Protein AF-A0A914FVW0-F1 (afdb_monomer)

pLDDT: mean 70.42, std 17.41, range [28.97, 94.25]

Radius of gyration: 38.55 Å; Cα contacts (8 Å, |Δi|>4): 185; chains: 1; bounding box: 84×73×120 Å

Foldseek 3Di:
DDDDDDPDDDPPPPPDDCPPPLVCVLVVLVVVLVVVVVVVVVVVVCLVVPPDDLPPVLLVVLLVLLVVQLVLLVLVVVLVLVLCCQVPVVCNVVDDPVVVVVSSVCSRPVSSVVSVVVQVPDALRPNDPDGQRCDDPVHGDSCVCLQDLVSLCVSLVVVVVSLVVSVVSLVVSVVVLVVVVPDVVQVPDPVVVVVNVLSVVVSVLSVQLSVLCCQLPVLQSCLSNADHPPHPDDDDVVVSVVSNVVSVVSNSVSSVSNSVSVQCNDPSSVVVVVVVVVVVLVPDPPPPPPPPPPDPVSVVVVVVVVVVVVVVVVVVVVVVVVVVVVVVVVVVVVVVVVVVVVVVVLVVVLVVVVVVVVPDPDDDPVVSVVVCVVPPDPDPDPDDDDDDDDDDDDDDDDDDDDDDD

Sequence (405 aa):
MKPSAVVKFNITEATAMPYFPIFEASMIMTIIAFIALVVNLYILNCSRYLRRPIGVNLQLCVLKIGTFFASVFNLLALALNHYIGIVYPLHRTIITTNIVKIAIALAYIVPITAFLTLFTVVPGGFRADKAFGFFSNNGCEGGRIFQVLGVRVVIVTPFILFVFIISFLYLHIFIHMKRVSNNPILTSSTSSKTKKTSSRRLLVTIMLLAGSAVIGWLPTLMQYVLFCNECLIHLKPINAFYVGVISQLVNVLKLVVDGFIYASRLVEIRYAMWVFHQQLLSLIPGHKINQYDEIPNEFTRYLSETVENRASRKKDSQRARLAILGKATSQNMLRASQNQTTARSCSIIVNNACEKLAHKPLISTNSCAAIVREHSCGQLSPQNRHKSSDTSATTSCLTVPISDD

Nearest PDB structures (foldseek):
  8h0q-assembly1_R  TM=6.322E-01  e=8.691E-03  Homo sapiens
  8yn6-assembly1_R  TM=6.846E-01  e=5.892E-02  Homo sapiens

Solvent-accessible surface area (backbone atoms only — not comparable to full-atom values): 23846 Å² total; per-residue (Å²): 136,83,84,79,83,81,81,79,78,82,90,78,74,88,70,81,75,83,64,57,69,62,54,47,52,54,50,49,52,52,47,49,50,47,48,50,48,48,48,53,51,41,52,61,53,42,57,71,70,61,78,79,57,63,65,58,60,53,50,53,48,38,50,53,54,13,53,53,48,19,51,52,43,51,53,42,51,53,51,49,53,51,43,41,51,69,77,37,59,84,61,46,81,73,70,44,73,64,59,52,52,50,50,54,51,47,30,44,51,52,40,35,53,52,44,50,52,49,33,59,71,40,80,33,42,81,66,36,96,46,57,61,31,87,77,42,99,89,37,55,43,42,44,61,40,75,68,40,63,70,54,43,46,65,64,46,49,62,52,54,51,49,53,50,51,46,52,50,53,51,51,50,50,50,53,51,51,52,56,63,69,66,43,69,88,71,63,75,44,81,75,45,57,66,56,51,53,55,52,52,51,55,49,50,56,49,52,49,56,51,52,43,46,54,65,19,44,46,52,42,51,49,46,64,60,39,57,40,99,90,33,94,43,81,65,60,68,70,58,52,47,52,57,47,54,52,25,50,51,40,39,54,51,33,56,55,52,48,54,50,54,60,45,58,68,39,69,68,50,42,50,51,49,50,54,50,49,53,54,56,50,65,70,42,90,87,57,78,74,67,95,69,73,70,72,56,68,69,56,54,51,51,50,49,54,53,51,50,54,50,52,50,52,51,53,50,53,50,50,52,51,50,52,52,51,51,52,54,51,52,52,50,50,51,51,53,53,51,53,54,52,50,55,50,51,52,55,52,53,54,52,54,52,54,61,68,56,70,79,57,94,88,70,68,80,79,55,58,70,55,56,56,65,68,73,71,73,79,72,96,68,91,78,87,79,92,76,87,83,89,82,89,84,88,85,89,88,86,83,87,89,83,88,90,134

Structure (mmCIF, N/CA/C/O backbone):
data_AF-A0A914FVW0-F1
#
_entry.id   AF-A0A914FVW0-F1
#
loop_
_atom_site.group_PDB
_atom_site.id
_atom_site.type_symbol
_atom_site.label_atom_id
_atom_site.label_alt_id
_atom_site.label_comp_id
_atom_site.label_asym_id
_atom_site.label_entity_id
_atom_site.label_seq_id
_atom_site.pdbx_PDB_ins_code
_atom_site.Cartn_x
_atom_site.Cartn_y
_atom_site.Cartn_z
_atom_site.occupancy
_atom_site.B_iso_or_equiv
_atom_site.auth_seq_id
_atom_site.auth_comp_id
_atom_site.auth_asym_id
_atom_site.auth_atom_id
_atom_site.pdbx_PDB_model_num
ATOM 1 N N . MET A 1 1 ? -36.694 19.847 52.755 1.00 41.06 1 MET A N 1
ATOM 2 C CA . MET A 1 1 ? -35.919 19.797 51.494 1.00 41.06 1 MET A CA 1
ATOM 3 C C . MET A 1 1 ? -34.437 19.799 51.842 1.00 41.06 1 MET A C 1
ATOM 5 O O . MET A 1 1 ? -33.986 20.736 52.482 1.00 41.06 1 MET A O 1
ATOM 9 N N . LYS A 1 2 ? -33.713 18.715 51.530 1.00 37.12 2 LYS A N 1
ATOM 10 C CA . LYS A 1 2 ? -32.262 18.599 51.765 1.00 37.12 2 LYS A CA 1
ATOM 11 C C . LYS A 1 2 ? -31.507 19.351 50.659 1.00 37.12 2 LYS A C 1
ATOM 13 O O . LYS A 1 2 ? -31.840 19.131 49.496 1.00 37.12 2 LYS A O 1
ATOM 18 N N . PRO A 1 3 ? -30.501 20.181 50.972 1.00 47.94 3 PRO A N 1
ATOM 19 C CA . PRO A 1 3 ? -29.639 20.749 49.947 1.00 47.94 3 PRO A CA 1
ATOM 20 C C . PRO A 1 3 ? -28.666 19.678 49.435 1.00 47.94 3 PRO A C 1
ATOM 22 O O . PRO A 1 3 ? -27.965 19.027 50.211 1.00 47.94 3 PRO A O 1
ATOM 25 N N . SER A 1 4 ? -28.653 19.484 48.116 1.00 40.34 4 SER A N 1
ATOM 26 C CA . SER A 1 4 ? -27.691 18.634 47.415 1.00 40.34 4 SER A CA 1
ATOM 27 C C . SER A 1 4 ? -26.294 19.243 47.499 1.00 40.34 4 SER A C 1
ATOM 29 O O . SER A 1 4 ? -26.083 20.403 47.145 1.00 40.34 4 SER A O 1
ATOM 31 N N . ALA A 1 5 ? -25.340 18.444 47.969 1.00 42.78 5 ALA A N 1
ATOM 32 C CA . ALA A 1 5 ? -23.936 18.808 48.061 1.00 42.78 5 ALA A CA 1
ATOM 33 C C . ALA A 1 5 ? -23.336 19.017 46.662 1.00 42.78 5 ALA A C 1
ATOM 35 O O . ALA A 1 5 ? -23.262 18.094 45.851 1.00 42.78 5 ALA A O 1
ATOM 36 N N . VAL A 1 6 ? -22.883 20.242 46.395 1.00 39.38 6 VAL A N 1
ATOM 37 C CA . VAL A 1 6 ? -22.061 20.583 45.232 1.00 39.38 6 VAL A CA 1
ATOM 38 C C . VAL A 1 6 ? -20.639 20.106 45.516 1.00 39.38 6 VAL A C 1
ATOM 40 O O . VAL A 1 6 ? -19.909 20.712 46.301 1.00 39.38 6 VAL A O 1
ATOM 43 N N . VAL A 1 7 ? -20.251 18.998 44.888 1.00 41.06 7 VAL A N 1
ATOM 44 C CA . VAL A 1 7 ? -18.874 18.496 44.913 1.00 41.06 7 VAL A CA 1
ATOM 45 C C . VAL A 1 7 ? -18.020 19.415 44.038 1.00 41.06 7 VAL A C 1
ATOM 47 O O . VAL A 1 7 ? -18.017 19.309 42.813 1.00 41.06 7 VAL A O 1
ATOM 50 N N . LYS A 1 8 ? -17.306 20.351 44.670 1.00 34.84 8 LYS A N 1
ATOM 51 C CA . LYS A 1 8 ? -16.261 21.151 44.021 1.00 34.84 8 LYS A CA 1
ATOM 52 C C . LYS A 1 8 ? -15.034 20.265 43.795 1.00 34.84 8 LYS A C 1
ATOM 54 O O . LYS A 1 8 ? -14.290 19.985 44.730 1.00 34.84 8 LYS A O 1
ATOM 59 N N . PHE A 1 9 ? -14.825 19.823 42.558 1.00 35.84 9 PHE A N 1
ATOM 60 C CA . PHE A 1 9 ? -13.556 19.230 42.142 1.00 35.84 9 PHE A CA 1
ATOM 61 C C . PHE A 1 9 ? -12.529 20.350 41.938 1.00 35.84 9 PHE A C 1
ATOM 63 O O . PHE A 1 9 ? -12.643 21.139 41.002 1.00 35.84 9 PHE A O 1
ATOM 70 N N . ASN A 1 10 ? -11.536 20.429 42.827 1.00 34.50 10 ASN A N 1
ATOM 71 C CA . ASN A 1 10 ? -10.375 21.299 42.653 1.00 34.50 10 ASN A CA 1
ATOM 72 C C . ASN A 1 10 ? -9.516 20.774 41.495 1.00 34.50 10 ASN A C 1
ATOM 74 O O . ASN A 1 10 ? -8.882 19.725 41.594 1.00 34.50 10 ASN A O 1
ATOM 78 N N . ILE A 1 11 ? -9.506 21.524 40.393 1.00 40.91 11 ILE A N 1
ATOM 79 C CA . ILE A 1 11 ? -8.651 21.319 39.220 1.00 40.91 11 ILE A CA 1
ATOM 80 C C . ILE A 1 11 ? -7.330 22.060 39.468 1.00 40.91 11 ILE A C 1
ATOM 82 O O . ILE A 1 11 ? -7.032 23.064 38.835 1.00 40.91 11 ILE A O 1
ATOM 86 N N . THR A 1 12 ? -6.543 21.611 40.440 1.00 39.19 12 THR A N 1
ATOM 87 C CA . THR A 1 12 ? -5.207 22.171 40.710 1.00 39.19 12 THR A CA 1
ATOM 88 C C . THR A 1 12 ? -4.224 21.062 41.052 1.00 39.19 12 THR A C 1
ATOM 90 O O . THR A 1 12 ? -3.497 21.124 42.031 1.00 39.19 12 THR A O 1
ATOM 93 N N . GLU A 1 13 ? -4.195 20.022 40.221 1.00 41.03 13 GLU A N 1
ATOM 94 C CA . GLU A 1 13 ? -3.084 19.067 40.200 1.00 41.03 13 GLU A CA 1
ATOM 95 C C . GLU A 1 13 ? -2.988 18.388 38.824 1.00 41.03 13 GLU A C 1
ATOM 97 O O . GLU A 1 13 ? -2.996 17.170 38.672 1.00 41.03 13 GLU A O 1
ATOM 102 N N . ALA A 1 14 ? -2.914 19.202 37.766 1.00 38.78 14 ALA A N 1
ATOM 103 C CA . ALA A 1 14 ? -2.510 18.753 36.436 1.00 38.78 14 ALA A CA 1
ATOM 104 C C . ALA A 1 14 ? -0.977 18.613 36.386 1.00 38.78 14 ALA A C 1
ATOM 106 O O . ALA A 1 14 ? -0.287 19.306 35.643 1.00 38.78 14 ALA A O 1
ATOM 107 N N . THR A 1 15 ? -0.424 17.732 37.219 1.00 38.88 15 THR A N 1
ATOM 108 C CA . THR A 1 15 ? 0.975 17.323 37.108 1.00 38.88 15 THR A CA 1
ATOM 109 C C . THR A 1 15 ? 1.123 16.440 35.868 1.00 38.88 15 THR A C 1
ATOM 111 O O . THR A 1 15 ? 0.615 15.323 35.806 1.00 38.88 15 THR A O 1
ATOM 114 N N . ALA A 1 16 ? 1.763 17.011 34.843 1.00 39.38 16 ALA A N 1
ATOM 115 C CA . ALA A 1 16 ? 2.473 16.351 33.746 1.00 39.38 16 ALA A CA 1
ATOM 116 C C . ALA A 1 16 ? 2.014 14.912 33.423 1.00 39.38 16 ALA A C 1
ATOM 118 O O . ALA A 1 16 ? 2.668 13.927 33.769 1.00 39.38 16 ALA A O 1
ATOM 119 N N . MET A 1 17 ? 0.884 14.774 32.722 1.00 37.44 17 MET A N 1
ATOM 120 C CA . MET A 1 17 ? 0.542 13.498 32.093 1.00 37.44 17 MET A CA 1
ATOM 121 C C . MET A 1 17 ? 1.532 13.194 30.955 1.00 37.44 17 MET A C 1
ATOM 123 O O . MET A 1 17 ? 1.849 14.092 30.173 1.00 37.44 17 MET A O 1
ATOM 127 N N . PRO A 1 18 ? 1.988 11.938 30.796 1.00 41.03 18 PRO A N 1
ATOM 128 C CA . PRO A 1 18 ? 2.909 11.568 29.736 1.00 41.03 18 PRO A CA 1
ATOM 129 C C . PRO A 1 18 ? 2.129 11.508 28.418 1.00 41.03 18 PRO A C 1
ATOM 131 O O . PRO A 1 18 ? 1.571 10.476 28.054 1.00 41.03 18 PRO A O 1
ATOM 134 N N . TYR A 1 19 ? 2.073 12.633 27.706 1.00 42.19 19 TYR A N 1
ATOM 135 C CA . TYR A 1 19 ? 1.680 12.707 26.291 1.00 42.19 19 TYR A CA 1
ATOM 136 C C . TYR A 1 19 ? 2.769 12.144 25.354 1.00 42.19 19 TYR A C 1
ATOM 138 O O . TYR A 1 19 ? 2.553 11.990 24.155 1.00 42.19 19 TYR A O 1
ATOM 146 N N . PHE A 1 20 ? 3.924 11.785 25.921 1.00 40.03 20 PHE A N 1
ATOM 147 C CA . PHE A 1 20 ? 5.122 11.340 25.219 1.00 40.03 20 PHE A CA 1
ATOM 148 C C . PHE A 1 20 ? 4.955 10.069 24.352 1.00 40.03 20 PHE A C 1
ATOM 150 O O . PHE A 1 20 ? 5.363 10.111 23.199 1.00 40.03 20 PHE A O 1
ATOM 157 N N . PRO A 1 21 ? 4.304 8.963 24.781 1.00 43.81 21 PRO A N 1
ATOM 158 C CA . PRO A 1 21 ? 4.391 7.702 24.030 1.00 43.81 21 PRO A CA 1
ATOM 159 C C . PRO A 1 21 ? 3.574 7.676 22.724 1.00 43.81 21 PRO A C 1
ATOM 161 O O . PRO A 1 21 ? 3.897 6.924 21.811 1.00 43.81 21 PRO A O 1
ATOM 164 N N . ILE A 1 22 ? 2.527 8.499 22.608 1.00 38.69 22 ILE A N 1
ATOM 165 C CA . ILE A 1 22 ? 1.654 8.545 21.418 1.00 38.69 22 ILE A CA 1
ATOM 166 C C . ILE A 1 22 ? 2.240 9.487 20.363 1.00 38.69 22 ILE A C 1
ATOM 168 O O . ILE A 1 22 ? 2.241 9.173 19.171 1.00 38.69 22 ILE A O 1
ATOM 172 N N . PHE A 1 23 ? 2.778 10.627 20.810 1.00 41.34 23 PHE A N 1
ATOM 173 C CA . PHE A 1 23 ? 3.528 11.535 19.950 1.00 41.34 23 PHE A CA 1
ATOM 174 C C . PHE A 1 23 ? 4.783 10.844 19.414 1.00 41.34 23 PHE A C 1
ATOM 176 O O . PHE A 1 23 ? 5.041 10.917 18.217 1.00 41.34 23 PHE A O 1
ATOM 183 N N . GLU A 1 24 ? 5.483 10.074 20.254 1.00 48.69 24 GLU A N 1
ATOM 184 C CA . GLU A 1 24 ? 6.588 9.236 19.798 1.00 48.69 24 GLU A CA 1
ATOM 185 C C . GLU A 1 24 ? 6.139 8.177 18.797 1.00 48.69 24 GLU A C 1
ATOM 187 O O . GLU A 1 24 ? 6.773 8.065 17.763 1.00 48.69 24 GLU A O 1
ATOM 192 N N . ALA A 1 25 ? 5.028 7.463 18.993 1.00 42.50 25 ALA A N 1
ATOM 193 C CA . ALA A 1 25 ? 4.573 6.478 18.006 1.00 42.50 25 ALA A CA 1
ATOM 194 C C . ALA A 1 25 ? 4.223 7.107 16.640 1.00 42.50 25 ALA A C 1
ATOM 196 O O . ALA A 1 25 ? 4.583 6.559 15.598 1.00 42.50 25 ALA A O 1
ATOM 197 N N . SER A 1 26 ? 3.559 8.270 16.624 1.00 44.19 26 SER A N 1
ATOM 198 C CA . SER A 1 26 ? 3.240 8.983 15.379 1.00 44.19 26 SER A CA 1
ATOM 199 C C . SER A 1 26 ? 4.492 9.544 14.708 1.00 44.19 26 SER A C 1
ATOM 201 O O . SER A 1 26 ? 4.623 9.408 13.496 1.00 44.19 26 SER A O 1
ATOM 203 N N . MET A 1 27 ? 5.406 10.135 15.485 1.00 54.41 27 MET A N 1
ATOM 204 C CA . MET A 1 27 ? 6.699 10.628 15.007 1.00 54.41 27 MET A CA 1
ATOM 205 C C . MET A 1 27 ? 7.575 9.485 14.511 1.00 54.41 27 MET A C 1
ATOM 207 O O . MET A 1 27 ? 8.192 9.610 13.468 1.00 54.41 27 MET A O 1
ATOM 211 N N . ILE A 1 28 ? 7.589 8.342 15.193 1.00 57.72 28 ILE A N 1
ATOM 212 C CA . ILE A 1 28 ? 8.297 7.132 14.776 1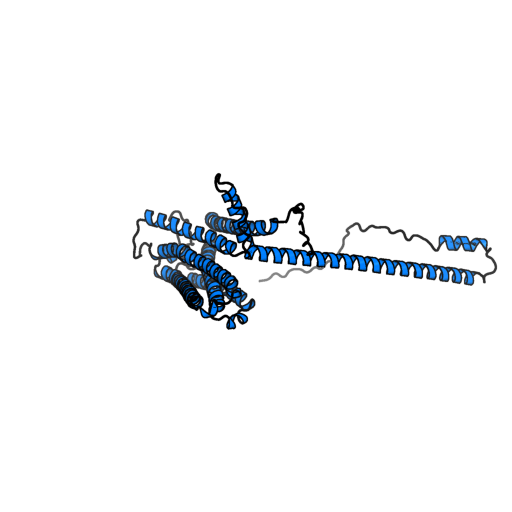.00 57.72 28 ILE A CA 1
ATOM 213 C C . ILE A 1 28 ? 7.702 6.612 13.470 1.00 57.72 28 ILE A C 1
ATOM 215 O O . ILE A 1 28 ? 8.460 6.267 12.579 1.00 57.72 28 ILE A O 1
ATOM 219 N N . MET A 1 29 ? 6.379 6.609 13.284 1.00 49.62 29 MET A N 1
ATOM 220 C CA . MET A 1 29 ? 5.769 6.176 12.020 1.00 49.62 29 MET A CA 1
ATOM 221 C C . MET A 1 29 ? 6.040 7.145 10.861 1.00 49.62 29 MET A C 1
ATOM 223 O O . MET A 1 29 ? 6.316 6.686 9.755 1.00 49.62 29 MET A O 1
ATOM 227 N N . THR A 1 30 ? 6.017 8.465 11.079 1.00 52.94 30 THR A N 1
ATOM 228 C CA . THR A 1 30 ? 6.408 9.444 10.047 1.00 52.94 30 THR A CA 1
ATOM 229 C C . THR A 1 30 ? 7.906 9.451 9.794 1.00 52.94 30 THR A C 1
ATOM 231 O O . THR A 1 30 ? 8.301 9.582 8.643 1.00 52.94 30 THR A O 1
ATOM 234 N N . ILE A 1 31 ? 8.742 9.250 10.812 1.00 61.62 31 ILE A N 1
ATOM 235 C CA . ILE A 1 31 ? 10.191 9.077 10.676 1.00 61.62 31 ILE A CA 1
ATOM 236 C C . ILE A 1 31 ? 10.486 7.767 9.957 1.00 61.62 31 ILE A C 1
ATOM 238 O O . ILE A 1 31 ? 11.309 7.776 9.065 1.00 61.62 31 ILE A O 1
ATOM 242 N N . ILE A 1 32 ? 9.798 6.662 10.243 1.00 60.75 32 ILE A N 1
ATOM 243 C CA . ILE A 1 32 ? 9.940 5.398 9.508 1.00 60.75 32 ILE A CA 1
ATOM 244 C C . ILE A 1 32 ? 9.455 5.566 8.071 1.00 60.75 32 ILE A C 1
ATOM 246 O O . ILE A 1 32 ? 10.107 5.062 7.169 1.00 60.75 32 ILE A O 1
ATOM 250 N N . ALA A 1 33 ? 8.359 6.285 7.821 1.00 52.69 33 ALA A N 1
ATOM 251 C CA . ALA A 1 33 ? 7.885 6.564 6.466 1.00 52.69 33 ALA A CA 1
ATOM 252 C C . ALA A 1 33 ? 8.837 7.503 5.708 1.00 52.69 33 ALA A C 1
ATOM 254 O O . ALA A 1 33 ? 9.092 7.291 4.527 1.00 52.69 33 ALA A O 1
ATOM 255 N N . PHE A 1 34 ? 9.406 8.501 6.384 1.00 64.06 34 PHE A N 1
ATOM 256 C CA . PHE A 1 34 ? 10.411 9.410 5.845 1.00 64.06 34 PHE A CA 1
ATOM 257 C C . PHE A 1 34 ? 11.743 8.699 5.632 1.00 64.06 34 PHE A C 1
ATOM 259 O O . PHE A 1 34 ? 12.342 8.879 4.589 1.00 64.06 34 PHE A O 1
ATOM 266 N N . ILE A 1 35 ? 12.177 7.833 6.546 1.00 64.62 35 ILE A N 1
ATOM 267 C CA . ILE A 1 35 ? 13.336 6.951 6.396 1.00 64.62 35 ILE A CA 1
ATOM 268 C C . ILE A 1 35 ? 13.062 5.963 5.279 1.00 64.62 35 ILE A C 1
ATOM 270 O O . ILE A 1 35 ? 13.941 5.756 4.476 1.00 64.62 35 ILE A O 1
ATOM 274 N N . ALA A 1 36 ? 11.870 5.389 5.145 1.00 60.38 36 ALA A N 1
ATOM 275 C CA . ALA A 1 36 ? 11.528 4.519 4.026 1.00 60.38 36 ALA A CA 1
ATOM 276 C C . ALA A 1 36 ? 11.522 5.299 2.709 1.00 60.38 36 ALA A C 1
ATOM 278 O O . ALA A 1 36 ? 11.956 4.774 1.692 1.00 60.38 36 ALA A O 1
ATOM 279 N N . LEU A 1 37 ? 11.089 6.560 2.712 1.00 60.00 37 LEU A N 1
ATOM 280 C CA . LEU A 1 37 ? 11.156 7.457 1.562 1.00 60.00 37 LEU A CA 1
ATOM 281 C C . LEU A 1 37 ? 12.605 7.812 1.236 1.00 60.00 37 LEU A C 1
ATOM 283 O O . LEU A 1 37 ? 12.993 7.691 0.084 1.00 60.00 37 LEU A O 1
ATOM 287 N N . VAL A 1 38 ? 13.416 8.164 2.231 1.00 59.09 38 VAL A N 1
ATOM 288 C CA . VAL A 1 38 ? 14.844 8.472 2.117 1.00 59.09 38 VAL A CA 1
ATOM 289 C C . VAL A 1 38 ? 15.627 7.231 1.745 1.00 59.09 38 VAL A C 1
ATOM 291 O O . VAL A 1 38 ? 16.515 7.357 0.936 1.00 59.09 38 VAL A O 1
ATOM 294 N N . VAL A 1 39 ? 15.290 6.043 2.237 1.00 60.69 39 VAL A N 1
ATOM 295 C CA . VAL A 1 39 ? 15.890 4.751 1.887 1.00 60.69 39 VAL A CA 1
ATOM 296 C C . VAL A 1 39 ? 15.452 4.349 0.493 1.00 60.69 39 VAL A C 1
ATOM 298 O O . VAL A 1 39 ? 16.287 3.909 -0.272 1.00 60.69 39 VAL A O 1
ATOM 301 N N . ASN A 1 40 ? 14.201 4.563 0.089 1.00 56.69 40 ASN A N 1
ATOM 302 C CA . ASN A 1 40 ? 13.783 4.350 -1.296 1.00 56.69 40 ASN A CA 1
ATOM 303 C C . ASN A 1 40 ? 14.491 5.334 -2.240 1.00 56.69 40 ASN A C 1
ATOM 305 O O . ASN A 1 40 ? 14.970 4.928 -3.295 1.00 56.69 40 ASN A O 1
ATOM 309 N N . LEU A 1 41 ? 14.622 6.602 -1.839 1.00 51.59 41 LEU A N 1
ATOM 310 C CA . LEU A 1 41 ? 15.343 7.658 -2.553 1.00 51.59 41 LEU A CA 1
ATOM 311 C C . LEU A 1 41 ? 16.864 7.420 -2.545 1.00 51.59 41 LEU A C 1
ATOM 313 O O . LEU A 1 41 ? 17.540 7.715 -3.523 1.00 51.59 41 LEU A O 1
ATOM 317 N N . TYR A 1 42 ? 17.399 6.847 -1.469 1.00 54.94 42 TYR A N 1
ATOM 318 C CA . TYR A 1 42 ? 18.801 6.496 -1.252 1.00 54.94 42 TYR A CA 1
ATOM 319 C C . TYR A 1 42 ? 19.139 5.197 -1.954 1.00 54.94 42 TYR A C 1
ATOM 321 O O . TYR A 1 42 ? 20.207 5.124 -2.505 1.00 54.94 42 TYR A O 1
ATOM 329 N N . ILE A 1 43 ? 18.250 4.213 -2.054 1.00 53.81 43 ILE A N 1
ATOM 330 C CA . ILE A 1 43 ? 18.397 3.039 -2.925 1.00 53.81 43 ILE A CA 1
ATOM 331 C C . ILE A 1 43 ? 18.353 3.500 -4.385 1.00 53.81 43 ILE A C 1
ATOM 333 O O . ILE A 1 43 ? 19.181 3.074 -5.186 1.00 53.81 43 ILE A O 1
ATOM 337 N N . LEU A 1 44 ? 17.460 4.439 -4.725 1.00 50.91 44 LEU A N 1
ATOM 338 C CA . LEU A 1 44 ? 17.458 5.120 -6.024 1.00 50.91 44 LEU A CA 1
ATOM 339 C C . LEU A 1 44 ? 18.788 5.856 -6.285 1.00 50.91 44 LEU A C 1
ATOM 341 O O . LEU A 1 44 ? 19.328 5.733 -7.380 1.00 50.91 44 LEU A O 1
ATOM 345 N N . ASN A 1 45 ? 19.370 6.541 -5.295 1.00 49.12 45 ASN A N 1
ATOM 346 C CA . ASN A 1 45 ? 20.658 7.242 -5.422 1.00 49.12 45 ASN A CA 1
ATOM 347 C C . ASN A 1 45 ? 21.885 6.310 -5.360 1.00 49.12 45 ASN A C 1
ATOM 349 O O . ASN A 1 45 ? 22.828 6.493 -6.120 1.00 49.12 45 ASN A O 1
ATOM 353 N N . CYS A 1 46 ? 21.886 5.288 -4.510 1.00 41.44 46 CYS A N 1
ATOM 354 C CA . CYS A 1 46 ? 22.929 4.274 -4.335 1.00 41.44 46 CYS A CA 1
ATOM 355 C C . CYS A 1 46 ? 22.943 3.266 -5.466 1.00 41.44 46 CYS A C 1
ATOM 357 O O . CYS A 1 46 ? 23.988 2.667 -5.703 1.00 41.44 46 CYS A O 1
ATOM 359 N N . SER A 1 47 ? 21.860 3.146 -6.237 1.00 45.41 47 SER A N 1
ATOM 360 C CA . SER A 1 47 ? 21.924 2.505 -7.550 1.00 45.41 47 SER A CA 1
ATOM 361 C C . SER A 1 47 ? 22.996 3.145 -8.455 1.00 45.41 47 SER A C 1
ATOM 363 O O . SER A 1 47 ? 23.531 2.456 -9.320 1.00 45.41 47 SER A O 1
ATOM 365 N N . ARG A 1 48 ? 23.410 4.410 -8.214 1.00 44.41 48 ARG A N 1
ATOM 366 C CA . ARG A 1 48 ? 24.591 5.020 -8.867 1.00 44.41 48 ARG A CA 1
ATOM 367 C C . ARG A 1 48 ? 25.931 4.451 -8.390 1.00 44.41 48 ARG A C 1
ATOM 369 O O . ARG A 1 48 ? 26.886 4.464 -9.160 1.00 44.41 48 ARG A O 1
ATOM 376 N N . TYR A 1 49 ? 26.020 3.980 -7.146 1.00 45.53 49 TYR A N 1
ATOM 377 C CA . TYR A 1 49 ? 27.262 3.499 -6.521 1.00 45.53 49 TYR A CA 1
ATOM 378 C C . TYR A 1 49 ? 27.409 1.966 -6.553 1.00 45.53 49 TYR A C 1
ATOM 380 O O . TYR A 1 49 ? 28.530 1.463 -6.581 1.00 45.53 49 TYR A O 1
ATOM 388 N N . LEU A 1 50 ? 26.309 1.210 -6.644 1.00 46.41 50 LEU A N 1
ATOM 389 C CA . LEU A 1 50 ? 26.276 -0.252 -6.825 1.00 46.41 50 LEU A CA 1
ATOM 390 C C . LEU A 1 50 ? 26.562 -0.650 -8.285 1.00 46.41 50 LEU A C 1
ATOM 392 O O . LEU A 1 50 ? 25.768 -1.299 -8.965 1.00 46.41 50 LEU A O 1
ATOM 396 N N . ARG A 1 51 ? 27.722 -0.232 -8.798 1.00 49.25 51 ARG A N 1
ATOM 397 C CA . ARG A 1 51 ? 28.094 -0.388 -10.212 1.00 49.25 51 ARG A CA 1
ATOM 398 C C . ARG A 1 51 ? 28.484 -1.819 -10.611 1.00 49.25 51 ARG A C 1
ATOM 400 O O . ARG A 1 51 ? 28.695 -2.058 -11.795 1.00 49.25 51 ARG A O 1
ATOM 407 N N . ARG A 1 52 ? 28.618 -2.771 -9.681 1.00 54.56 52 ARG A N 1
ATOM 408 C CA . ARG A 1 52 ? 29.075 -4.150 -9.962 1.00 54.56 52 ARG A CA 1
ATOM 409 C C . ARG A 1 52 ? 28.584 -5.083 -8.843 1.00 54.56 52 ARG A C 1
ATOM 411 O O . ARG A 1 52 ? 29.265 -5.142 -7.826 1.00 54.56 52 ARG A O 1
ATOM 418 N N . PRO A 1 53 ? 27.391 -5.712 -8.927 1.00 53.28 53 PRO A N 1
ATOM 419 C CA . PRO A 1 53 ? 27.126 -6.824 -9.850 1.00 53.28 53 PRO A CA 1
ATOM 420 C C . PRO A 1 53 ? 25.730 -6.805 -10.518 1.00 53.28 53 PRO A C 1
ATOM 422 O O . PRO A 1 53 ? 24.744 -6.290 -9.996 1.00 53.28 53 PRO A O 1
ATOM 425 N N . ILE A 1 54 ? 25.650 -7.464 -11.673 1.00 56.41 54 ILE A N 1
ATOM 426 C CA . ILE A 1 54 ? 24.522 -7.507 -12.622 1.00 56.41 54 ILE A CA 1
ATOM 427 C C . ILE A 1 54 ? 23.190 -7.973 -11.988 1.00 56.41 54 ILE A C 1
ATOM 429 O O . ILE A 1 54 ? 22.121 -7.520 -12.394 1.00 56.41 54 ILE A O 1
ATOM 433 N N . GLY A 1 55 ? 23.238 -8.832 -10.961 1.00 61.84 55 GLY A N 1
ATOM 434 C CA . GLY A 1 55 ? 22.046 -9.394 -10.313 1.00 61.84 55 GLY A CA 1
ATOM 435 C C . GLY A 1 55 ? 21.324 -8.458 -9.335 1.00 61.84 55 GLY A C 1
ATOM 436 O O . GLY A 1 55 ? 20.105 -8.545 -9.200 1.00 61.84 55 GLY A O 1
ATOM 437 N N . VAL A 1 56 ? 22.035 -7.536 -8.678 1.00 68.06 56 VAL A N 1
ATOM 438 C CA . VAL A 1 56 ? 21.477 -6.790 -7.531 1.00 68.06 56 VAL A CA 1
ATOM 439 C C . VAL A 1 56 ? 20.439 -5.760 -7.979 1.00 68.06 56 VAL A C 1
ATOM 441 O O . VAL A 1 56 ? 19.373 -5.648 -7.380 1.00 68.06 56 VAL A O 1
ATOM 444 N N . ASN A 1 57 ? 20.690 -5.055 -9.085 1.00 70.12 57 ASN A N 1
ATOM 445 C CA . ASN A 1 57 ? 19.769 -4.030 -9.590 1.00 70.12 57 ASN A CA 1
ATOM 446 C C . ASN A 1 57 ? 18.445 -4.626 -10.093 1.00 70.12 57 ASN A C 1
ATOM 448 O O . ASN A 1 57 ? 17.378 -4.051 -9.865 1.00 70.12 57 ASN A O 1
ATOM 452 N N . LEU A 1 58 ? 18.499 -5.794 -10.740 1.00 72.75 58 LEU A N 1
ATOM 453 C CA . LEU A 1 58 ? 17.299 -6.480 -11.216 1.00 72.75 58 LEU A CA 1
ATOM 454 C C . LEU A 1 58 ? 16.518 -7.100 -10.050 1.00 72.75 58 LEU A C 1
ATOM 456 O O . LEU A 1 58 ? 15.300 -6.962 -10.005 1.00 72.75 58 LEU A O 1
ATOM 460 N N . GLN A 1 59 ? 17.196 -7.690 -9.060 1.00 77.62 59 GLN A N 1
ATOM 461 C CA . GLN A 1 59 ? 16.554 -8.177 -7.832 1.00 77.62 59 GLN A CA 1
ATOM 462 C C . GLN A 1 59 ? 15.854 -7.052 -7.062 1.00 77.62 59 GLN A C 1
ATOM 464 O O . GLN A 1 59 ? 14.714 -7.222 -6.640 1.00 77.62 59 GLN A O 1
ATOM 469 N N . LEU A 1 60 ? 16.478 -5.876 -6.942 1.00 75.81 60 LEU A N 1
ATOM 470 C CA . LEU A 1 60 ? 15.839 -4.697 -6.350 1.00 75.81 60 LEU A CA 1
ATOM 471 C C . LEU A 1 60 ? 14.607 -4.250 -7.148 1.00 75.81 60 LEU A C 1
ATOM 473 O O . LEU A 1 60 ? 13.612 -3.833 -6.558 1.00 75.81 60 LEU A O 1
ATOM 477 N N . CYS A 1 61 ? 14.634 -4.374 -8.477 1.00 76.69 61 CYS A N 1
ATOM 478 C CA . CYS A 1 61 ? 13.473 -4.096 -9.319 1.00 76.69 61 CYS A CA 1
ATOM 479 C C . CYS A 1 61 ? 12.336 -5.104 -9.077 1.00 76.69 61 CYS A C 1
ATOM 481 O O . CYS A 1 61 ? 11.194 -4.694 -8.864 1.00 76.69 61 CYS A O 1
ATOM 483 N N . VAL A 1 62 ? 12.652 -6.403 -9.021 1.00 84.62 62 VAL A N 1
ATOM 484 C CA . VAL A 1 62 ? 11.697 -7.476 -8.692 1.00 84.62 62 VAL A CA 1
ATOM 485 C C . VAL A 1 62 ? 11.088 -7.257 -7.312 1.00 84.62 62 VAL A C 1
ATOM 487 O O . VAL A 1 62 ? 9.872 -7.323 -7.165 1.00 84.62 62 VAL A O 1
ATOM 490 N N . LEU A 1 63 ? 11.906 -6.932 -6.310 1.00 79.81 63 LEU A N 1
ATOM 491 C CA . LEU A 1 63 ? 11.436 -6.630 -4.960 1.00 79.81 63 LEU A CA 1
ATOM 492 C C . LEU A 1 63 ? 10.566 -5.373 -4.935 1.00 79.81 63 LEU A C 1
ATOM 494 O O . LEU A 1 63 ? 9.523 -5.373 -4.288 1.00 79.81 63 LEU A O 1
ATOM 498 N N . LYS A 1 64 ? 10.930 -4.317 -5.668 1.00 82.50 64 LYS A N 1
ATOM 499 C CA . LYS A 1 64 ? 10.126 -3.091 -5.762 1.00 82.50 64 LYS A CA 1
ATOM 500 C C . LYS A 1 64 ? 8.748 -3.364 -6.373 1.00 82.50 64 LYS A C 1
ATOM 502 O O . LYS A 1 64 ? 7.739 -2.938 -5.820 1.00 82.50 64 LYS A O 1
ATOM 507 N N . ILE A 1 65 ? 8.687 -4.079 -7.495 1.00 84.62 65 ILE A N 1
ATOM 508 C CA . ILE A 1 65 ? 7.413 -4.410 -8.153 1.00 84.62 65 ILE A CA 1
ATOM 509 C C . ILE A 1 65 ? 6.621 -5.411 -7.295 1.00 84.62 65 ILE A C 1
ATOM 511 O O . ILE A 1 65 ? 5.427 -5.229 -7.074 1.00 84.62 65 ILE A O 1
ATOM 515 N N . GLY A 1 66 ? 7.282 -6.419 -6.727 1.00 87.62 66 GLY A N 1
ATOM 516 C CA . GLY A 1 66 ? 6.655 -7.412 -5.857 1.00 87.62 66 GLY A CA 1
ATOM 517 C C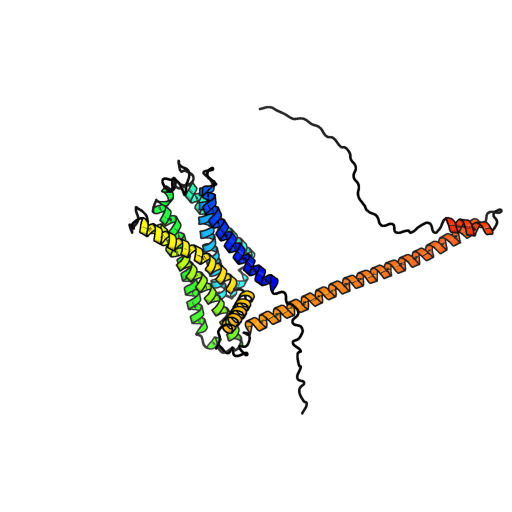 . GLY A 1 66 ? 6.053 -6.801 -4.589 1.00 87.62 66 GLY A C 1
ATOM 518 O O . GLY A 1 66 ? 4.911 -7.096 -4.250 1.00 87.62 66 GLY A O 1
ATOM 519 N N . THR A 1 67 ? 6.767 -5.891 -3.923 1.00 84.19 67 THR A N 1
ATOM 520 C CA . THR A 1 67 ? 6.254 -5.170 -2.741 1.00 84.19 67 THR A CA 1
ATOM 521 C C . THR A 1 67 ? 5.113 -4.217 -3.090 1.00 84.19 67 THR A C 1
ATOM 523 O O . THR A 1 67 ? 4.180 -4.063 -2.299 1.00 84.19 67 THR A O 1
ATOM 526 N N . PHE A 1 68 ? 5.128 -3.633 -4.290 1.00 85.25 68 PHE A N 1
ATOM 527 C CA . PHE A 1 68 ? 4.007 -2.847 -4.798 1.00 85.25 68 PHE A CA 1
ATOM 528 C C . PHE A 1 68 ? 2.741 -3.706 -4.950 1.00 85.25 68 PHE A C 1
ATOM 530 O O . PHE A 1 68 ? 1.684 -3.328 -4.449 1.00 85.25 68 PHE A O 1
ATOM 537 N N . PHE A 1 69 ? 2.851 -4.906 -5.528 1.00 89.44 69 PHE A N 1
ATOM 538 C CA . PHE A 1 69 ? 1.737 -5.862 -5.591 1.00 89.44 69 PHE A CA 1
ATOM 539 C C . PHE A 1 69 ? 1.306 -6.367 -4.212 1.00 89.44 69 PHE A C 1
ATOM 541 O O . PHE A 1 69 ? 0.109 -6.468 -3.946 1.00 89.44 69 PHE A O 1
ATOM 548 N N . ALA A 1 70 ? 2.252 -6.626 -3.309 1.00 88.31 70 ALA A N 1
ATOM 549 C CA . ALA A 1 70 ? 1.940 -7.023 -1.940 1.00 88.31 70 ALA A CA 1
ATOM 550 C C . ALA A 1 70 ? 1.088 -5.965 -1.220 1.00 88.31 70 ALA A C 1
ATOM 552 O O . ALA A 1 70 ? 0.147 -6.305 -0.505 1.00 88.31 70 ALA A O 1
ATOM 553 N N . SER A 1 71 ? 1.356 -4.674 -1.452 1.00 87.06 71 SER A N 1
ATOM 554 C CA . SER A 1 71 ? 0.523 -3.579 -0.940 1.00 87.06 71 SER A CA 1
ATOM 555 C C . SER A 1 71 ? -0.927 -3.677 -1.435 1.00 87.06 71 SER A C 1
ATOM 557 O O . SER A 1 71 ? -1.861 -3.596 -0.636 1.00 87.06 71 SER A O 1
ATOM 559 N N . VAL A 1 72 ? -1.134 -3.948 -2.727 1.00 89.31 72 VAL A N 1
ATOM 560 C CA . VAL A 1 72 ? -2.474 -4.141 -3.316 1.00 89.31 72 VAL A CA 1
ATOM 561 C C . VAL A 1 72 ? -3.185 -5.338 -2.695 1.00 89.31 72 VAL A C 1
ATOM 563 O O . VAL A 1 72 ? -4.345 -5.224 -2.303 1.00 89.31 72 VAL A O 1
ATOM 566 N N . PHE A 1 73 ? -2.495 -6.473 -2.561 1.00 90.38 73 PHE A N 1
ATOM 567 C CA . PHE A 1 73 ? -3.053 -7.668 -1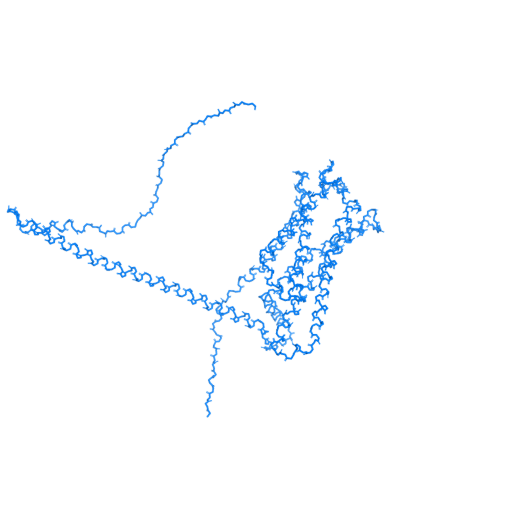.930 1.00 90.38 73 PHE A CA 1
ATOM 568 C C . PHE A 1 73 ? -3.443 -7.415 -0.472 1.00 90.38 73 PHE A C 1
ATOM 570 O O . PHE A 1 73 ? -4.511 -7.849 -0.046 1.00 90.38 73 PHE A O 1
ATOM 577 N N . ASN A 1 74 ? -2.640 -6.658 0.280 1.00 88.19 74 ASN A N 1
ATOM 578 C CA . ASN A 1 74 ? -2.983 -6.257 1.644 1.00 88.19 74 ASN A CA 1
ATOM 579 C C . ASN A 1 74 ? -4.216 -5.341 1.684 1.00 88.19 74 ASN A C 1
ATOM 581 O O . ASN A 1 74 ? -5.085 -5.524 2.540 1.00 88.19 74 ASN A O 1
ATOM 585 N N . LEU A 1 75 ? -4.344 -4.394 0.747 1.00 86.81 75 LEU A N 1
ATOM 586 C CA . LEU A 1 75 ? -5.549 -3.564 0.628 1.00 86.81 75 LEU A CA 1
ATOM 587 C C . LEU A 1 75 ? -6.784 -4.392 0.256 1.00 86.81 75 LEU A C 1
ATOM 589 O O . LEU A 1 75 ? -7.858 -4.147 0.805 1.00 86.81 75 LEU A O 1
ATOM 593 N N . LEU A 1 76 ? -6.641 -5.388 -0.622 1.00 89.56 76 LEU A N 1
ATOM 594 C CA . LEU A 1 76 ? -7.714 -6.320 -0.965 1.00 89.56 76 LEU A CA 1
ATOM 595 C C . LEU A 1 76 ? -8.108 -7.187 0.236 1.00 89.56 76 LEU A C 1
ATOM 597 O O . LEU A 1 76 ? -9.292 -7.323 0.525 1.00 89.56 76 LEU A O 1
ATOM 601 N N . ALA A 1 77 ? -7.141 -7.735 0.973 1.00 88.81 77 ALA A N 1
ATOM 602 C CA . ALA A 1 77 ? -7.402 -8.521 2.176 1.00 88.81 77 ALA A CA 1
ATOM 603 C C . ALA A 1 77 ? -8.121 -7.684 3.245 1.00 88.81 77 ALA A C 1
ATOM 605 O O . ALA A 1 77 ? -9.083 -8.145 3.862 1.00 88.81 77 ALA A O 1
ATOM 606 N N . LEU A 1 78 ? -7.712 -6.424 3.420 1.00 85.81 78 LEU A N 1
ATOM 607 C CA . LEU A 1 78 ? -8.398 -5.471 4.287 1.00 85.81 78 LEU A CA 1
ATOM 608 C C . LEU A 1 78 ? -9.830 -5.195 3.797 1.00 85.81 78 LEU A C 1
ATOM 610 O O . LEU A 1 78 ? -10.757 -5.177 4.610 1.00 85.81 78 LEU A O 1
ATOM 614 N N . ALA A 1 79 ? -10.021 -5.023 2.485 1.00 87.44 79 ALA A N 1
ATOM 615 C CA . ALA A 1 79 ? -11.332 -4.823 1.871 1.00 87.44 79 ALA A CA 1
ATOM 616 C C . ALA A 1 79 ? -12.257 -6.018 2.111 1.00 87.44 79 ALA A C 1
ATOM 618 O O . ALA A 1 79 ? -13.391 -5.832 2.543 1.00 87.44 79 ALA A O 1
ATOM 619 N N . LEU A 1 80 ? -11.759 -7.238 1.902 1.00 88.94 80 LEU A N 1
ATOM 620 C CA . LEU A 1 80 ? -12.489 -8.484 2.128 1.00 88.94 80 LEU A CA 1
ATOM 621 C C . LEU A 1 80 ? -12.824 -8.689 3.606 1.00 88.94 80 LEU A C 1
ATOM 623 O O . LEU A 1 80 ? -13.950 -9.053 3.934 1.00 88.94 80 LEU A O 1
ATOM 627 N N . ASN A 1 81 ? -11.893 -8.395 4.514 1.00 86.69 81 ASN A N 1
ATOM 628 C CA . ASN A 1 81 ? -12.150 -8.468 5.951 1.00 86.69 81 ASN A CA 1
ATOM 629 C C . ASN A 1 81 ? -13.294 -7.525 6.362 1.00 86.69 81 ASN A C 1
ATOM 631 O O . ASN A 1 81 ? -14.211 -7.910 7.090 1.00 86.69 81 ASN A O 1
ATOM 635 N N . HIS A 1 82 ? -13.290 -6.293 5.848 1.00 84.12 82 HIS A N 1
ATOM 636 C CA . HIS A 1 82 ? -14.387 -5.355 6.075 1.00 84.12 82 HIS A CA 1
ATOM 637 C C . HIS A 1 82 ? -15.682 -5.787 5.373 1.00 84.12 82 HIS A C 1
ATOM 639 O O . HIS A 1 82 ? -16.754 -5.655 5.960 1.00 84.12 82 HIS A O 1
ATOM 645 N N . TYR A 1 83 ? -15.593 -6.334 4.158 1.00 87.56 83 TYR A N 1
ATOM 646 C CA . TYR A 1 83 ? -16.729 -6.869 3.410 1.00 87.56 83 TYR A CA 1
ATOM 647 C C . TYR A 1 83 ? -17.447 -7.954 4.212 1.00 87.56 83 TYR A C 1
ATOM 649 O O . TYR A 1 83 ? -18.635 -7.824 4.491 1.00 87.56 83 TYR A O 1
ATOM 657 N N . ILE A 1 84 ? -16.715 -8.980 4.655 1.00 86.88 84 ILE A N 1
ATOM 658 C CA . ILE A 1 84 ? -17.259 -10.090 5.443 1.00 86.88 84 ILE A CA 1
ATOM 659 C C . ILE A 1 84 ? -17.828 -9.561 6.761 1.00 86.88 84 ILE A C 1
ATOM 661 O O . ILE A 1 84 ? -18.943 -9.915 7.130 1.00 86.88 84 ILE A O 1
ATOM 665 N N . GLY A 1 85 ? -17.117 -8.656 7.440 1.00 82.75 85 GLY A N 1
ATOM 666 C CA . GLY A 1 85 ? -17.582 -8.076 8.700 1.00 82.75 85 GLY A CA 1
ATOM 667 C C . GLY A 1 85 ? -18.884 -7.271 8.593 1.00 82.75 85 GLY A C 1
ATOM 668 O O . GLY A 1 85 ? -19.639 -7.228 9.563 1.00 82.75 85 GLY A O 1
ATOM 669 N N . ILE A 1 86 ? -19.151 -6.636 7.446 1.00 81.50 86 ILE A N 1
ATOM 670 C CA . ILE A 1 86 ? -20.345 -5.802 7.226 1.00 81.50 86 ILE A CA 1
ATOM 671 C C . ILE A 1 86 ? -21.495 -6.608 6.611 1.00 81.50 86 ILE A C 1
ATOM 673 O O . ILE A 1 86 ? -22.640 -6.438 7.025 1.00 81.50 86 ILE A O 1
ATOM 677 N N . VAL A 1 87 ? -21.209 -7.448 5.615 1.00 84.12 87 VAL A N 1
ATOM 678 C CA . VAL A 1 87 ? -22.227 -8.193 4.857 1.00 84.12 87 VAL A CA 1
ATOM 679 C C . VAL A 1 87 ? -22.618 -9.486 5.576 1.00 84.12 87 VAL A C 1
ATOM 681 O O . VAL A 1 87 ? -23.799 -9.814 5.633 1.00 84.12 87 VAL A O 1
ATOM 684 N N . TYR A 1 88 ? -21.658 -10.188 6.187 1.00 83.50 88 TYR A N 1
ATOM 685 C CA . TYR A 1 88 ? -21.864 -11.493 6.826 1.00 83.50 88 TYR A CA 1
ATOM 686 C C . TYR A 1 88 ? -21.350 -11.507 8.276 1.00 83.50 88 TYR A C 1
ATOM 688 O O . TYR A 1 88 ? -20.388 -12.213 8.598 1.00 83.50 88 TYR A O 1
ATOM 696 N N . PRO A 1 89 ? -21.997 -10.768 9.196 1.00 77.06 89 PRO A N 1
ATOM 697 C CA . PRO A 1 89 ? -21.518 -10.624 10.571 1.00 77.06 89 PRO A CA 1
ATOM 698 C C . PRO A 1 89 ? -21.412 -11.959 11.328 1.00 77.06 89 PRO A C 1
ATOM 700 O O . PRO A 1 89 ? -20.551 -12.091 12.197 1.00 77.06 89 PRO A O 1
ATOM 703 N N . LEU A 1 90 ? -22.234 -12.959 10.979 1.00 77.62 90 LEU A N 1
ATOM 704 C CA . LEU A 1 90 ? -22.225 -14.286 11.607 1.00 77.62 90 LEU A CA 1
ATOM 705 C C . LEU A 1 90 ? -20.951 -15.089 11.283 1.00 77.62 90 LEU A C 1
ATOM 707 O O . LEU A 1 90 ? -20.477 -15.854 12.112 1.00 77.62 90 LEU A O 1
ATOM 711 N N . HIS A 1 91 ? -20.351 -14.864 10.112 1.00 75.25 91 HIS A N 1
ATOM 712 C CA . HIS A 1 91 ? -19.144 -15.567 9.667 1.00 75.25 91 HIS A CA 1
ATOM 713 C C . HIS A 1 91 ? -17.851 -14.918 10.218 1.00 75.25 91 HIS A C 1
ATOM 715 O O . HIS A 1 91 ? -16.738 -15.397 9.989 1.00 75.25 91 HIS A O 1
ATOM 721 N N . ARG A 1 92 ? -17.955 -13.824 10.984 1.00 72.19 92 ARG A N 1
ATOM 722 C CA . ARG A 1 92 ? -16.787 -13.106 11.522 1.00 72.19 92 ARG A CA 1
ATOM 723 C C . ARG A 1 92 ? -15.934 -13.963 12.465 1.00 72.19 92 ARG A C 1
ATOM 725 O O . ARG A 1 92 ? -14.731 -13.743 12.549 1.00 72.19 92 ARG A O 1
ATOM 732 N N . THR A 1 93 ? -16.531 -14.943 13.139 1.00 74.19 93 THR A N 1
ATOM 733 C CA . THR A 1 93 ? -15.841 -15.870 14.055 1.00 74.19 93 THR A CA 1
ATOM 734 C C . THR A 1 93 ? -14.860 -16.807 13.353 1.00 74.19 93 THR A C 1
ATOM 736 O O . THR A 1 93 ? -13.974 -17.351 14.005 1.00 74.19 93 THR A O 1
ATOM 739 N N . ILE A 1 94 ? -14.965 -16.961 12.031 1.00 76.94 94 ILE A N 1
ATOM 740 C CA . ILE A 1 94 ? -14.085 -17.837 11.245 1.00 76.94 94 ILE A CA 1
ATOM 741 C C . ILE A 1 94 ? -12.777 -17.121 10.856 1.00 76.94 94 ILE A C 1
ATOM 743 O O . ILE A 1 94 ? -11.769 -17.775 10.594 1.00 76.94 94 ILE A O 1
ATOM 747 N N . ILE A 1 95 ? -12.731 -15.781 10.884 1.00 81.00 95 ILE A N 1
ATOM 748 C CA . ILE A 1 95 ? -11.498 -15.023 10.615 1.00 81.00 95 ILE A CA 1
ATOM 749 C C . ILE A 1 95 ? -10.610 -15.052 11.865 1.00 81.00 95 ILE A C 1
ATOM 751 O O . ILE A 1 95 ? -10.720 -14.213 12.760 1.00 81.00 95 ILE A O 1
ATOM 755 N N . THR A 1 96 ? -9.709 -16.032 11.923 1.00 86.44 96 THR A N 1
ATOM 756 C CA . THR A 1 96 ? -8.710 -16.153 12.992 1.00 86.44 96 THR A CA 1
ATOM 757 C C . THR A 1 96 ? -7.452 -15.335 12.688 1.00 86.44 96 THR A C 1
ATOM 759 O O . THR A 1 96 ? -7.111 -15.064 11.535 1.00 86.44 96 THR A O 1
ATOM 762 N N . THR A 1 97 ? -6.703 -14.968 13.732 1.00 82.06 97 THR A N 1
ATOM 763 C CA . THR A 1 97 ? -5.424 -14.244 13.604 1.00 82.06 97 THR A CA 1
ATOM 764 C C . THR A 1 97 ? -4.376 -15.031 12.814 1.00 82.06 97 THR A C 1
ATOM 766 O O . THR A 1 97 ? -3.537 -14.431 12.145 1.00 82.06 97 THR A O 1
ATOM 769 N N . ASN A 1 98 ? -4.443 -16.364 12.839 1.00 86.00 98 ASN A N 1
ATOM 770 C CA . ASN A 1 98 ? -3.550 -17.233 12.076 1.00 86.00 98 ASN A CA 1
ATOM 771 C C . ASN A 1 98 ? -3.817 -17.139 10.571 1.00 86.00 98 ASN A C 1
ATOM 773 O O . ASN A 1 98 ? -2.871 -16.998 9.801 1.00 86.00 98 ASN A O 1
ATOM 777 N N . ILE A 1 99 ? -5.089 -17.120 10.156 1.00 88.00 99 ILE A N 1
ATOM 778 C CA . ILE A 1 99 ? -5.461 -16.940 8.744 1.00 88.00 99 ILE A CA 1
ATOM 779 C C . ILE A 1 99 ? -4.968 -15.583 8.237 1.00 88.00 99 ILE A C 1
ATOM 781 O O . ILE A 1 99 ? -4.407 -15.506 7.150 1.00 88.00 99 ILE A O 1
ATOM 785 N N . VAL A 1 100 ? -5.103 -14.523 9.042 1.00 85.88 100 VAL A N 1
ATOM 786 C CA . VAL A 1 100 ? -4.604 -13.188 8.673 1.00 85.88 100 VAL A CA 1
ATOM 787 C C . VAL A 1 100 ? -3.082 -13.190 8.492 1.00 85.88 100 VAL A C 1
ATOM 789 O O . VAL A 1 100 ? -2.593 -12.642 7.508 1.00 85.88 100 VAL A O 1
ATOM 792 N N . LYS A 1 101 ? -2.322 -13.843 9.383 1.00 83.94 101 LYS A N 1
ATOM 793 C CA . LYS A 1 101 ? -0.858 -13.973 9.243 1.00 83.94 101 LYS A CA 1
ATOM 794 C C . LYS A 1 101 ? -0.467 -14.716 7.964 1.00 83.94 101 LYS A C 1
ATOM 796 O O . LYS A 1 101 ? 0.428 -14.266 7.255 1.00 83.94 101 LYS A O 1
ATOM 801 N N . ILE A 1 102 ? -1.154 -15.818 7.660 1.00 90.38 102 ILE A N 1
ATOM 802 C CA . ILE A 1 102 ? -0.925 -16.600 6.438 1.00 90.38 102 ILE A CA 1
ATOM 803 C C . ILE A 1 102 ? -1.264 -15.762 5.201 1.00 90.38 102 ILE A C 1
ATOM 805 O O . ILE A 1 102 ? -0.475 -15.721 4.263 1.00 90.38 102 ILE A O 1
ATOM 809 N N . ALA A 1 103 ? -2.388 -15.043 5.209 1.00 87.56 103 ALA A N 1
ATOM 810 C CA . ALA A 1 103 ? -2.793 -14.179 4.104 1.00 87.56 103 ALA A CA 1
ATOM 811 C C . ALA A 1 103 ? -1.765 -13.069 3.835 1.00 87.56 103 ALA A C 1
ATOM 813 O O . ALA A 1 103 ? -1.414 -12.840 2.681 1.00 87.56 103 ALA A O 1
ATOM 814 N N . ILE A 1 104 ? -1.234 -12.431 4.885 1.00 87.62 104 ILE A N 1
ATOM 815 C CA . ILE A 1 104 ? -0.160 -11.435 4.754 1.00 87.62 104 ILE A CA 1
ATOM 816 C C . ILE A 1 104 ? 1.102 -12.091 4.182 1.00 87.62 104 ILE A C 1
ATOM 818 O O . ILE A 1 104 ? 1.684 -11.559 3.244 1.00 87.62 104 ILE A O 1
ATOM 822 N N . ALA A 1 105 ? 1.516 -13.258 4.683 1.00 87.75 105 ALA A N 1
ATOM 823 C CA . ALA A 1 105 ? 2.691 -13.955 4.156 1.00 87.75 105 ALA A CA 1
ATOM 824 C C . ALA A 1 105 ? 2.534 -14.302 2.662 1.00 87.75 105 ALA A C 1
ATOM 826 O O . ALA A 1 105 ? 3.424 -14.015 1.859 1.00 87.75 105 ALA A O 1
ATOM 827 N N . LEU A 1 106 ? 1.377 -14.844 2.268 1.00 91.50 106 LEU A N 1
ATOM 828 C CA . LEU A 1 106 ? 1.058 -15.159 0.873 1.00 91.50 106 LEU A CA 1
ATOM 829 C C . LEU A 1 106 ? 1.019 -13.906 -0.009 1.00 91.50 106 LEU A C 1
ATOM 831 O O . LEU A 1 106 ? 1.523 -13.947 -1.130 1.00 91.50 106 LEU A O 1
ATOM 835 N N . ALA A 1 107 ? 0.499 -12.787 0.502 1.00 89.69 107 ALA A N 1
ATOM 836 C CA . ALA A 1 107 ? 0.460 -11.514 -0.212 1.00 89.69 107 ALA A CA 1
ATOM 837 C C . ALA A 1 107 ? 1.855 -11.004 -0.611 1.00 89.69 107 ALA A C 1
ATOM 839 O O . ALA A 1 107 ? 1.958 -10.287 -1.600 1.00 89.69 107 ALA A O 1
ATOM 840 N N . TYR A 1 108 ? 2.919 -11.376 0.109 1.00 89.81 108 TYR A N 1
ATOM 841 C CA . TYR A 1 108 ? 4.301 -11.053 -0.264 1.00 89.81 108 TYR A CA 1
ATOM 842 C C . TYR A 1 108 ? 4.955 -12.139 -1.116 1.00 89.81 108 TYR A C 1
ATOM 844 O O . TYR A 1 108 ? 5.572 -11.826 -2.134 1.00 89.81 108 TYR A O 1
ATOM 852 N N . ILE A 1 109 ? 4.824 -13.407 -0.718 1.00 90.81 109 ILE A N 1
ATOM 853 C CA . ILE A 1 109 ? 5.514 -14.518 -1.385 1.00 90.81 109 ILE A CA 1
ATOM 854 C C . ILE A 1 109 ? 5.034 -14.656 -2.832 1.00 90.81 109 ILE A C 1
ATOM 856 O O . ILE A 1 109 ? 5.864 -14.708 -3.733 1.00 90.81 109 ILE A O 1
ATOM 860 N N . VAL A 1 110 ? 3.717 -14.652 -3.066 1.00 94.25 110 VAL A N 1
ATOM 861 C CA . VAL A 1 110 ? 3.122 -14.884 -4.393 1.00 94.25 110 VAL A CA 1
ATOM 862 C C . VAL A 1 110 ? 3.583 -13.871 -5.451 1.00 94.25 110 VAL A C 1
ATOM 864 O O . VAL A 1 110 ? 4.060 -14.304 -6.498 1.00 94.25 110 VAL A O 1
ATOM 867 N N . PRO A 1 111 ? 3.488 -12.540 -5.250 1.00 92.50 111 PRO A N 1
ATOM 868 C CA . PRO A 1 111 ? 3.941 -11.605 -6.275 1.00 92.50 111 PRO A CA 1
ATOM 869 C C . PRO A 1 111 ? 5.457 -11.638 -6.467 1.00 92.50 111 PRO A C 1
ATOM 871 O O . PRO A 1 111 ? 5.917 -11.550 -7.601 1.00 92.50 111 PRO A O 1
ATOM 874 N N . ILE A 1 112 ? 6.250 -11.797 -5.401 1.00 89.75 112 ILE A N 1
ATOM 875 C CA . ILE A 1 112 ? 7.713 -11.852 -5.526 1.00 89.75 112 ILE A CA 1
ATOM 876 C C . ILE A 1 112 ? 8.135 -13.068 -6.358 1.00 89.75 112 ILE A C 1
ATOM 878 O O . ILE A 1 112 ? 8.939 -12.919 -7.277 1.00 89.75 112 ILE A O 1
ATOM 882 N N . THR A 1 113 ? 7.574 -14.252 -6.091 1.00 92.88 113 THR A N 1
ATOM 883 C CA . THR A 1 113 ? 7.881 -15.462 -6.868 1.00 92.88 113 THR A CA 1
ATOM 884 C C . THR A 1 113 ? 7.358 -15.368 -8.301 1.00 92.88 113 THR A C 1
ATOM 886 O O . THR A 1 113 ? 8.067 -15.756 -9.230 1.00 92.88 113 THR A O 1
ATOM 889 N N . ALA A 1 114 ? 6.173 -14.791 -8.518 1.00 92.62 114 ALA A N 1
ATOM 890 C CA . ALA A 1 114 ? 5.619 -14.568 -9.853 1.00 92.62 114 ALA A CA 1
ATOM 891 C C . ALA A 1 114 ? 6.487 -13.619 -10.698 1.00 92.62 114 ALA A C 1
ATOM 893 O O . ALA A 1 114 ? 6.771 -13.905 -11.858 1.00 92.62 114 ALA A O 1
ATOM 894 N N . PHE A 1 115 ? 6.973 -12.511 -10.129 1.00 90.50 115 PHE A N 1
ATOM 895 C CA . PHE A 1 115 ? 7.883 -11.630 -10.862 1.00 90.50 115 PHE A CA 1
ATOM 896 C C . PHE A 1 115 ? 9.247 -12.277 -11.063 1.00 90.50 115 PHE A C 1
ATOM 898 O O . PHE A 1 115 ? 9.778 -12.213 -12.167 1.00 90.50 115 PHE A O 1
ATOM 905 N N . LEU A 1 116 ? 9.798 -12.957 -10.055 1.00 90.38 116 LEU A N 1
ATOM 906 C CA . LEU A 1 116 ? 11.067 -13.666 -10.206 1.00 90.38 116 LEU A CA 1
ATOM 907 C C . LEU A 1 116 ? 11.005 -14.673 -11.364 1.00 90.38 116 LEU A C 1
ATOM 909 O O . LEU A 1 116 ? 11.882 -14.661 -12.220 1.00 90.38 116 LEU A O 1
ATOM 913 N N . THR A 1 117 ? 9.937 -15.472 -11.435 1.00 91.50 117 THR A N 1
ATOM 914 C CA . THR A 1 117 ? 9.706 -16.426 -12.532 1.00 91.50 117 THR A CA 1
ATOM 915 C C . THR A 1 117 ? 9.476 -15.735 -13.878 1.00 91.50 117 THR A C 1
ATOM 917 O O . THR A 1 117 ? 10.037 -16.157 -14.887 1.00 91.50 117 THR A O 1
ATOM 920 N N . LEU A 1 118 ? 8.733 -14.626 -13.920 1.00 89.69 118 LEU A N 1
ATOM 921 C CA . LEU A 1 118 ? 8.562 -13.839 -15.145 1.00 89.69 118 LEU A CA 1
ATOM 922 C C . LEU A 1 118 ? 9.914 -13.357 -15.701 1.00 89.69 118 LEU A C 1
ATOM 924 O O . LEU A 1 118 ? 10.188 -13.514 -16.890 1.00 89.69 118 LEU A O 1
ATOM 928 N N . PHE A 1 119 ? 10.782 -12.807 -14.847 1.00 86.75 119 PHE A N 1
ATOM 929 C CA . PHE A 1 119 ? 12.094 -12.304 -15.262 1.00 86.75 119 PHE A CA 1
ATOM 930 C C . PHE A 1 119 ? 13.111 -13.415 -15.567 1.00 86.75 119 PHE A C 1
ATOM 932 O O . PHE A 1 119 ? 14.105 -13.135 -16.238 1.00 86.75 119 PHE A O 1
ATOM 939 N N . THR A 1 120 ? 12.911 -14.655 -15.103 1.00 88.81 120 THR A N 1
ATOM 940 C CA . THR A 1 120 ? 13.766 -15.791 -15.497 1.00 88.81 120 THR A CA 1
ATOM 941 C C . THR A 1 120 ? 13.338 -16.403 -16.829 1.00 88.81 120 THR A C 1
ATOM 943 O O . THR A 1 120 ? 14.199 -16.811 -17.608 1.00 88.81 120 THR A O 1
ATOM 946 N N . VAL A 1 121 ? 12.033 -16.447 -17.118 1.00 89.12 121 VAL A N 1
ATOM 947 C CA . VAL A 1 121 ? 11.493 -17.062 -18.342 1.00 89.12 121 VAL A CA 1
ATOM 948 C C . VAL A 1 121 ? 11.603 -16.131 -19.554 1.00 89.12 121 VAL A C 1
ATOM 950 O O . VAL A 1 121 ? 11.958 -16.589 -20.641 1.00 89.12 121 VAL A O 1
ATOM 953 N N . VAL A 1 122 ? 11.324 -14.833 -19.394 1.00 85.19 122 VAL A N 1
ATOM 954 C CA . VAL A 1 122 ? 11.247 -13.886 -20.520 1.00 85.19 122 VAL A CA 1
ATOM 955 C C . VAL A 1 122 ? 12.646 -13.473 -21.018 1.00 85.19 122 VAL A C 1
ATOM 957 O O . VAL A 1 122 ? 13.499 -13.077 -20.213 1.00 85.19 122 VAL A O 1
ATOM 960 N N . PRO A 1 123 ? 12.903 -13.500 -22.344 1.00 79.44 123 PRO A N 1
ATOM 961 C CA . PRO A 1 123 ? 14.167 -13.034 -22.910 1.00 79.44 123 PRO A CA 1
ATOM 962 C C . PRO A 1 123 ? 14.375 -11.538 -22.621 1.00 79.44 123 PRO A C 1
ATOM 964 O O . PRO A 1 123 ? 13.495 -10.713 -22.861 1.00 79.44 123 PRO A O 1
ATOM 967 N N . GLY A 1 124 ? 15.546 -11.183 -22.085 1.00 75.62 124 GLY A N 1
ATOM 968 C CA . GLY A 1 124 ? 15.872 -9.815 -21.660 1.00 75.62 124 GLY A CA 1
ATOM 969 C C . GLY A 1 124 ? 15.717 -9.532 -20.159 1.00 75.62 124 GLY A C 1
ATOM 970 O O . GLY A 1 124 ? 16.028 -8.423 -19.736 1.00 75.62 124 GLY A O 1
ATOM 971 N N . GLY A 1 125 ? 15.257 -10.500 -19.356 1.00 77.94 125 GLY A N 1
ATOM 972 C CA . GLY A 1 125 ? 15.303 -10.442 -17.889 1.00 77.94 125 GLY A CA 1
ATOM 973 C C . GLY A 1 125 ? 16.664 -10.886 -17.338 1.00 77.94 125 GLY A C 1
ATOM 974 O O . GLY A 1 125 ? 17.703 -10.377 -17.750 1.00 77.94 125 GLY A O 1
ATOM 975 N N . PHE A 1 126 ? 16.690 -11.891 -16.455 1.00 78.19 126 PHE A N 1
ATOM 976 C CA . PHE A 1 126 ? 17.945 -12.484 -15.949 1.00 78.19 126 PHE A CA 1
ATOM 977 C C . PHE A 1 126 ? 18.796 -13.147 -17.047 1.00 78.19 126 PHE A C 1
ATOM 979 O O . PHE A 1 126 ? 19.960 -13.457 -16.817 1.00 78.19 126 PHE A O 1
ATOM 986 N N . ARG A 1 127 ? 18.220 -13.352 -18.238 1.00 79.12 127 ARG A N 1
ATOM 987 C CA . ARG A 1 127 ? 18.863 -13.943 -19.421 1.00 79.12 127 ARG A CA 1
ATOM 988 C C . ARG A 1 127 ? 19.388 -12.901 -20.422 1.00 79.12 127 ARG A C 1
ATOM 990 O O . ARG A 1 127 ? 19.613 -13.248 -21.574 1.00 79.12 127 ARG A O 1
ATOM 997 N N . ALA A 1 128 ? 19.484 -11.625 -20.048 1.00 76.88 128 ALA A N 1
ATOM 998 C CA . ALA A 1 128 ? 19.982 -10.581 -20.945 1.00 76.88 128 ALA A CA 1
ATOM 999 C C . ALA A 1 128 ? 21.513 -10.622 -21.086 1.00 76.88 128 ALA A C 1
ATOM 1001 O O . ALA A 1 128 ? 22.222 -10.707 -20.086 1.00 76.88 128 ALA A O 1
ATOM 1002 N N . ASP A 1 129 ? 22.014 -10.447 -22.313 1.00 74.81 129 ASP A N 1
ATOM 1003 C CA . ASP A 1 129 ? 23.460 -10.403 -22.602 1.00 74.81 129 ASP A CA 1
ATOM 1004 C C . ASP A 1 129 ? 24.154 -9.179 -21.985 1.00 74.81 129 ASP A C 1
ATOM 1006 O O . ASP A 1 129 ? 25.357 -9.180 -21.727 1.00 74.81 129 ASP A O 1
ATOM 1010 N N . LYS A 1 130 ? 23.388 -8.106 -21.752 1.00 72.25 130 LYS A N 1
ATOM 1011 C CA . LYS A 1 130 ? 23.858 -6.871 -21.125 1.00 72.25 130 LYS A CA 1
ATOM 1012 C C . LYS A 1 130 ? 23.183 -6.667 -19.782 1.00 72.25 130 LYS A C 1
ATOM 1014 O O . LYS A 1 130 ? 21.975 -6.856 -19.639 1.00 72.25 130 LYS A O 1
ATOM 1019 N N . ALA A 1 131 ? 23.977 -6.216 -18.817 1.00 65.56 131 ALA A N 1
ATOM 1020 C CA . ALA A 1 131 ? 23.504 -5.917 -17.479 1.00 65.56 131 ALA A CA 1
ATOM 1021 C C . ALA A 1 131 ? 22.411 -4.844 -17.490 1.00 65.56 131 ALA A C 1
ATOM 1023 O O . ALA A 1 131 ? 22.513 -3.853 -18.213 1.00 65.56 131 ALA A O 1
ATOM 1024 N N . PHE A 1 132 ? 21.398 -5.021 -16.641 1.00 63.56 132 PHE A N 1
ATOM 1025 C CA . PHE A 1 132 ? 20.350 -4.028 -16.463 1.00 63.56 132 PHE A CA 1
ATOM 1026 C C . PHE A 1 132 ? 20.927 -2.769 -15.797 1.00 63.56 132 PHE A C 1
ATOM 1028 O O . PHE A 1 132 ? 21.254 -2.770 -14.606 1.00 63.56 132 PHE A O 1
ATOM 1035 N N . GLY A 1 133 ? 21.059 -1.692 -16.568 1.00 59.06 133 GLY A N 1
ATOM 1036 C CA . GLY A 1 133 ? 21.555 -0.401 -16.105 1.00 59.06 133 GLY A CA 1
ATOM 1037 C C . GLY A 1 133 ? 20.472 0.667 -16.204 1.00 59.06 133 GLY A C 1
ATOM 1038 O O . GLY A 1 133 ? 20.110 1.065 -17.302 1.00 59.06 133 GLY A O 1
ATOM 1039 N N . PHE A 1 134 ? 19.988 1.177 -15.066 1.00 56.16 134 PHE A N 1
ATOM 1040 C CA . PHE A 1 134 ? 18.994 2.265 -15.030 1.00 56.16 134 PHE A CA 1
ATOM 1041 C C . PHE A 1 134 ? 19.545 3.620 -15.514 1.00 56.16 134 PHE A C 1
ATOM 1043 O O . PHE A 1 134 ? 18.773 4.489 -15.908 1.00 56.16 134 PHE A O 1
ATOM 1050 N N . PHE A 1 135 ? 20.868 3.811 -15.473 1.00 51.22 135 PHE A N 1
ATOM 1051 C CA . PHE A 1 135 ? 21.528 5.094 -15.730 1.00 51.22 135 PHE A CA 1
ATOM 1052 C C . PHE A 1 135 ? 22.831 4.908 -16.532 1.00 51.22 135 PHE A C 1
ATOM 1054 O O . PHE A 1 135 ? 23.908 5.278 -16.064 1.00 51.22 135 PHE A O 1
ATOM 1061 N N . SER A 1 136 ? 22.763 4.289 -17.720 1.00 54.78 136 SER A N 1
ATOM 1062 C CA . SER A 1 136 ? 23.878 4.371 -18.681 1.00 54.78 136 SER A CA 1
ATOM 1063 C C . SER A 1 136 ? 23.864 5.744 -19.365 1.00 54.78 136 SER A C 1
ATOM 1065 O O . SER A 1 136 ? 22.799 6.342 -19.526 1.00 54.78 136 SER A O 1
ATOM 1067 N N . ASN A 1 137 ? 25.025 6.228 -19.823 1.00 52.06 137 ASN A N 1
ATOM 1068 C CA . ASN A 1 137 ? 25.113 7.430 -20.671 1.00 52.06 137 ASN A CA 1
ATOM 1069 C C . ASN A 1 137 ? 24.256 7.303 -21.946 1.00 52.06 137 ASN A C 1
ATOM 1071 O O . ASN A 1 137 ? 23.821 8.310 -22.492 1.00 52.06 137 ASN A O 1
ATOM 1075 N N . ASN A 1 138 ? 23.965 6.069 -22.370 1.00 55.09 138 ASN A N 1
ATOM 1076 C CA . ASN A 1 138 ? 23.120 5.751 -23.522 1.00 55.09 138 ASN A CA 1
ATOM 1077 C C . ASN A 1 138 ? 21.648 5.459 -23.140 1.00 55.09 138 ASN A C 1
ATOM 1079 O O . ASN A 1 138 ? 20.883 4.966 -23.966 1.00 55.09 138 ASN A O 1
ATOM 1083 N N . GLY A 1 139 ? 21.240 5.715 -21.889 1.00 58.94 139 GLY A N 1
ATOM 1084 C CA . GLY A 1 139 ? 19.902 5.410 -21.364 1.00 58.94 139 GLY A CA 1
ATOM 1085 C C . GLY A 1 139 ? 19.808 4.071 -20.617 1.00 58.94 139 GLY A C 1
ATOM 1086 O O . GLY A 1 139 ? 20.775 3.603 -20.021 1.00 58.94 139 GLY A O 1
ATOM 1087 N N . CYS A 1 140 ? 18.622 3.452 -20.594 1.00 59.47 140 CYS A N 1
ATOM 1088 C CA . CYS A 1 140 ? 18.420 2.154 -19.936 1.00 59.47 140 CYS A CA 1
ATOM 1089 C C . CYS A 1 140 ? 18.973 0.995 -20.788 1.00 59.47 140 CYS A C 1
ATOM 1091 O O . CYS A 1 140 ? 18.231 0.372 -21.553 1.00 59.47 140 CYS A O 1
ATOM 1093 N N . GLU A 1 141 ? 20.262 0.674 -20.649 1.00 61.66 141 GLU A N 1
ATOM 1094 C CA . GLU A 1 141 ? 20.840 -0.537 -21.251 1.00 61.66 141 GLU A CA 1
ATOM 1095 C C . GLU A 1 141 ? 20.320 -1.802 -20.543 1.00 61.66 141 GLU A C 1
ATOM 1097 O O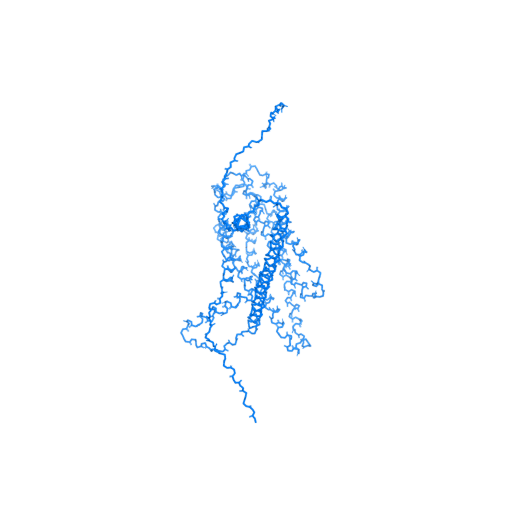 . GLU A 1 141 ? 20.159 -1.832 -19.324 1.00 61.66 141 GLU A O 1
ATOM 1102 N N . GLY A 1 142 ? 19.973 -2.838 -21.316 1.00 65.44 142 GLY A N 1
ATOM 1103 C CA . GLY A 1 142 ? 19.316 -4.049 -20.793 1.00 65.44 142 GLY A CA 1
ATOM 1104 C C . GLY A 1 142 ? 17.820 -3.878 -20.472 1.00 65.44 142 GLY A C 1
ATOM 1105 O O . GLY A 1 142 ? 17.139 -4.848 -20.165 1.00 65.44 142 GLY A O 1
ATOM 1106 N N . GLY A 1 143 ? 17.261 -2.670 -20.622 1.00 66.94 143 GLY A N 1
ATOM 1107 C CA . GLY A 1 143 ? 15.849 -2.361 -20.354 1.00 66.94 143 GLY A CA 1
ATOM 1108 C C . GLY A 1 143 ? 14.846 -2.796 -21.427 1.00 66.94 143 GLY A C 1
ATOM 1109 O O . GLY A 1 143 ? 13.665 -2.461 -21.323 1.00 66.94 143 GLY A O 1
ATOM 1110 N N . ARG A 1 144 ? 15.282 -3.525 -22.464 1.00 72.81 144 ARG A N 1
ATOM 1111 C CA . ARG A 1 144 ? 14.442 -3.889 -23.622 1.00 72.81 144 ARG A CA 1
ATOM 1112 C C . ARG A 1 144 ? 13.217 -4.717 -23.240 1.00 72.81 144 ARG A C 1
ATOM 1114 O O . ARG A 1 144 ? 12.175 -4.558 -23.865 1.00 72.81 144 ARG A O 1
ATOM 1121 N N . ILE A 1 145 ? 13.302 -5.528 -22.183 1.00 77.88 145 ILE A N 1
ATOM 1122 C CA . ILE A 1 145 ? 12.160 -6.301 -21.669 1.00 77.88 145 ILE A CA 1
ATOM 1123 C C . ILE A 1 145 ? 10.967 -5.403 -21.318 1.00 77.88 145 ILE A C 1
ATOM 1125 O O . ILE A 1 145 ? 9.825 -5.723 -21.632 1.00 77.88 145 ILE A O 1
ATOM 1129 N N . PHE A 1 146 ? 11.237 -4.225 -20.756 1.00 76.31 146 PHE A N 1
ATOM 1130 C CA . PHE A 1 146 ? 10.214 -3.247 -20.415 1.00 76.31 146 PHE A CA 1
ATOM 1131 C C . PHE A 1 146 ? 9.783 -2.397 -21.603 1.00 76.31 146 PHE A C 1
ATOM 1133 O O . PHE A 1 146 ? 8.959 -1.517 -21.418 1.00 76.31 146 PHE A O 1
ATOM 1140 N N . GLN A 1 147 ? 10.327 -2.576 -22.803 1.00 76.56 147 GLN A N 1
ATOM 1141 C CA . GLN A 1 147 ? 9.854 -1.889 -24.010 1.00 76.56 147 GLN A CA 1
ATOM 1142 C C . GLN A 1 147 ? 8.839 -2.739 -24.777 1.00 76.56 147 GLN A C 1
ATOM 1144 O O . GLN A 1 147 ? 8.023 -2.191 -25.510 1.00 76.56 1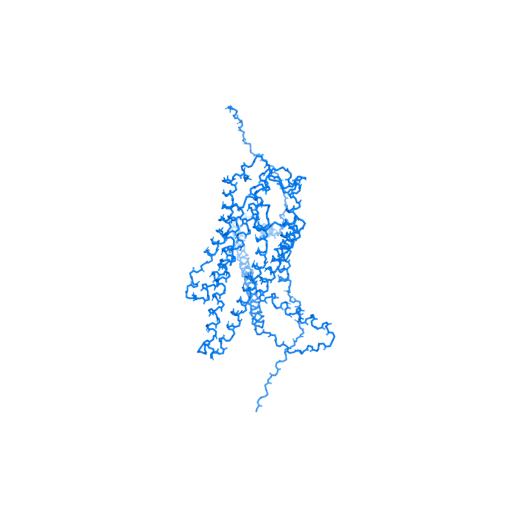47 GLN A O 1
ATOM 1149 N N . VAL A 1 148 ? 8.837 -4.057 -24.557 1.00 83.50 148 VAL A N 1
ATOM 1150 C CA . VAL A 1 148 ? 7.890 -4.977 -25.188 1.00 83.50 148 VAL A CA 1
ATOM 1151 C C . VAL A 1 148 ? 6.495 -4.769 -24.600 1.00 83.50 148 VAL A C 1
ATOM 1153 O O . VAL A 1 148 ? 6.270 -4.999 -23.409 1.00 83.50 148 VAL A O 1
ATOM 1156 N N . LEU A 1 149 ? 5.539 -4.377 -25.447 1.00 85.44 149 LEU A N 1
ATOM 1157 C CA . LEU A 1 149 ? 4.156 -4.104 -25.047 1.00 85.44 149 LEU A CA 1
ATOM 1158 C C . LEU A 1 149 ? 3.516 -5.292 -24.314 1.00 85.44 149 LEU A C 1
ATOM 1160 O O . LEU A 1 149 ? 2.892 -5.100 -23.274 1.00 85.44 149 LEU A O 1
ATOM 1164 N N . GLY A 1 150 ? 3.729 -6.519 -24.801 1.00 88.19 150 GLY A N 1
ATOM 1165 C CA . GLY A 1 150 ? 3.188 -7.729 -24.176 1.00 88.19 150 GLY A CA 1
ATOM 1166 C C . GLY A 1 150 ? 3.601 -7.879 -22.709 1.00 88.19 150 GLY A C 1
ATOM 1167 O O . GLY A 1 150 ? 2.756 -8.127 -21.855 1.00 88.19 150 GLY A O 1
ATOM 1168 N N . VAL A 1 151 ? 4.876 -7.630 -22.389 1.00 87.19 151 VAL A N 1
ATOM 1169 C CA . VAL A 1 151 ? 5.371 -7.686 -21.004 1.00 87.19 151 VAL A CA 1
ATOM 1170 C C . VAL A 1 151 ? 4.740 -6.580 -20.159 1.00 87.19 151 VAL A C 1
ATOM 1172 O O . VAL A 1 151 ? 4.308 -6.841 -19.038 1.00 87.19 151 VAL A O 1
ATOM 1175 N N . ARG A 1 152 ? 4.616 -5.358 -20.695 1.00 87.75 152 ARG A N 1
ATOM 1176 C CA . ARG A 1 152 ? 3.964 -4.249 -19.978 1.00 87.75 152 ARG A CA 1
ATOM 1177 C C . ARG A 1 152 ? 2.515 -4.565 -19.633 1.00 87.75 152 ARG A C 1
ATOM 1179 O O . ARG A 1 152 ? 2.103 -4.360 -18.494 1.00 87.75 152 ARG A O 1
ATOM 1186 N N . VAL A 1 153 ? 1.761 -5.079 -20.603 1.00 90.00 153 VAL A N 1
ATOM 1187 C CA . VAL A 1 153 ? 0.357 -5.463 -20.426 1.00 90.00 153 VAL A CA 1
ATOM 1188 C C . VAL A 1 153 ? 0.248 -6.583 -19.395 1.00 90.00 153 VAL A C 1
ATOM 1190 O O . VAL A 1 153 ? -0.536 -6.459 -18.463 1.00 90.00 153 VAL A O 1
ATOM 1193 N N . VAL A 1 154 ? 1.075 -7.628 -19.478 1.00 90.88 154 VAL A N 1
ATOM 1194 C CA . VAL A 1 154 ? 1.081 -8.722 -18.489 1.00 90.88 154 VAL A CA 1
ATOM 1195 C C . VAL A 1 154 ? 1.367 -8.215 -17.072 1.00 90.88 154 VAL A C 1
ATOM 1197 O O . VAL A 1 154 ? 0.738 -8.681 -16.127 1.00 90.88 154 VAL A O 1
ATOM 1200 N N . ILE A 1 155 ? 2.267 -7.240 -16.909 1.00 89.81 155 ILE A N 1
ATOM 1201 C CA . ILE A 1 155 ? 2.573 -6.646 -15.599 1.00 89.81 155 ILE A CA 1
ATOM 1202 C C . ILE A 1 155 ? 1.414 -5.771 -15.096 1.00 89.81 155 ILE A C 1
ATOM 1204 O O . ILE A 1 155 ? 1.087 -5.804 -13.915 1.00 89.81 155 ILE A O 1
ATOM 1208 N N . VAL A 1 156 ? 0.786 -4.975 -15.960 1.00 91.19 156 VAL A N 1
ATOM 1209 C CA . VAL A 1 156 ? -0.182 -3.944 -15.542 1.00 91.19 156 VAL A CA 1
ATOM 1210 C C . VAL A 1 156 ? -1.607 -4.480 -15.418 1.00 91.19 156 VAL A C 1
ATOM 1212 O O . VAL A 1 156 ? -2.335 -4.078 -14.512 1.00 91.19 156 VAL A O 1
ATOM 1215 N N . THR A 1 157 ? -2.016 -5.403 -16.287 1.00 91.50 157 THR A N 1
ATOM 1216 C CA . THR A 1 157 ? -3.360 -5.999 -16.299 1.00 91.50 157 THR A CA 1
ATOM 1217 C C . THR A 1 157 ? -3.806 -6.561 -14.945 1.00 91.50 157 THR A C 1
ATOM 1219 O O . THR A 1 157 ? -4.886 -6.169 -14.494 1.00 91.50 157 THR A O 1
ATOM 1222 N N . PRO A 1 158 ? -3.034 -7.419 -14.241 1.00 90.88 158 PRO A N 1
ATOM 1223 C CA . PRO A 1 158 ? -3.459 -7.932 -12.939 1.00 90.88 158 PRO A CA 1
ATOM 1224 C C . PRO A 1 158 ? -3.635 -6.800 -11.925 1.00 90.88 158 PRO A C 1
ATOM 1226 O O . PRO A 1 158 ? -4.551 -6.840 -11.110 1.00 90.88 158 PRO A O 1
ATOM 1229 N N . PHE A 1 159 ? -2.818 -5.750 -12.013 1.00 89.38 159 PHE A N 1
ATOM 1230 C CA . PHE A 1 159 ? -2.948 -4.592 -11.142 1.00 89.38 159 PHE A CA 1
ATOM 1231 C C . PHE A 1 159 ? -4.259 -3.839 -11.374 1.00 89.38 159 PHE A C 1
ATOM 1233 O O . PHE A 1 159 ? -4.992 -3.560 -10.427 1.00 89.38 159 PHE A O 1
ATOM 1240 N N . ILE A 1 160 ? -4.565 -3.527 -12.636 1.00 90.50 160 ILE A N 1
ATOM 1241 C CA . ILE A 1 160 ? -5.813 -2.860 -13.017 1.00 90.50 160 ILE A CA 1
ATOM 1242 C C . ILE A 1 160 ? -7.011 -3.695 -12.549 1.00 90.50 160 ILE A C 1
ATOM 1244 O O . ILE A 1 160 ? -7.930 -3.158 -11.931 1.00 90.50 160 ILE A O 1
ATOM 1248 N N . LEU A 1 161 ? -6.968 -5.012 -12.764 1.00 92.06 161 LEU A N 1
ATOM 1249 C CA . LEU A 1 161 ? -7.995 -5.946 -12.310 1.00 92.06 161 LEU A CA 1
ATOM 1250 C C . LEU A 1 161 ? -8.182 -5.899 -10.786 1.00 92.06 161 LEU A C 1
ATOM 1252 O O . LEU A 1 161 ? -9.316 -5.795 -10.321 1.00 92.06 161 LEU A O 1
ATOM 1256 N N . PHE A 1 162 ? -7.104 -5.894 -9.997 1.00 91.12 162 PHE A N 1
ATOM 1257 C CA . PHE A 1 162 ? -7.214 -5.772 -8.541 1.00 91.12 162 PHE A CA 1
ATOM 1258 C C . PHE A 1 162 ? -7.803 -4.435 -8.098 1.00 91.12 162 PHE A C 1
ATOM 1260 O O . PHE A 1 162 ? -8.656 -4.420 -7.211 1.00 91.12 162 PHE A O 1
ATOM 1267 N N . VAL A 1 163 ? -7.397 -3.323 -8.717 1.00 88.81 163 VAL A N 1
ATOM 1268 C CA . VAL A 1 163 ? -7.980 -2.005 -8.426 1.00 88.81 163 VAL A CA 1
ATOM 1269 C C . VAL A 1 163 ? -9.482 -2.018 -8.706 1.00 88.81 163 VAL A C 1
ATOM 1271 O O . VAL A 1 163 ? -10.254 -1.604 -7.845 1.00 88.81 163 VAL A O 1
ATOM 1274 N N . PHE A 1 164 ? -9.917 -2.573 -9.842 1.00 90.19 164 PHE A N 1
ATOM 1275 C CA . PHE A 1 164 ? -11.340 -2.704 -10.156 1.00 90.19 164 PHE A CA 1
ATOM 1276 C C . PHE A 1 164 ? -12.096 -3.580 -9.155 1.00 90.19 164 PHE A C 1
ATOM 1278 O O . PHE A 1 164 ? -13.172 -3.184 -8.709 1.00 90.19 164 PHE A O 1
ATOM 1285 N N . ILE A 1 165 ? -11.538 -4.728 -8.752 1.00 92.12 165 ILE A N 1
ATOM 1286 C CA . ILE A 1 165 ? -12.147 -5.599 -7.734 1.00 92.12 165 ILE A CA 1
ATOM 1287 C C . ILE A 1 165 ? -12.301 -4.849 -6.407 1.00 92.12 165 ILE A C 1
ATOM 1289 O O . ILE A 1 165 ? -13.376 -4.875 -5.809 1.00 92.12 165 ILE A O 1
ATOM 1293 N N . ILE A 1 166 ? -11.255 -4.153 -5.952 1.00 90.38 166 ILE A N 1
ATOM 1294 C CA . ILE A 1 166 ? -11.280 -3.366 -4.711 1.00 90.38 166 ILE A CA 1
ATOM 1295 C C . ILE A 1 166 ? -12.341 -2.260 -4.801 1.00 90.38 166 ILE A C 1
ATOM 1297 O O . ILE A 1 166 ? -13.160 -2.114 -3.891 1.00 90.38 166 ILE A O 1
ATOM 1301 N N . SER A 1 167 ? -12.369 -1.507 -5.903 1.00 89.56 167 SER A N 1
ATOM 1302 C CA . SER A 1 167 ? -13.364 -0.458 -6.145 1.00 89.56 167 SER A CA 1
ATOM 1303 C C . SER A 1 167 ? -14.789 -1.013 -6.158 1.00 89.56 167 SER A C 1
ATOM 1305 O O . SER A 1 167 ? -15.668 -0.436 -5.519 1.00 89.56 167 SER A O 1
ATOM 1307 N N . PHE A 1 168 ? -15.018 -2.150 -6.820 1.00 91.25 168 PHE A N 1
ATOM 1308 C CA . PHE A 1 168 ? -16.319 -2.816 -6.862 1.00 91.25 168 PHE A CA 1
ATOM 1309 C C . PHE A 1 168 ? -16.762 -3.299 -5.477 1.00 91.25 168 PHE A C 1
ATOM 1311 O O . PHE A 1 168 ? -17.882 -3.005 -5.057 1.00 91.25 168 PHE A O 1
ATOM 1318 N N . LEU A 1 169 ? -15.883 -3.981 -4.733 1.00 90.94 169 LEU A N 1
ATOM 1319 C CA . LEU A 1 169 ? -16.167 -4.444 -3.372 1.00 90.94 169 LEU A CA 1
ATOM 1320 C C . LEU A 1 169 ? -16.574 -3.279 -2.471 1.00 90.94 169 LEU A C 1
ATOM 1322 O O . LEU A 1 169 ? -17.571 -3.363 -1.754 1.00 90.94 169 LEU A O 1
ATOM 1326 N N . TYR A 1 170 ? -15.839 -2.171 -2.528 1.00 87.94 170 TYR A N 1
ATOM 1327 C CA . TYR A 1 170 ? -16.138 -1.015 -1.697 1.00 87.94 170 TYR A CA 1
ATOM 1328 C C . TYR A 1 170 ? -17.392 -0.257 -2.129 1.00 87.94 170 TYR A C 1
ATOM 1330 O O . TYR A 1 170 ? -18.156 0.175 -1.263 1.00 87.94 170 TYR A O 1
ATOM 1338 N N . LEU A 1 171 ? -17.655 -0.145 -3.433 1.00 88.19 171 LEU A N 1
ATOM 1339 C CA . LEU A 1 171 ? -18.917 0.392 -3.939 1.00 88.19 171 LEU A CA 1
ATOM 1340 C C . LEU A 1 171 ? -20.099 -0.463 -3.464 1.00 88.19 171 LEU A C 1
ATOM 1342 O O . LEU A 1 171 ? -21.090 0.074 -2.968 1.00 88.19 171 LEU A O 1
ATOM 1346 N N . HIS A 1 172 ? -19.972 -1.789 -3.533 1.00 90.31 172 HIS A N 1
ATOM 1347 C CA . HIS A 1 172 ? -20.991 -2.714 -3.051 1.00 90.31 172 HIS A CA 1
ATOM 1348 C C . HIS A 1 172 ? -21.233 -2.561 -1.543 1.00 90.31 172 HIS A C 1
ATOM 1350 O O . HIS A 1 172 ? -22.381 -2.442 -1.115 1.00 90.31 172 HIS A O 1
ATOM 1356 N N . ILE A 1 173 ? -20.172 -2.497 -0.727 1.00 88.56 173 ILE A N 1
ATOM 1357 C CA . ILE A 1 173 ? -20.288 -2.242 0.721 1.00 88.56 173 ILE A CA 1
ATOM 1358 C C . ILE A 1 173 ? -21.007 -0.914 0.977 1.00 88.56 173 ILE A C 1
ATOM 1360 O O . ILE A 1 173 ? -21.884 -0.849 1.839 1.00 88.56 173 ILE A O 1
ATOM 1364 N N . PHE A 1 174 ? -20.667 0.140 0.232 1.00 85.69 174 PHE A N 1
ATOM 1365 C CA . PHE A 1 174 ? -21.284 1.455 0.381 1.00 85.69 174 PHE A CA 1
ATOM 1366 C C . PHE A 1 174 ? -22.782 1.427 0.052 1.00 85.69 174 PHE A C 1
ATOM 1368 O O . PHE A 1 174 ? -23.595 1.913 0.843 1.00 85.69 174 PHE A O 1
ATOM 1375 N N . ILE A 1 175 ? -23.161 0.813 -1.072 1.00 89.25 175 ILE A N 1
ATOM 1376 C CA . ILE A 1 175 ? -24.562 0.656 -1.483 1.00 89.25 175 ILE A CA 1
ATOM 1377 C C . ILE A 1 175 ? -25.330 -0.169 -0.447 1.00 89.25 175 ILE A C 1
ATOM 1379 O O . ILE A 1 175 ? -26.404 0.245 -0.006 1.00 89.25 175 ILE A O 1
ATOM 1383 N N . HIS A 1 176 ? -24.765 -1.296 -0.008 1.00 86.06 176 HIS A N 1
ATOM 1384 C CA . HIS A 1 176 ? -25.361 -2.148 1.016 1.00 86.06 176 HIS A CA 1
ATOM 1385 C C . HIS A 1 176 ? -25.572 -1.379 2.327 1.00 86.06 176 HIS A C 1
ATOM 1387 O O . HIS A 1 176 ? -26.673 -1.375 2.877 1.00 86.06 176 HIS A O 1
ATOM 1393 N N . MET A 1 177 ? -24.557 -0.647 2.798 1.00 82.38 177 MET A N 1
ATOM 1394 C CA . MET A 1 177 ? -24.661 0.148 4.021 1.00 82.38 177 MET A CA 1
ATOM 1395 C C . MET A 1 177 ? -25.715 1.257 3.895 1.00 82.38 177 MET A C 1
ATOM 1397 O O . MET A 1 177 ? -26.471 1.486 4.840 1.00 82.38 177 MET A O 1
ATOM 1401 N N . LYS A 1 178 ? -25.813 1.924 2.736 1.00 82.81 178 LYS A N 1
ATOM 1402 C CA . LYS A 1 178 ? -26.846 2.939 2.474 1.00 82.81 178 LYS A CA 1
ATOM 1403 C C . LYS A 1 178 ? -28.246 2.320 2.497 1.00 82.81 178 LYS A C 1
ATOM 1405 O O . LYS A 1 178 ? -29.139 2.870 3.134 1.00 82.81 178 LYS A O 1
ATOM 1410 N N . ARG A 1 179 ? -28.418 1.150 1.871 1.00 85.31 179 ARG A N 1
ATOM 1411 C CA . ARG A 1 179 ? -29.687 0.411 1.853 1.00 85.31 179 ARG A CA 1
ATOM 1412 C C . ARG A 1 179 ? -30.120 -0.003 3.258 1.00 85.31 179 ARG A C 1
ATOM 1414 O O . ARG A 1 179 ? -31.239 0.295 3.652 1.00 85.31 179 ARG A O 1
ATOM 1421 N N . VAL A 1 180 ? -29.224 -0.609 4.039 1.00 79.69 180 VAL A N 1
ATOM 1422 C CA . VAL A 1 180 ? -29.506 -1.013 5.429 1.00 79.69 180 VAL A CA 1
ATOM 1423 C C . VAL A 1 180 ? -29.794 0.202 6.316 1.00 79.69 180 VAL A C 1
ATOM 1425 O O . VAL A 1 180 ? -30.690 0.161 7.156 1.00 79.69 180 VAL A O 1
ATOM 1428 N N . SER A 1 181 ? -29.078 1.312 6.110 1.00 74.50 181 SER A N 1
ATOM 1429 C CA . SER A 1 181 ? -29.274 2.560 6.857 1.00 74.50 181 SER A CA 1
ATOM 1430 C C . SER A 1 181 ? -30.646 3.204 6.636 1.00 74.50 181 SER A C 1
ATOM 1432 O O . SER A 1 181 ? -31.097 3.923 7.530 1.00 74.50 181 SER A O 1
ATOM 1434 N N . ASN A 1 182 ? -31.268 2.983 5.476 1.00 76.69 182 ASN A N 1
ATOM 1435 C CA . ASN A 1 182 ? -32.550 3.579 5.101 1.00 76.69 182 ASN A CA 1
ATOM 1436 C C . ASN A 1 182 ? -33.765 2.833 5.674 1.00 76.69 182 ASN A C 1
ATOM 1438 O O . ASN A 1 182 ? -34.876 3.330 5.537 1.00 76.69 182 ASN A O 1
ATOM 1442 N N . ASN A 1 183 ? -33.581 1.679 6.323 1.00 76.50 183 ASN A N 1
ATOM 1443 C CA . ASN A 1 183 ? -34.691 0.927 6.906 1.00 76.50 183 ASN A CA 1
ATOM 1444 C C . ASN A 1 183 ? -35.117 1.542 8.256 1.00 76.50 183 ASN A C 1
ATOM 1446 O O . ASN A 1 183 ? -34.365 1.430 9.232 1.00 76.50 183 ASN A O 1
ATOM 1450 N N . PRO A 1 184 ? -36.322 2.144 8.352 1.00 65.06 184 PRO A N 1
ATOM 1451 C CA . PRO A 1 184 ? -36.761 2.885 9.538 1.00 65.06 184 PRO A CA 1
ATOM 1452 C C . PRO A 1 184 ? -36.931 1.997 10.785 1.00 65.06 184 PRO A C 1
ATOM 1454 O O . PRO A 1 184 ? -36.780 2.467 11.915 1.00 65.06 184 PRO A O 1
ATOM 1457 N N . ILE A 1 185 ? -37.168 0.696 10.582 1.00 61.12 185 ILE A N 1
ATOM 1458 C CA . ILE A 1 185 ? -37.415 -0.310 11.630 1.00 61.12 185 ILE A CA 1
ATOM 1459 C C . ILE A 1 185 ? -36.176 -0.546 12.518 1.00 61.12 185 ILE A C 1
ATOM 1461 O O . ILE A 1 185 ? -36.310 -0.843 13.700 1.00 61.12 185 ILE A O 1
ATOM 1465 N N . LEU A 1 186 ? -34.961 -0.348 11.992 1.00 56.62 186 LEU A N 1
ATOM 1466 C CA . LEU A 1 186 ? -33.702 -0.508 12.742 1.00 56.62 186 LEU A CA 1
ATOM 1467 C C . LEU A 1 186 ? -33.207 0.799 13.393 1.00 56.62 186 LEU A C 1
ATOM 1469 O O . LEU A 1 186 ? -32.236 0.782 14.149 1.00 56.62 186 LEU A O 1
ATOM 1473 N N . THR A 1 187 ? -33.846 1.939 13.106 1.00 54.62 187 THR A N 1
ATOM 1474 C CA . THR A 1 187 ? -33.408 3.279 13.548 1.00 54.62 187 THR A CA 1
ATOM 1475 C C . THR A 1 187 ? -34.100 3.816 14.803 1.00 54.62 187 THR A C 1
ATOM 1477 O O . THR A 1 187 ? -33.669 4.851 15.312 1.00 54.62 187 THR A O 1
ATOM 1480 N N . SER A 1 188 ? -35.125 3.138 15.334 1.00 53.09 188 SER A N 1
ATOM 1481 C CA . SER A 1 188 ? -35.870 3.594 16.523 1.00 53.09 188 SER A CA 1
ATOM 1482 C C . SER A 1 188 ? -35.122 3.396 17.851 1.00 53.09 188 SER A C 1
ATOM 1484 O O . SER A 1 188 ? -35.469 4.011 18.854 1.00 53.09 188 SER A O 1
ATOM 1486 N N . SER A 1 189 ? -34.056 2.588 17.879 1.00 54.84 189 SER A N 1
ATOM 1487 C CA . SER A 1 189 ? -33.256 2.368 19.088 1.00 54.84 189 SER A CA 1
ATOM 1488 C C . SER A 1 189 ? -32.205 3.468 19.274 1.00 54.84 189 SER A C 1
ATOM 1490 O O . SER A 1 189 ? -31.257 3.577 18.493 1.00 54.84 189 SER A O 1
ATOM 1492 N N . THR A 1 190 ? -32.309 4.253 20.347 1.00 53.28 190 THR A N 1
ATOM 1493 C CA . THR A 1 190 ? -31.351 5.306 20.747 1.00 53.28 190 THR A CA 1
ATOM 1494 C C . THR A 1 190 ? -29.917 4.772 20.940 1.00 53.28 190 THR A C 1
ATOM 1496 O O . THR A 1 190 ? -28.953 5.502 20.722 1.00 53.28 190 THR A O 1
ATOM 1499 N N . SER A 1 191 ? -29.753 3.471 21.229 1.00 48.44 191 SER A N 1
ATOM 1500 C CA . SER A 1 191 ? -28.459 2.760 21.307 1.00 48.44 191 SER A CA 1
ATOM 1501 C C . SER A 1 191 ? -27.814 2.499 19.929 1.00 48.44 191 SER A C 1
ATOM 1503 O O . SER A 1 191 ? -26.593 2.373 19.804 1.00 48.44 191 SER A O 1
ATOM 1505 N N . SER A 1 192 ? -28.616 2.465 18.857 1.00 52.41 192 SER A N 1
ATOM 1506 C CA . SER A 1 192 ? -28.144 2.214 17.486 1.00 52.41 192 SER A CA 1
ATOM 1507 C C . SER A 1 192 ? -27.428 3.417 16.858 1.00 52.41 192 SER A C 1
ATOM 1509 O O . SER A 1 192 ? -26.547 3.231 16.015 1.00 52.41 192 SER A O 1
ATOM 1511 N N . LYS A 1 193 ? -27.741 4.650 17.293 1.00 52.19 193 LYS A N 1
ATOM 1512 C CA . LYS A 1 193 ? -27.166 5.885 16.729 1.00 52.19 193 LYS A CA 1
ATOM 1513 C C . LYS A 1 193 ? -25.647 5.953 16.921 1.00 52.19 193 LYS A C 1
ATOM 1515 O O . LYS A 1 193 ? -24.933 6.258 15.970 1.00 52.19 193 LYS A O 1
ATOM 1520 N N . THR A 1 194 ? -25.137 5.582 18.096 1.00 52.88 194 THR A N 1
ATOM 1521 C CA . THR A 1 194 ? -23.696 5.618 18.417 1.00 52.88 194 THR A CA 1
ATOM 1522 C C . THR A 1 194 ? -22.902 4.523 17.696 1.00 52.88 194 THR A C 1
ATOM 1524 O O . THR A 1 194 ? -21.767 4.747 17.278 1.00 52.88 194 THR A O 1
ATOM 1527 N N . LYS A 1 195 ? -23.499 3.339 17.481 1.00 55.41 195 LYS A N 1
ATOM 1528 C CA . LYS A 1 195 ? -22.887 2.277 16.659 1.00 55.41 195 LYS A CA 1
ATOM 1529 C C . LYS A 1 195 ? -22.868 2.657 15.170 1.00 55.41 195 LYS A C 1
ATOM 1531 O O . LYS A 1 195 ? -21.864 2.435 14.497 1.00 55.41 195 LYS A O 1
ATOM 1536 N N . LYS A 1 196 ? -23.928 3.305 14.669 1.00 59.91 196 LYS A N 1
ATOM 1537 C CA . LYS A 1 196 ? -24.072 3.727 13.262 1.00 59.91 196 LYS A CA 1
ATOM 1538 C C . LYS A 1 196 ? -23.047 4.791 12.844 1.00 59.91 196 LYS A C 1
ATOM 1540 O O . LYS A 1 196 ? -22.527 4.732 11.729 1.00 59.91 196 LYS A O 1
ATOM 1545 N N . THR A 1 197 ? -22.708 5.741 13.721 1.00 62.59 197 THR A N 1
ATOM 1546 C CA . THR A 1 197 ? -21.703 6.784 13.423 1.00 62.59 197 THR A CA 1
ATOM 1547 C C . THR A 1 197 ? -20.283 6.224 13.336 1.00 62.59 197 THR A C 1
ATOM 1549 O O . THR A 1 197 ? -19.530 6.624 12.448 1.00 62.59 197 THR A O 1
ATOM 1552 N N . SER A 1 198 ? -19.927 5.258 14.190 1.00 65.75 198 SER A N 1
ATOM 1553 C CA . SER A 1 198 ? -18.626 4.575 14.150 1.00 65.75 198 SER A CA 1
ATOM 1554 C C . SER A 1 198 ? -18.428 3.790 12.845 1.00 65.75 198 SER A C 1
ATOM 1556 O O . SER A 1 198 ? -17.408 3.953 12.173 1.00 65.75 198 SER A O 1
ATOM 1558 N N . SER A 1 199 ? -19.443 3.031 12.412 1.00 69.06 199 SER A N 1
ATOM 1559 C CA . SER A 1 199 ? -19.403 2.290 11.143 1.00 69.06 199 SER A CA 1
ATOM 1560 C C . SER A 1 199 ? -19.313 3.208 9.921 1.00 69.06 199 SER A C 1
ATOM 1562 O O . SER A 1 199 ? -18.537 2.932 9.008 1.00 69.06 199 SER A O 1
ATOM 1564 N N . ARG A 1 200 ? -20.042 4.335 9.910 1.00 75.38 200 ARG A N 1
ATOM 1565 C CA . ARG A 1 200 ? -19.961 5.319 8.818 1.00 75.38 200 ARG A CA 1
ATOM 1566 C C . ARG A 1 200 ? -18.561 5.924 8.708 1.00 75.38 200 ARG A C 1
ATOM 1568 O O . ARG A 1 200 ? -18.059 6.086 7.604 1.00 75.38 200 ARG A O 1
ATOM 1575 N N . ARG A 1 201 ? -17.924 6.234 9.839 1.00 74.81 201 ARG A N 1
ATOM 1576 C CA . ARG A 1 201 ? -16.558 6.780 9.876 1.00 74.81 201 ARG A CA 1
ATOM 1577 C C . ARG A 1 201 ? -15.533 5.774 9.366 1.00 74.81 201 ARG A C 1
ATOM 1579 O O . ARG A 1 201 ? -14.720 6.137 8.525 1.00 74.81 201 ARG A O 1
ATOM 1586 N N . LEU A 1 202 ? -15.634 4.514 9.798 1.00 75.00 202 LEU A N 1
ATOM 1587 C CA . LEU A 1 202 ? -14.806 3.428 9.271 1.00 75.00 202 LEU A CA 1
ATOM 1588 C C . LEU A 1 202 ? -14.951 3.322 7.746 1.00 75.00 202 LEU A C 1
ATOM 1590 O O . LEU A 1 202 ? -13.944 3.246 7.047 1.00 75.00 202 LEU A O 1
ATOM 1594 N N . LEU A 1 203 ? -16.182 3.388 7.226 1.00 76.44 203 LEU A N 1
ATOM 1595 C CA . LEU A 1 203 ? -16.420 3.351 5.784 1.00 76.44 203 LEU A CA 1
ATOM 1596 C C . LEU A 1 203 ? -15.797 4.547 5.052 1.00 76.44 203 LEU A C 1
ATOM 1598 O O . LEU A 1 203 ? -15.224 4.362 3.984 1.00 76.44 203 LEU A O 1
ATOM 1602 N N . VAL A 1 204 ? -15.877 5.758 5.611 1.00 83.44 204 VAL A N 1
ATOM 1603 C CA . VAL A 1 204 ? -15.266 6.955 5.006 1.00 83.44 204 VAL A CA 1
ATOM 1604 C C . VAL A 1 204 ? -13.750 6.801 4.903 1.00 83.44 204 VAL A C 1
ATOM 1606 O O . VAL A 1 204 ? -13.200 7.010 3.827 1.00 83.44 204 VAL A O 1
ATOM 1609 N N . THR A 1 205 ? -13.074 6.372 5.972 1.00 84.25 205 THR A N 1
ATOM 1610 C CA . THR A 1 205 ? -11.622 6.110 5.952 1.00 84.25 205 THR A CA 1
ATOM 1611 C C . THR A 1 205 ? -11.255 5.111 4.855 1.00 84.25 205 THR A C 1
ATOM 1613 O O . THR A 1 205 ? -10.295 5.300 4.116 1.00 84.25 205 THR A O 1
ATOM 1616 N N . ILE A 1 206 ? -12.053 4.059 4.715 1.00 81.62 206 ILE A N 1
ATOM 1617 C CA . ILE A 1 206 ? -11.846 3.015 3.717 1.00 81.62 206 ILE A CA 1
ATOM 1618 C C . ILE A 1 206 ? -12.079 3.531 2.285 1.00 81.62 206 ILE A C 1
ATOM 1620 O O . ILE A 1 206 ? -11.301 3.220 1.386 1.00 81.62 206 ILE A O 1
ATOM 1624 N N . MET A 1 207 ? -13.114 4.346 2.067 1.00 84.62 207 MET A N 1
ATOM 1625 C CA . MET A 1 207 ? -13.365 5.014 0.784 1.00 84.62 207 MET A CA 1
ATOM 1626 C C . MET A 1 207 ? -12.210 5.947 0.407 1.00 84.62 207 MET A C 1
ATOM 1628 O O . MET A 1 207 ? -11.821 5.988 -0.756 1.00 84.62 207 MET A O 1
ATOM 1632 N N . LEU A 1 208 ? -11.626 6.649 1.385 1.00 86.25 208 LEU A N 1
ATOM 1633 C CA . LEU A 1 208 ? -10.445 7.487 1.172 1.00 86.25 208 LEU A CA 1
ATOM 1634 C C . LEU A 1 208 ? -9.216 6.655 0.782 1.00 86.25 208 LEU A C 1
ATOM 1636 O O . LEU A 1 208 ? -8.505 7.056 -0.133 1.00 86.25 208 LEU A O 1
ATOM 1640 N N . LEU A 1 209 ? -8.999 5.485 1.400 1.00 84.88 209 LEU A N 1
ATOM 1641 C CA . LEU A 1 209 ? -7.925 4.557 1.002 1.00 84.88 209 LEU A CA 1
ATOM 1642 C C . LEU A 1 209 ? -8.111 4.034 -0.429 1.00 84.88 209 LEU A C 1
ATOM 1644 O O . LEU A 1 209 ? -7.149 3.927 -1.187 1.00 84.88 209 LEU A O 1
ATOM 1648 N N . ALA A 1 210 ? -9.345 3.698 -0.810 1.00 86.00 210 ALA A N 1
ATOM 1649 C CA . ALA A 1 210 ? -9.649 3.222 -2.156 1.00 86.00 210 ALA A CA 1
ATOM 1650 C C . ALA A 1 2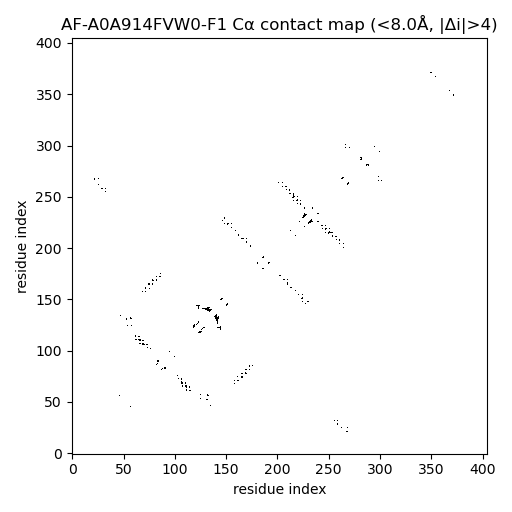10 ? -9.495 4.340 -3.199 1.00 86.00 210 ALA A C 1
ATOM 1652 O O . ALA A 1 210 ? -8.853 4.146 -4.229 1.00 86.00 210 ALA A O 1
ATOM 1653 N N . GLY A 1 211 ? -10.036 5.528 -2.915 1.00 88.56 211 GLY A N 1
ATOM 1654 C CA . GLY A 1 211 ? -9.936 6.694 -3.792 1.00 88.56 211 GLY A CA 1
ATOM 1655 C C . GLY A 1 211 ? -8.494 7.155 -3.974 1.00 88.56 211 GLY A C 1
ATOM 1656 O O . GLY A 1 211 ? -8.066 7.403 -5.101 1.00 88.56 211 GLY A O 1
ATOM 1657 N N . SER A 1 212 ? -7.706 7.180 -2.893 1.00 89.62 212 SER A N 1
ATOM 1658 C CA . SER A 1 212 ? -6.282 7.483 -2.994 1.00 89.62 212 SER A CA 1
ATOM 1659 C C . SER A 1 212 ? -5.558 6.436 -3.844 1.00 89.62 212 SER A C 1
ATOM 1661 O O . SER A 1 212 ? -4.610 6.790 -4.532 1.00 89.62 212 SER A O 1
ATOM 1663 N N . ALA A 1 213 ? -5.957 5.154 -3.818 1.00 86.88 213 ALA A N 1
ATOM 1664 C CA . ALA A 1 213 ? -5.301 4.090 -4.593 1.00 86.88 213 ALA A CA 1
ATOM 1665 C C . ALA A 1 213 ? -5.543 4.246 -6.093 1.00 86.88 213 ALA A C 1
ATOM 1667 O O . ALA A 1 213 ? -4.608 4.146 -6.882 1.00 86.88 213 ALA A O 1
ATOM 1668 N N . VAL A 1 214 ? -6.775 4.583 -6.472 1.00 89.69 214 VAL A N 1
ATOM 1669 C CA . VAL A 1 214 ? -7.144 4.913 -7.853 1.00 89.69 214 VAL A CA 1
ATOM 1670 C C . VAL A 1 214 ? -6.328 6.111 -8.347 1.00 89.69 214 VAL A C 1
ATOM 1672 O O . VAL A 1 214 ? -5.672 6.014 -9.379 1.00 89.69 214 VAL A O 1
ATOM 1675 N N . ILE A 1 215 ? -6.301 7.211 -7.586 1.00 90.81 215 ILE A N 1
ATOM 1676 C CA . ILE A 1 215 ? -5.583 8.442 -7.965 1.00 90.81 215 ILE A CA 1
ATOM 1677 C C . ILE A 1 215 ? -4.061 8.247 -7.933 1.00 90.81 215 ILE A C 1
ATOM 1679 O O . ILE A 1 215 ? -3.356 8.779 -8.779 1.00 90.81 215 ILE A O 1
ATOM 1683 N N . GLY A 1 216 ? -3.550 7.493 -6.964 1.00 88.31 216 GLY A N 1
ATOM 1684 C CA . GLY A 1 216 ? -2.123 7.273 -6.750 1.00 88.31 216 GLY A CA 1
ATOM 1685 C C . GLY A 1 216 ? -1.495 6.339 -7.779 1.00 88.31 216 GLY A C 1
ATOM 1686 O O . GLY A 1 216 ? -0.381 6.584 -8.230 1.00 88.31 216 GLY A O 1
ATOM 1687 N N . TRP A 1 217 ? -2.199 5.265 -8.143 1.00 89.44 217 TRP A N 1
ATOM 1688 C CA . TRP A 1 217 ? -1.627 4.179 -8.937 1.00 89.44 217 TRP A CA 1
ATOM 1689 C C . TRP A 1 217 ? -2.031 4.217 -10.409 1.00 89.44 217 TRP A C 1
ATOM 1691 O O . TRP A 1 217 ? -1.187 3.943 -11.263 1.00 89.44 217 TRP A O 1
ATOM 1701 N N . LEU A 1 218 ? -3.280 4.574 -10.743 1.00 89.38 218 LEU A N 1
ATOM 1702 C CA . LEU A 1 218 ? -3.717 4.560 -12.144 1.00 89.38 218 LEU A CA 1
ATOM 1703 C C . LEU A 1 218 ? -2.898 5.492 -13.041 1.00 89.38 218 LEU A C 1
ATOM 1705 O O . LEU A 1 218 ? -2.527 5.028 -14.115 1.00 89.38 218 LEU A O 1
ATOM 1709 N N . PRO A 1 219 ? -2.548 6.737 -12.660 1.00 88.75 219 PRO A N 1
ATOM 1710 C CA . PRO A 1 219 ? -1.750 7.599 -13.531 1.00 88.75 219 PRO A CA 1
ATOM 1711 C C . PRO A 1 219 ? -0.396 6.982 -13.882 1.00 88.75 219 PRO A C 1
ATOM 1713 O O . PRO A 1 219 ? -0.011 6.978 -15.046 1.00 88.75 219 PRO A O 1
ATOM 1716 N N . THR A 1 220 ? 0.289 6.374 -12.909 1.00 86.31 220 THR A N 1
ATOM 1717 C CA . THR A 1 220 ? 1.584 5.716 -13.129 1.00 86.31 220 THR A CA 1
ATOM 1718 C C . THR A 1 220 ? 1.461 4.498 -14.048 1.00 86.31 220 THR A C 1
ATOM 1720 O O . THR A 1 220 ? 2.302 4.296 -14.922 1.00 86.31 220 THR A O 1
ATOM 1723 N N . LEU A 1 221 ? 0.408 3.692 -13.889 1.00 88.44 221 LEU A N 1
ATOM 1724 C CA . LEU A 1 221 ? 0.176 2.514 -14.732 1.00 88.44 221 LEU A CA 1
ATOM 1725 C C . LEU A 1 221 ? -0.251 2.892 -16.144 1.00 88.44 221 LEU A C 1
ATOM 1727 O O . LEU A 1 221 ? 0.253 2.328 -17.110 1.00 88.44 221 LEU A O 1
ATOM 1731 N N . MET A 1 222 ? -1.164 3.856 -16.257 1.00 86.38 222 MET A N 1
ATOM 1732 C CA . MET A 1 222 ? -1.621 4.379 -17.538 1.00 86.38 222 MET A CA 1
ATOM 1733 C C . MET A 1 222 ? -0.456 5.002 -18.281 1.00 86.38 222 MET A C 1
ATOM 1735 O O . MET A 1 222 ? -0.271 4.719 -19.456 1.00 86.38 222 MET A O 1
ATOM 1739 N N . GLN A 1 223 ? 0.401 5.752 -17.590 1.00 86.12 223 GLN A N 1
ATOM 1740 C CA . GLN A 1 223 ? 1.618 6.265 -18.190 1.00 86.12 223 GLN A CA 1
ATOM 1741 C C . GLN A 1 223 ? 2.513 5.130 -18.709 1.00 86.12 223 GLN A C 1
ATOM 1743 O O . GLN A 1 223 ? 3.021 5.196 -19.828 1.00 86.12 223 GLN A O 1
ATOM 1748 N N . TYR A 1 224 ? 2.699 4.086 -17.905 1.00 83.88 224 TYR A N 1
ATOM 1749 C CA . TYR A 1 224 ? 3.550 2.961 -18.262 1.00 83.88 224 TYR A CA 1
ATOM 1750 C C . TYR A 1 224 ? 3.014 2.158 -19.460 1.00 83.88 224 TYR A C 1
ATOM 1752 O O . TYR A 1 224 ? 3.812 1.683 -20.264 1.00 83.88 224 TYR A O 1
ATOM 1760 N N . VAL A 1 225 ? 1.695 2.031 -19.632 1.00 86.38 225 VAL A N 1
ATOM 1761 C CA . VAL A 1 225 ? 1.094 1.314 -20.774 1.00 86.38 225 VAL A CA 1
ATOM 1762 C C . VAL A 1 225 ? 0.917 2.201 -22.004 1.00 86.38 225 VAL A C 1
ATOM 1764 O O . VAL A 1 225 ? 1.150 1.733 -23.110 1.00 86.38 225 VAL A O 1
ATOM 1767 N N . LEU A 1 226 ? 0.500 3.457 -21.838 1.00 84.25 226 LEU A N 1
ATOM 1768 C CA . LEU A 1 226 ? 0.097 4.321 -22.953 1.00 84.25 226 LEU A CA 1
ATOM 1769 C C . LEU A 1 226 ? 1.276 5.017 -23.634 1.00 84.25 226 LEU A C 1
ATOM 1771 O O . LEU A 1 226 ? 1.208 5.263 -24.836 1.00 84.25 226 LEU A O 1
ATOM 1775 N N . PHE A 1 227 ? 2.348 5.329 -22.898 1.00 79.00 227 PHE A N 1
ATOM 1776 C CA . PHE A 1 227 ? 3.497 6.056 -23.440 1.00 79.00 227 PHE A CA 1
ATOM 1777 C C . PHE A 1 227 ? 4.676 5.103 -23.674 1.00 79.00 227 PHE A C 1
ATOM 1779 O O . PHE A 1 227 ? 5.488 4.810 -22.787 1.00 79.00 227 PHE A O 1
ATOM 1786 N N . CYS A 1 228 ? 4.768 4.604 -24.902 1.00 75.12 228 CYS A N 1
ATOM 1787 C CA . CYS A 1 228 ? 5.938 3.908 -25.424 1.00 75.12 228 CYS A CA 1
ATOM 1788 C C . CYS A 1 228 ? 6.101 4.185 -26.921 1.00 75.12 228 CYS A C 1
ATOM 1790 O O . CYS A 1 228 ? 5.165 4.645 -27.571 1.00 75.12 228 CYS A O 1
ATOM 1792 N N . ASN A 1 229 ? 7.288 3.902 -27.462 1.00 69.00 229 ASN A N 1
ATOM 1793 C CA . ASN A 1 229 ? 7.597 4.169 -28.871 1.00 69.00 229 ASN A CA 1
ATOM 1794 C C . ASN A 1 229 ? 6.658 3.417 -29.835 1.00 69.00 229 ASN A C 1
ATOM 1796 O O . ASN A 1 229 ? 6.356 3.943 -30.897 1.00 69.00 229 ASN A O 1
ATOM 1800 N N . GLU A 1 230 ? 6.156 2.251 -29.411 1.00 72.81 230 GLU A N 1
ATOM 1801 C CA . GLU A 1 230 ? 5.251 1.358 -30.157 1.00 72.81 230 GLU A CA 1
ATOM 1802 C C . GLU A 1 230 ? 3.792 1.403 -29.644 1.00 72.81 230 GLU A C 1
ATOM 1804 O O . GLU A 1 230 ? 2.999 0.503 -29.910 1.00 72.81 230 GLU A O 1
ATOM 1809 N N . CYS A 1 231 ? 3.436 2.388 -28.813 1.00 77.50 231 CYS A N 1
ATOM 1810 C CA . CYS A 1 231 ? 2.136 2.431 -28.136 1.00 77.50 231 CYS A CA 1
ATOM 1811 C C . CYS A 1 231 ? 1.115 3.305 -28.871 1.00 77.50 231 CYS A C 1
ATOM 1813 O O . CYS A 1 231 ? 1.459 4.126 -29.716 1.00 77.50 231 CYS A O 1
ATOM 1815 N N . LEU A 1 232 ? -0.156 3.170 -28.467 1.00 80.06 232 LEU A N 1
ATOM 1816 C CA . LEU A 1 232 ? -1.306 3.898 -29.020 1.00 80.06 232 LEU A CA 1
ATOM 1817 C C . LEU A 1 232 ? -1.139 5.427 -29.047 1.00 80.06 232 LEU A C 1
ATOM 1819 O O . LEU A 1 232 ? -1.756 6.077 -29.887 1.00 80.06 232 LEU A O 1
ATOM 1823 N N . ILE A 1 233 ? -0.353 6.012 -28.132 1.00 84.69 233 ILE A N 1
ATOM 1824 C CA . ILE A 1 233 ? -0.200 7.466 -28.019 1.00 84.69 233 ILE A CA 1
ATOM 1825 C C . ILE A 1 233 ? 1.279 7.857 -28.073 1.00 84.69 233 ILE A C 1
ATOM 1827 O O . ILE A 1 233 ? 2.022 7.731 -27.097 1.00 84.69 233 ILE A O 1
ATOM 1831 N N . HIS A 1 234 ? 1.695 8.400 -29.217 1.00 84.94 234 HIS A N 1
ATOM 1832 C CA . HIS A 1 234 ? 3.050 8.900 -29.414 1.00 84.94 234 HIS A CA 1
ATOM 1833 C C . HIS A 1 234 ? 3.175 10.333 -28.864 1.00 84.94 234 HIS A C 1
ATOM 1835 O O . HIS A 1 234 ? 2.714 11.296 -29.476 1.00 84.94 234 HIS A O 1
ATOM 1841 N N . LEU A 1 235 ? 3.778 10.492 -27.680 1.00 81.38 235 LEU A N 1
ATOM 1842 C CA . LEU A 1 235 ? 4.078 11.805 -27.093 1.00 81.38 235 LEU A CA 1
ATOM 1843 C C . LEU A 1 235 ? 5.511 12.231 -27.406 1.00 81.38 235 LEU A C 1
ATOM 1845 O O . LEU A 1 235 ? 6.432 11.417 -27.377 1.00 81.38 235 LEU A O 1
ATOM 1849 N N . LYS A 1 236 ? 5.719 13.542 -27.594 1.00 85.50 236 LYS A N 1
ATOM 1850 C CA . LYS A 1 236 ? 7.070 14.119 -27.607 1.00 85.50 236 LYS A CA 1
ATOM 1851 C C . LYS A 1 236 ? 7.799 13.741 -26.304 1.00 85.50 236 LYS A C 1
ATOM 1853 O O . LYS A 1 236 ? 7.184 13.824 -25.235 1.00 85.50 236 LYS A O 1
ATOM 1858 N N . PRO A 1 237 ? 9.099 13.399 -26.354 1.00 75.94 237 PRO A N 1
ATOM 1859 C CA . PRO A 1 237 ? 9.844 12.885 -25.199 1.00 75.94 237 PRO A CA 1
ATOM 1860 C C . PRO A 1 237 ? 9.826 13.844 -24.002 1.00 75.94 237 PRO A C 1
ATOM 1862 O O . PRO A 1 237 ? 9.743 13.404 -22.858 1.00 75.94 237 PRO A O 1
ATOM 1865 N N . ILE A 1 238 ? 9.807 15.155 -24.261 1.00 77.69 238 ILE A N 1
ATOM 1866 C CA . ILE A 1 238 ? 9.691 16.187 -23.226 1.00 77.69 238 ILE A CA 1
ATOM 1867 C C . ILE A 1 238 ? 8.357 16.112 -22.463 1.00 77.69 238 ILE A C 1
ATOM 1869 O O . ILE A 1 238 ? 8.338 16.171 -21.237 1.00 77.69 238 ILE A O 1
ATOM 1873 N N . ASN A 1 239 ? 7.239 15.893 -23.159 1.00 84.06 239 ASN A N 1
ATOM 1874 C CA . ASN A 1 239 ? 5.922 15.782 -22.529 1.00 84.06 239 ASN A CA 1
ATOM 1875 C C . ASN A 1 239 ? 5.803 14.466 -21.752 1.00 84.06 239 ASN A C 1
ATOM 1877 O O . ASN A 1 239 ? 5.292 14.454 -20.634 1.00 84.06 239 ASN A O 1
ATOM 1881 N N . ALA A 1 240 ? 6.320 13.368 -22.314 1.00 73.81 240 ALA A N 1
ATOM 1882 C CA . ALA A 1 240 ? 6.362 12.072 -21.639 1.00 73.81 240 ALA A CA 1
ATOM 1883 C C . ALA A 1 240 ? 7.194 12.126 -20.344 1.00 73.81 240 ALA A C 1
ATOM 1885 O O . ALA A 1 240 ? 6.815 11.519 -19.340 1.00 73.81 240 ALA A O 1
ATOM 1886 N N . PHE A 1 241 ? 8.286 12.899 -20.342 1.00 75.81 241 PHE A N 1
ATOM 1887 C CA . PHE A 1 241 ? 9.083 13.162 -19.147 1.00 75.81 241 PHE A CA 1
ATOM 1888 C C . PHE A 1 241 ? 8.269 13.883 -18.063 1.00 75.81 241 PHE A C 1
ATOM 1890 O O . PHE A 1 241 ? 8.197 13.385 -16.939 1.00 75.81 241 PHE A O 1
ATOM 1897 N N . TYR A 1 242 ? 7.594 14.994 -18.387 1.00 78.88 242 TYR A N 1
ATOM 1898 C CA . TYR A 1 242 ? 6.779 15.734 -17.411 1.00 78.88 242 TYR A CA 1
ATOM 1899 C C . TYR A 1 242 ? 5.633 14.900 -16.838 1.00 78.88 242 TYR A C 1
ATOM 1901 O O . TYR A 1 242 ? 5.460 14.850 -15.619 1.00 78.88 242 TYR A O 1
ATOM 1909 N N . VAL A 1 243 ? 4.885 14.195 -17.693 1.00 80.19 243 VAL A N 1
ATOM 1910 C CA . VAL A 1 243 ? 3.815 13.286 -17.249 1.00 80.19 243 VAL A CA 1
ATOM 1911 C C . VAL A 1 243 ? 4.380 12.201 -16.330 1.00 80.19 243 VAL A C 1
ATOM 1913 O O . VAL A 1 243 ? 3.737 11.832 -15.346 1.00 80.19 243 VAL A O 1
ATOM 1916 N N . GLY A 1 244 ? 5.605 11.740 -16.593 1.00 76.31 244 GLY A N 1
ATOM 1917 C CA . GLY A 1 244 ? 6.301 10.795 -15.731 1.00 76.31 244 GLY A CA 1
ATOM 1918 C C . GLY A 1 244 ? 6.691 11.325 -14.373 1.00 76.31 244 GLY A C 1
ATOM 1919 O O . GLY A 1 244 ? 6.418 10.672 -13.367 1.00 76.31 244 GLY A O 1
ATOM 1920 N N . VAL A 1 245 ? 7.270 12.517 -14.323 1.00 77.31 245 VAL A N 1
ATOM 1921 C CA . VAL A 1 245 ? 7.612 13.167 -13.057 1.00 77.31 245 VAL A CA 1
ATOM 1922 C C . VAL A 1 245 ? 6.353 13.394 -12.219 1.00 77.31 245 VAL A C 1
ATOM 1924 O O . VAL A 1 245 ? 6.332 13.034 -11.043 1.00 77.31 245 VAL A O 1
ATOM 1927 N N . ILE A 1 246 ? 5.279 13.909 -12.825 1.00 80.88 246 ILE A N 1
ATOM 1928 C CA . ILE A 1 246 ? 4.007 14.165 -12.134 1.00 80.88 246 ILE A CA 1
ATOM 1929 C C . ILE A 1 246 ? 3.393 12.860 -11.619 1.00 80.88 246 ILE A C 1
ATOM 1931 O O . ILE A 1 246 ? 3.013 12.779 -10.453 1.00 80.88 246 ILE A O 1
ATOM 1935 N N . SER A 1 247 ? 3.341 11.815 -12.449 1.00 81.06 247 SER A N 1
ATOM 1936 C CA . SER A 1 247 ? 2.769 10.522 -12.053 1.00 81.06 247 SER A CA 1
ATOM 1937 C C . SER A 1 247 ? 3.553 9.869 -10.914 1.00 81.06 247 SER A C 1
ATOM 1939 O O . SER A 1 247 ? 2.956 9.265 -10.024 1.00 81.06 247 SER A O 1
ATOM 1941 N N . GLN A 1 248 ? 4.883 10.005 -10.897 1.00 80.31 248 GLN A N 1
ATOM 1942 C CA . GLN A 1 248 ? 5.699 9.519 -9.782 1.00 80.31 248 GLN A CA 1
ATOM 1943 C C . GLN A 1 248 ? 5.515 10.363 -8.518 1.00 80.31 248 GLN A C 1
ATOM 1945 O O . GLN A 1 248 ? 5.450 9.803 -7.425 1.00 80.31 248 GLN A O 1
ATOM 1950 N N . LEU A 1 249 ? 5.374 11.685 -8.643 1.00 78.69 249 LEU A N 1
ATOM 1951 C CA . LEU A 1 249 ? 5.095 12.564 -7.506 1.00 78.69 249 LEU A CA 1
ATOM 1952 C C . LEU A 1 249 ? 3.745 12.234 -6.858 1.00 78.69 249 LEU A C 1
ATOM 1954 O O . LEU A 1 249 ? 3.662 12.137 -5.636 1.00 78.69 249 LEU A O 1
ATOM 1958 N N . VAL A 1 250 ? 2.713 11.979 -7.664 1.00 84.62 250 VAL A N 1
ATOM 1959 C CA . VAL A 1 250 ? 1.399 11.523 -7.188 1.00 84.62 250 VAL A CA 1
ATOM 1960 C C . VAL A 1 250 ? 1.506 10.172 -6.469 1.00 84.62 250 VAL A C 1
ATOM 1962 O O . VAL A 1 250 ? 0.938 10.004 -5.388 1.00 84.62 250 VAL A O 1
ATOM 1965 N N . ASN A 1 251 ? 2.294 9.235 -7.003 1.00 82.69 251 ASN A N 1
ATOM 1966 C CA . ASN A 1 251 ? 2.535 7.938 -6.367 1.00 82.69 251 ASN A CA 1
ATOM 1967 C C . ASN A 1 251 ? 3.302 8.057 -5.030 1.00 82.69 251 ASN A C 1
ATOM 1969 O O . ASN A 1 251 ? 3.035 7.310 -4.093 1.00 82.69 251 ASN A O 1
ATOM 1973 N N . VAL A 1 252 ? 4.223 9.016 -4.891 1.00 80.50 252 VAL A N 1
ATOM 1974 C CA . VAL A 1 252 ? 4.891 9.294 -3.604 1.00 80.50 252 VAL A CA 1
ATOM 1975 C C . VAL A 1 252 ? 3.932 9.965 -2.620 1.00 80.50 252 VAL A C 1
ATOM 1977 O O . VAL A 1 252 ? 3.851 9.551 -1.463 1.00 80.50 252 VAL A O 1
ATOM 1980 N N . LEU A 1 253 ? 3.161 10.959 -3.071 1.00 81.00 253 LEU A N 1
ATOM 1981 C CA . LEU A 1 253 ? 2.169 11.651 -2.244 1.00 81.00 253 LEU A CA 1
ATOM 1982 C C . LEU A 1 253 ? 1.116 10.678 -1.699 1.00 81.00 253 LEU A C 1
ATOM 1984 O O . LEU A 1 253 ? 0.700 10.795 -0.548 1.00 81.00 253 LEU A O 1
ATOM 1988 N N . LYS A 1 254 ? 0.747 9.664 -2.486 1.00 85.31 254 LYS A N 1
ATOM 1989 C CA . LYS A 1 254 ? -0.111 8.561 -2.048 1.00 85.31 254 LYS A CA 1
ATOM 1990 C C . LYS A 1 254 ? 0.406 7.876 -0.782 1.00 85.31 254 LYS A C 1
ATOM 1992 O O . LYS A 1 254 ? -0.388 7.639 0.121 1.00 85.31 254 LYS A O 1
ATOM 1997 N N . LEU A 1 255 ? 1.704 7.591 -0.674 1.00 81.38 255 LEU A N 1
ATOM 1998 C CA . LEU A 1 255 ? 2.265 6.937 0.518 1.00 81.38 255 LEU A CA 1
ATOM 1999 C C . LEU A 1 255 ? 2.097 7.804 1.774 1.00 81.38 255 LEU A C 1
ATOM 2001 O O . LEU A 1 255 ? 1.785 7.290 2.848 1.00 81.38 255 LEU A O 1
ATOM 2005 N N . VAL A 1 256 ? 2.246 9.123 1.626 1.00 81.31 256 VAL A N 1
ATOM 2006 C CA . VAL A 1 256 ? 2.023 10.091 2.711 1.00 81.31 256 VAL A CA 1
ATOM 2007 C C . VAL A 1 256 ? 0.548 10.122 3.106 1.00 81.31 256 VAL A C 1
ATOM 2009 O O . VAL A 1 256 ? 0.217 10.037 4.289 1.00 81.31 256 VAL A O 1
ATOM 2012 N N . VAL A 1 257 ? -0.341 10.188 2.112 1.00 84.62 257 VAL A N 1
ATOM 2013 C CA . VAL A 1 257 ? -1.793 10.180 2.316 1.00 84.62 257 VAL A CA 1
ATOM 2014 C C . VAL A 1 257 ? -2.239 8.888 3.000 1.00 84.62 257 VAL A C 1
ATOM 2016 O O . VAL A 1 257 ? -3.025 8.952 3.938 1.00 84.62 257 VAL A O 1
ATOM 2019 N N . ASP A 1 258 ? -1.707 7.729 2.618 1.00 83.00 258 ASP A N 1
ATOM 2020 C CA . ASP A 1 258 ? -2.008 6.463 3.291 1.00 83.00 258 ASP A CA 1
ATOM 2021 C C . ASP A 1 258 ? -1.552 6.462 4.742 1.00 83.00 258 ASP A C 1
ATOM 2023 O O . ASP A 1 258 ? -2.335 6.097 5.617 1.00 83.00 258 ASP A O 1
ATOM 2027 N N . GLY A 1 259 ? -0.317 6.898 5.011 1.00 81.38 259 GLY A N 1
ATOM 2028 C CA . GLY A 1 259 ? 0.196 7.024 6.374 1.00 81.38 259 GLY A CA 1
ATOM 2029 C C . GLY A 1 259 ? -0.715 7.896 7.236 1.00 81.38 259 GLY A C 1
ATOM 2030 O O . GLY A 1 259 ? -1.090 7.502 8.341 1.00 81.38 259 GLY A O 1
ATOM 2031 N N . PHE A 1 260 ? -1.161 9.031 6.693 1.00 80.62 260 PHE A N 1
ATOM 2032 C CA . PHE A 1 260 ? -2.098 9.924 7.365 1.00 80.62 260 PHE A CA 1
ATOM 2033 C C . PHE A 1 260 ? -3.487 9.296 7.555 1.00 80.62 260 PHE A C 1
ATOM 2035 O O . PHE A 1 260 ? -4.058 9.380 8.643 1.00 80.62 260 PHE A O 1
ATOM 2042 N N . ILE A 1 261 ? -4.034 8.615 6.544 1.00 83.75 261 ILE A N 1
ATOM 2043 C CA . ILE A 1 261 ? -5.339 7.947 6.644 1.00 83.75 261 ILE A CA 1
ATOM 2044 C C . ILE A 1 261 ? -5.290 6.824 7.692 1.00 83.75 261 ILE A C 1
ATOM 2046 O O . ILE A 1 261 ? -6.188 6.732 8.531 1.00 83.75 261 ILE A O 1
ATOM 2050 N N . TYR A 1 262 ? -4.235 6.007 7.713 1.00 77.50 262 TYR A N 1
ATOM 2051 C CA . TYR A 1 262 ? -4.050 4.981 8.740 1.00 77.50 262 TYR A CA 1
ATOM 2052 C C . TYR A 1 262 ? -3.889 5.587 10.136 1.00 77.50 262 TYR A C 1
ATOM 2054 O O . TYR A 1 262 ? -4.542 5.125 11.073 1.00 77.50 262 TYR A O 1
ATOM 2062 N N . ALA A 1 263 ? -3.096 6.651 10.272 1.00 74.62 263 ALA A N 1
ATOM 2063 C CA . ALA A 1 263 ? -2.920 7.368 11.530 1.00 74.62 263 ALA A CA 1
ATOM 2064 C C . ALA A 1 263 ? -4.250 7.951 12.038 1.00 74.62 263 ALA A C 1
ATOM 2066 O O . ALA A 1 263 ? -4.639 7.728 13.183 1.00 74.62 263 ALA A O 1
ATOM 2067 N N . SER A 1 264 ? -5.019 8.606 11.165 1.00 74.94 264 SER A N 1
ATOM 2068 C CA . SER A 1 264 ? -6.326 9.184 11.501 1.00 74.94 264 SER A CA 1
ATOM 2069 C C . SER A 1 264 ? -7.378 8.154 11.928 1.00 74.94 264 SER A C 1
ATOM 2071 O O . SER A 1 264 ? -8.404 8.525 12.494 1.00 74.94 264 SER A O 1
ATOM 2073 N N . ARG A 1 265 ? -7.150 6.853 11.716 1.00 76.81 265 ARG A N 1
ATOM 2074 C CA . ARG A 1 265 ? -8.027 5.801 12.247 1.00 76.81 265 ARG A CA 1
ATOM 2075 C C . ARG A 1 265 ? -7.846 5.602 13.757 1.00 76.81 265 ARG A C 1
ATOM 2077 O O . ARG A 1 265 ? -8.788 5.170 14.425 1.00 76.81 265 ARG A O 1
ATOM 2084 N N . LEU A 1 266 ? -6.673 5.914 14.310 1.00 76.00 266 LEU A N 1
ATOM 2085 C CA . LEU A 1 266 ? -6.390 5.775 15.739 1.00 76.00 266 LEU A CA 1
ATOM 2086 C C . LEU A 1 266 ? -7.126 6.867 16.527 1.00 76.00 266 LEU A C 1
ATOM 2088 O O . LEU A 1 266 ? -7.046 8.052 16.210 1.00 76.00 266 LEU A O 1
ATOM 2092 N N . VAL A 1 267 ? -7.873 6.468 17.562 1.00 72.06 267 VAL A N 1
ATOM 2093 C CA . VAL A 1 267 ? -8.664 7.400 18.394 1.00 72.06 267 VAL A CA 1
ATOM 2094 C C . VAL A 1 267 ? -7.787 8.452 19.074 1.00 72.06 267 VAL A C 1
ATOM 2096 O O . VAL A 1 267 ? -8.183 9.608 19.179 1.00 72.06 267 VAL A O 1
ATOM 2099 N N . GLU A 1 268 ? -6.571 8.065 19.437 1.00 70.56 268 GLU A N 1
ATOM 2100 C CA . GLU A 1 268 ? -5.559 8.919 20.049 1.00 70.56 268 GLU A CA 1
ATOM 2101 C C . GLU A 1 268 ? -5.096 10.042 19.115 1.00 70.56 268 GLU A C 1
ATOM 2103 O O . GLU A 1 268 ? -5.069 11.208 19.504 1.00 70.56 268 GLU A O 1
ATOM 2108 N N . ILE A 1 269 ? -4.789 9.704 17.860 1.00 71.31 269 ILE A N 1
ATOM 2109 C CA . ILE A 1 269 ? -4.339 10.674 16.856 1.00 71.31 269 ILE A CA 1
ATOM 2110 C C . ILE A 1 269 ? -5.488 11.610 16.482 1.00 71.31 269 ILE A C 1
ATOM 2112 O O . ILE A 1 269 ? -5.280 12.810 16.329 1.00 71.31 269 ILE A O 1
ATOM 2116 N N . ARG A 1 270 ? -6.724 11.099 16.404 1.00 75.06 270 ARG A N 1
ATOM 2117 C CA . ARG A 1 270 ? -7.911 11.948 16.205 1.00 75.06 270 ARG A CA 1
ATOM 2118 C C . ARG A 1 270 ? -8.107 12.945 17.338 1.00 75.06 270 ARG A C 1
ATOM 2120 O O . ARG A 1 270 ? -8.408 14.101 17.061 1.00 75.06 270 ARG A O 1
ATOM 2127 N N . TYR A 1 271 ? -7.924 12.511 18.582 1.00 74.44 271 TYR A N 1
ATOM 2128 C CA . TYR A 1 271 ? -7.982 13.402 19.735 1.00 74.44 271 TYR A CA 1
ATOM 2129 C C . TYR A 1 271 ? -6.898 14.485 19.648 1.00 74.44 271 TYR A C 1
ATOM 2131 O O . TYR A 1 271 ? -7.209 15.665 19.765 1.00 74.44 271 TYR A O 1
ATOM 2139 N N . ALA A 1 272 ? -5.652 14.109 19.342 1.00 73.50 272 ALA A N 1
ATOM 2140 C CA . ALA A 1 272 ? -4.557 15.065 19.176 1.00 73.50 272 ALA A CA 1
ATOM 2141 C C . ALA A 1 272 ? -4.808 16.067 18.033 1.00 73.50 272 ALA A C 1
ATOM 2143 O O . ALA A 1 272 ? -4.610 17.263 18.223 1.00 73.50 272 ALA A O 1
ATOM 2144 N N . MET A 1 273 ? -5.303 15.608 16.875 1.00 74.25 273 MET A N 1
ATOM 2145 C CA . MET A 1 273 ? -5.686 16.487 15.762 1.00 74.25 273 MET A CA 1
ATOM 2146 C C . MET A 1 273 ? -6.811 17.446 16.149 1.00 74.25 273 MET A C 1
ATOM 2148 O O . MET A 1 273 ? -6.766 18.610 15.765 1.00 74.25 273 MET A O 1
ATOM 2152 N N . TRP A 1 274 ? -7.806 16.983 16.911 1.00 83.38 274 TRP A N 1
ATOM 2153 C CA . TRP A 1 274 ? -8.886 17.840 17.397 1.00 83.38 274 TRP A CA 1
ATOM 2154 C C . TRP A 1 274 ? -8.357 18.919 18.351 1.00 83.38 274 TRP A C 1
ATOM 2156 O O . TRP A 1 274 ? -8.657 20.093 18.157 1.00 83.38 274 TRP A O 1
ATOM 2166 N N . VAL A 1 275 ? -7.506 18.549 19.316 1.00 77.44 275 VAL A N 1
ATOM 2167 C CA . VAL A 1 275 ? -6.865 19.507 20.236 1.00 77.44 275 VAL A CA 1
ATOM 2168 C C . VAL A 1 275 ? -6.017 20.521 19.465 1.00 77.44 275 VAL A C 1
ATOM 2170 O O . VAL A 1 275 ? -6.135 21.721 19.698 1.00 77.44 275 VAL A O 1
ATOM 2173 N N . PHE A 1 276 ? -5.203 20.058 18.515 1.00 80.00 276 PHE A N 1
ATOM 2174 C CA . PHE A 1 276 ? -4.375 20.926 17.680 1.00 80.00 276 PHE A CA 1
ATOM 2175 C C . PHE A 1 276 ? -5.221 21.880 16.829 1.00 80.00 276 PHE A C 1
ATOM 2177 O O . PHE A 1 276 ? -4.902 23.059 16.717 1.00 80.00 276 PHE A O 1
ATOM 2184 N N . HIS A 1 277 ? -6.329 21.399 16.261 1.00 80.69 277 HIS A N 1
ATOM 2185 C CA . HIS A 1 277 ? -7.244 22.231 15.484 1.00 80.69 277 HIS A CA 1
ATOM 2186 C C . HIS A 1 277 ? -7.877 23.334 16.339 1.00 80.69 277 HIS A C 1
ATOM 2188 O O . HIS A 1 277 ? -7.918 24.483 15.909 1.00 80.69 277 HIS A O 1
ATOM 2194 N N . GLN A 1 278 ? -8.291 23.013 17.567 1.00 80.31 278 GLN A N 1
ATOM 2195 C CA . GLN A 1 278 ? -8.817 24.001 18.514 1.00 80.31 278 GLN A CA 1
ATOM 2196 C C . GLN A 1 278 ? -7.752 25.037 18.912 1.00 80.31 278 GLN A C 1
ATOM 2198 O O . GLN A 1 278 ? -8.034 26.234 18.956 1.00 80.31 278 GLN A O 1
ATOM 2203 N N . GLN A 1 279 ? -6.503 24.608 19.121 1.00 81.00 279 GLN A N 1
ATOM 2204 C CA . GLN A 1 279 ? -5.379 25.521 19.361 1.00 81.00 279 GLN A CA 1
ATOM 2205 C C . GLN A 1 279 ? -5.112 26.430 18.155 1.00 81.00 279 GLN A C 1
ATOM 2207 O O . GLN A 1 279 ? -4.920 27.632 18.324 1.00 81.00 279 GLN A O 1
ATOM 2212 N N . LEU A 1 280 ? -5.154 25.896 16.934 1.00 83.50 280 LEU A N 1
ATOM 2213 C CA . LEU A 1 280 ? -4.951 26.683 15.719 1.00 83.50 280 LEU A CA 1
ATOM 2214 C C . LEU A 1 280 ? -6.073 27.710 15.510 1.00 83.50 280 LEU A C 1
ATOM 2216 O O . LEU A 1 280 ? -5.795 28.857 15.175 1.00 83.50 280 LEU A O 1
ATOM 2220 N N . LEU A 1 281 ? -7.328 27.325 15.755 1.00 83.50 281 LEU A N 1
ATOM 2221 C CA . LEU A 1 281 ? -8.468 28.243 15.708 1.00 83.50 281 LEU A CA 1
ATOM 2222 C C . LEU A 1 281 ? -8.362 29.348 16.767 1.00 83.50 281 LEU A C 1
ATOM 2224 O O . LEU A 1 281 ? -8.749 30.481 16.494 1.00 83.50 281 LEU A O 1
ATOM 2228 N N . SER A 1 282 ? -7.780 29.055 17.936 1.00 82.50 282 SER A N 1
ATOM 2229 C CA . SER A 1 282 ? -7.560 30.058 18.989 1.00 82.50 282 SER A CA 1
ATOM 2230 C C . SER A 1 282 ? -6.551 31.147 18.607 1.00 82.50 282 SER A C 1
ATOM 2232 O O . SER A 1 282 ? -6.584 32.236 19.174 1.00 82.50 282 SER A O 1
ATOM 2234 N N . LEU A 1 283 ? -5.680 30.876 17.627 1.00 85.50 283 LEU A N 1
ATOM 2235 C CA . LEU A 1 283 ? -4.699 31.837 17.120 1.00 85.50 283 LEU A CA 1
ATOM 2236 C C . LEU A 1 283 ? -5.290 32.826 16.105 1.00 85.50 283 LEU A C 1
ATOM 2238 O O . LEU A 1 283 ? -4.618 33.795 15.762 1.00 85.50 283 LEU A O 1
ATOM 2242 N N . ILE A 1 284 ? -6.517 32.609 15.615 1.00 87.56 284 ILE A N 1
ATOM 2243 C CA . ILE A 1 284 ? -7.170 33.508 14.657 1.00 87.56 284 ILE A CA 1
ATOM 2244 C C . ILE A 1 284 ? -7.919 34.606 15.440 1.00 87.56 284 ILE A C 1
ATOM 2246 O O . ILE A 1 284 ? -8.961 34.326 16.045 1.00 87.56 284 ILE A O 1
ATOM 2250 N N . PRO A 1 285 ? -7.432 35.866 15.448 1.00 79.62 285 PRO A N 1
ATOM 2251 C CA . PRO A 1 285 ? -8.075 36.947 16.188 1.00 79.62 285 PRO A CA 1
ATOM 2252 C C . PRO A 1 285 ? -9.485 37.213 15.640 1.00 79.62 285 PRO A C 1
ATOM 2254 O O . PRO A 1 285 ? -9.670 37.451 14.450 1.00 79.62 285 PRO A O 1
ATOM 2257 N N . GLY A 1 286 ? -10.488 37.160 16.522 1.00 77.81 286 GLY A N 1
ATOM 2258 C CA . GLY A 1 286 ? -11.904 37.364 16.187 1.00 77.81 286 GLY A CA 1
ATOM 2259 C C . GLY A 1 286 ? -12.767 36.099 16.243 1.00 77.81 286 GLY A C 1
ATOM 2260 O O . GLY A 1 286 ? -13.991 36.210 16.311 1.00 77.81 286 GLY A O 1
ATOM 2261 N N . HIS A 1 287 ? -12.168 34.904 16.302 1.00 71.38 287 HIS A N 1
ATOM 2262 C CA . HIS A 1 287 ? -12.917 33.672 16.548 1.00 71.38 287 HIS A CA 1
ATOM 2263 C C . HIS A 1 287 ? -13.082 33.466 18.062 1.00 71.38 287 HIS A C 1
ATOM 2265 O O . HIS A 1 287 ? -12.209 32.925 18.739 1.00 71.38 287 HIS A O 1
ATOM 2271 N N . LYS A 1 288 ? -14.198 33.945 18.631 1.00 65.50 288 LYS A N 1
ATOM 2272 C CA . LYS A 1 288 ? -14.580 33.587 20.005 1.00 65.50 288 LYS A CA 1
ATOM 2273 C C . LYS A 1 288 ? -14.905 32.097 20.022 1.00 65.50 288 LYS A C 1
ATOM 2275 O O . LYS A 1 288 ? -15.997 31.700 19.626 1.00 65.50 288 LYS A O 1
ATOM 2280 N N . ILE A 1 289 ? -13.951 31.286 20.470 1.00 61.84 289 ILE A N 1
ATOM 2281 C CA . ILE A 1 289 ? -14.192 29.881 20.790 1.00 61.84 289 ILE A CA 1
ATOM 2282 C C . ILE A 1 289 ? -15.288 29.867 21.852 1.00 61.84 289 ILE A C 1
ATOM 2284 O O . ILE A 1 289 ? -15.077 30.319 22.979 1.00 61.84 289 ILE A O 1
ATOM 2288 N N . ASN A 1 290 ? -16.476 29.385 21.489 1.00 62.44 290 ASN A N 1
ATOM 2289 C CA . ASN A 1 290 ? -17.470 29.029 22.486 1.00 62.44 290 ASN A CA 1
ATOM 2290 C C . ASN A 1 290 ? -16.840 27.926 23.332 1.00 62.44 290 ASN A C 1
ATOM 2292 O O . ASN A 1 290 ? -16.614 26.815 22.866 1.00 62.44 290 ASN A O 1
ATOM 2296 N N . GLN A 1 291 ? -16.529 28.257 24.580 1.00 54.09 291 GLN A N 1
ATOM 2297 C CA . GLN A 1 291 ? -15.788 27.442 25.548 1.00 54.09 291 GLN A CA 1
ATOM 2298 C C . GLN A 1 291 ? -16.523 26.141 25.964 1.00 54.09 291 GLN A C 1
ATOM 2300 O O . GLN A 1 291 ? -16.128 25.479 26.918 1.00 54.09 291 GLN A O 1
ATOM 2305 N N . TYR A 1 292 ? -17.580 25.776 25.233 1.00 53.16 292 TYR A N 1
ATOM 2306 C CA . TYR A 1 292 ? -18.475 24.639 25.428 1.00 53.16 292 TYR A CA 1
ATOM 2307 C C . TYR A 1 292 ? -18.650 23.806 24.149 1.00 53.16 292 TYR A C 1
ATOM 2309 O O . TYR A 1 292 ? -19.714 23.224 23.943 1.00 53.16 292 TYR A O 1
ATOM 2317 N N . ASP A 1 293 ? -17.636 23.710 23.287 1.00 60.69 293 ASP A N 1
ATOM 2318 C CA . ASP A 1 293 ? -17.578 22.551 22.393 1.00 60.69 293 ASP A CA 1
ATOM 2319 C C . ASP A 1 293 ? -17.382 21.318 23.283 1.00 60.69 293 ASP A C 1
ATOM 2321 O O . ASP A 1 293 ? -16.262 20.965 23.663 1.00 60.69 293 ASP A O 1
ATOM 2325 N N . GLU A 1 294 ? -18.503 20.721 23.703 1.00 74.06 294 GLU A N 1
ATOM 2326 C CA . GLU A 1 294 ? -18.535 19.482 24.467 1.00 74.06 294 GLU A CA 1
ATOM 2327 C C . GLU A 1 294 ? -17.588 18.491 23.800 1.00 74.06 294 GLU A C 1
ATOM 2329 O O . GLU A 1 294 ? -17.734 18.158 22.618 1.00 74.06 294 GLU A O 1
ATOM 2334 N N . ILE A 1 295 ? -16.595 18.037 24.569 1.00 78.31 295 ILE A N 1
ATOM 2335 C CA . ILE A 1 295 ? -15.655 17.016 24.123 1.00 78.31 295 ILE A CA 1
ATOM 2336 C C . ILE A 1 295 ? -16.495 15.859 23.573 1.00 78.31 295 ILE A C 1
ATOM 2338 O O . ILE A 1 295 ? -17.321 15.313 24.312 1.00 78.31 295 ILE A O 1
ATOM 2342 N N . PRO A 1 296 ? -16.310 15.468 22.298 1.00 80.38 296 PRO A N 1
ATOM 2343 C CA . PRO A 1 296 ? -17.086 14.395 21.707 1.00 80.38 296 PRO A CA 1
ATOM 2344 C C . PRO A 1 296 ? -17.115 13.165 22.618 1.00 80.38 296 PRO A C 1
ATOM 2346 O O . PRO A 1 296 ? -16.066 12.682 23.041 1.00 80.38 296 PRO A O 1
ATOM 2349 N N . ASN A 1 297 ? -18.309 12.618 22.870 1.00 76.75 297 ASN A N 1
ATOM 2350 C CA . ASN A 1 297 ? -18.526 11.479 23.779 1.00 76.75 297 ASN A CA 1
ATOM 2351 C C . ASN A 1 297 ? -17.595 10.275 23.522 1.00 76.75 297 ASN A C 1
ATOM 2353 O O . ASN A 1 297 ? -17.324 9.485 24.425 1.00 76.75 297 ASN A O 1
ATOM 2357 N N . GLU A 1 298 ? -17.092 10.121 22.293 1.00 74.62 298 GLU A N 1
ATOM 2358 C CA . GLU A 1 298 ? -16.101 9.098 21.944 1.00 74.62 298 GLU A CA 1
ATOM 2359 C C . GLU A 1 298 ? -14.746 9.303 22.638 1.00 74.62 298 GLU A C 1
ATOM 2361 O O . GLU A 1 298 ? -14.132 8.331 23.075 1.00 74.62 298 GLU A O 1
ATOM 2366 N N . PHE A 1 299 ? -14.294 10.552 22.768 1.00 82.75 299 PHE A N 1
ATOM 2367 C CA . PHE A 1 299 ? -13.051 10.896 23.447 1.00 82.75 299 PHE A CA 1
ATOM 2368 C C . PHE A 1 299 ? -13.233 10.804 24.954 1.00 82.75 299 PHE A C 1
ATOM 2370 O O . PHE A 1 299 ? -12.358 10.273 25.625 1.00 82.75 299 PHE A O 1
ATOM 2377 N N . THR A 1 300 ? -14.395 11.205 25.474 1.00 82.31 300 THR A N 1
ATOM 2378 C CA . THR A 1 300 ? -14.734 11.045 26.894 1.00 82.31 300 THR A CA 1
ATOM 2379 C C . THR A 1 300 ? -14.688 9.577 27.310 1.00 82.31 300 THR A C 1
ATOM 2381 O O . THR A 1 300 ? -14.064 9.247 28.315 1.00 82.31 300 THR A O 1
ATOM 2384 N N . ARG A 1 301 ? -15.262 8.678 26.497 1.00 79.75 301 ARG A N 1
ATOM 2385 C CA . ARG A 1 301 ? -15.199 7.230 26.737 1.00 79.75 301 ARG A CA 1
ATOM 2386 C C . ARG A 1 301 ? -13.773 6.683 26.657 1.00 79.75 301 ARG A C 1
ATOM 2388 O 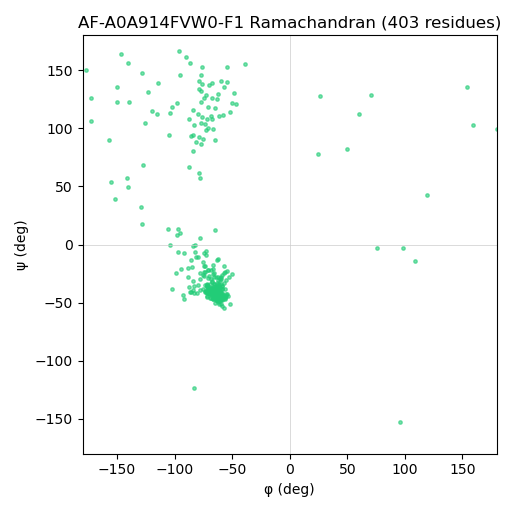O . ARG A 1 301 ? -13.370 5.881 27.494 1.00 79.75 301 ARG A O 1
ATOM 2395 N N . TYR A 1 302 ? -13.006 7.103 25.652 1.00 75.81 302 TYR A N 1
ATOM 2396 C CA . TYR A 1 302 ? -11.612 6.682 25.518 1.00 75.81 302 TYR A CA 1
ATOM 2397 C C . TYR A 1 302 ? -10.766 7.130 26.720 1.00 75.81 302 TYR A C 1
ATOM 2399 O O . TYR A 1 302 ? -9.999 6.340 27.273 1.00 75.81 302 TYR A O 1
ATOM 2407 N N . LEU A 1 303 ? -10.948 8.378 27.162 1.00 77.81 303 LEU A N 1
ATOM 2408 C CA . LEU A 1 303 ? -10.289 8.946 28.335 1.00 77.81 303 LEU A CA 1
ATOM 2409 C C . LEU A 1 303 ? -10.714 8.224 29.619 1.00 77.81 303 LEU A C 1
ATOM 2411 O O . LEU A 1 303 ? -9.853 7.904 30.434 1.00 77.81 303 LEU A O 1
ATOM 2415 N N . SER A 1 304 ? -11.999 7.893 29.794 1.00 79.75 304 SER A N 1
ATOM 2416 C CA . SER A 1 304 ? -12.454 7.140 30.969 1.00 79.75 304 SER A CA 1
ATOM 2417 C C . SER A 1 304 ? -11.864 5.729 31.010 1.00 79.75 304 SER A C 1
ATOM 2419 O O . SER A 1 304 ? -11.357 5.322 32.051 1.00 79.75 304 SER A O 1
ATOM 2421 N N . GLU A 1 305 ? -11.837 5.015 29.877 1.00 75.62 305 GLU A N 1
ATOM 2422 C CA . GLU A 1 305 ? -11.224 3.680 29.783 1.00 75.62 305 GLU A CA 1
ATOM 2423 C C . GLU A 1 305 ? -9.703 3.738 30.037 1.00 75.62 305 GLU A C 1
ATOM 2425 O O . GLU A 1 305 ? -9.142 2.866 30.703 1.00 75.62 305 GLU A O 1
ATOM 2430 N N . THR A 1 306 ? -9.000 4.778 29.567 1.00 75.44 306 THR A N 1
ATOM 2431 C CA . THR A 1 306 ? -7.563 4.937 29.863 1.00 75.44 306 THR A CA 1
ATOM 2432 C C . THR A 1 306 ? -7.299 5.309 31.320 1.00 75.44 306 THR A C 1
ATOM 2434 O O . THR A 1 306 ? -6.328 4.815 31.900 1.00 75.44 306 THR A O 1
ATOM 2437 N N . VAL A 1 307 ? -8.142 6.139 31.936 1.00 78.12 307 VAL A N 1
ATOM 2438 C CA . VAL A 1 307 ? -8.054 6.475 33.366 1.00 78.12 307 VAL A CA 1
ATOM 2439 C C . VAL A 1 307 ? -8.305 5.237 34.229 1.00 78.12 307 VAL A C 1
ATOM 2441 O O . VAL A 1 307 ? -7.520 4.964 35.139 1.00 78.12 307 VAL A O 1
ATOM 2444 N N . GLU A 1 308 ? -9.326 4.444 33.909 1.00 76.31 308 GLU A N 1
ATOM 2445 C CA . GLU A 1 308 ? -9.660 3.209 34.624 1.00 76.31 308 GLU A CA 1
ATOM 2446 C C . GLU A 1 308 ? -8.541 2.163 34.509 1.00 76.31 308 GLU A C 1
ATOM 2448 O O . GLU A 1 308 ? -8.067 1.635 35.519 1.00 76.31 308 GLU A O 1
ATOM 2453 N N . ASN A 1 309 ? -8.011 1.947 33.300 1.00 71.81 309 ASN A N 1
ATOM 2454 C CA . ASN A 1 309 ? -6.873 1.051 33.079 1.00 71.81 309 ASN A CA 1
ATOM 2455 C C . ASN A 1 309 ? -5.621 1.495 33.853 1.00 71.81 309 ASN A C 1
ATOM 2457 O O . ASN A 1 309 ? -4.875 0.663 34.381 1.00 71.81 309 ASN A O 1
ATOM 2461 N N . ARG A 1 310 ? -5.381 2.808 33.964 1.00 71.06 310 ARG A N 1
ATOM 2462 C CA . ARG A 1 310 ? -4.290 3.351 34.789 1.00 71.06 310 ARG A CA 1
ATOM 2463 C C . ARG A 1 310 ? -4.536 3.121 36.280 1.00 71.06 310 ARG A C 1
ATOM 2465 O O . ARG A 1 310 ? -3.594 2.766 36.989 1.00 71.06 310 ARG A O 1
ATOM 2472 N N . ALA A 1 311 ? -5.769 3.292 36.756 1.00 79.75 311 ALA A N 1
ATOM 2473 C CA . ALA A 1 311 ? -6.131 3.034 38.148 1.00 79.75 311 ALA A CA 1
ATOM 2474 C C . ALA A 1 311 ? -5.944 1.552 38.519 1.00 79.75 311 ALA A C 1
ATOM 2476 O O . ALA A 1 311 ? -5.343 1.257 39.555 1.00 79.75 311 ALA A O 1
ATOM 2477 N N . SER A 1 312 ? -6.351 0.626 37.642 1.00 79.75 312 SER A N 1
ATOM 2478 C CA . SER A 1 312 ? -6.121 -0.812 37.841 1.00 79.75 312 SER A CA 1
ATOM 2479 C C . SER A 1 312 ? -4.630 -1.139 37.926 1.00 79.75 312 SER A C 1
ATOM 2481 O O . SER A 1 312 ? -4.193 -1.762 38.891 1.00 79.75 312 SER A O 1
ATOM 2483 N N . ARG A 1 313 ? -3.812 -0.635 36.988 1.00 77.31 313 ARG A N 1
ATOM 2484 C CA . ARG A 1 313 ? -2.356 -0.869 37.009 1.00 77.31 313 ARG A CA 1
ATOM 2485 C C . ARG A 1 313 ? -1.686 -0.327 38.275 1.00 77.31 313 ARG A C 1
ATOM 2487 O O . ARG A 1 313 ? -0.779 -0.969 38.804 1.00 77.31 313 ARG A O 1
ATOM 2494 N N . LYS A 1 314 ? -2.122 0.832 38.788 1.00 85.81 314 LYS A N 1
ATOM 2495 C CA . LYS A 1 314 ? -1.630 1.366 40.072 1.00 85.81 314 LYS A CA 1
ATOM 2496 C C . LYS A 1 314 ? -1.989 0.442 41.238 1.00 85.81 314 LYS A C 1
ATOM 2498 O O . LYS A 1 314 ? -1.125 0.164 42.067 1.00 85.81 314 LYS A O 1
ATOM 2503 N N . LYS A 1 315 ? -3.222 -0.073 41.276 1.00 88.06 315 LYS A N 1
ATOM 2504 C CA . LYS A 1 315 ? -3.687 -1.013 42.307 1.00 88.06 315 LYS A CA 1
ATOM 2505 C C . LYS A 1 315 ? -2.896 -2.323 42.285 1.00 88.06 315 LYS A C 1
ATOM 2507 O O . LYS A 1 315 ? -2.505 -2.811 43.344 1.00 88.06 315 LYS A O 1
ATOM 2512 N N . ASP A 1 316 ? -2.602 -2.853 41.102 1.00 87.44 316 ASP A N 1
ATOM 2513 C CA . ASP A 1 316 ? -1.816 -4.082 40.948 1.00 87.44 316 ASP A CA 1
ATOM 2514 C C . ASP A 1 316 ? -0.349 -3.877 41.347 1.00 87.44 316 ASP A C 1
ATOM 2516 O O . ASP A 1 316 ? 0.211 -4.690 42.080 1.00 87.44 316 ASP A O 1
ATOM 2520 N N . SER A 1 317 ? 0.253 -2.743 40.971 1.00 88.06 317 SER A N 1
ATOM 2521 C CA . SER A 1 317 ? 1.597 -2.361 41.428 1.00 88.06 317 SER A CA 1
ATOM 2522 C C . SER A 1 317 ? 1.665 -2.202 42.955 1.00 88.06 317 SER A C 1
ATOM 2524 O O . SER A 1 317 ? 2.606 -2.669 43.600 1.00 88.06 317 SER A O 1
ATOM 2526 N N . GLN A 1 318 ? 0.632 -1.616 43.569 1.00 90.94 318 GLN A N 1
ATOM 2527 C CA . GLN A 1 318 ? 0.541 -1.478 45.023 1.00 90.94 318 GLN A CA 1
ATOM 2528 C C . GLN A 1 318 ? 0.374 -2.835 45.723 1.00 90.94 318 GLN A C 1
ATOM 2530 O O . GLN A 1 318 ? 1.034 -3.084 46.732 1.00 90.94 318 GLN A O 1
ATOM 2535 N N . ARG A 1 319 ? -0.437 -3.747 45.169 1.00 89.88 319 ARG A N 1
ATOM 2536 C CA . ARG A 1 319 ? -0.553 -5.133 45.656 1.00 89.88 319 ARG A CA 1
ATOM 2537 C C . ARG A 1 319 ? 0.767 -5.892 45.542 1.00 89.88 319 ARG A C 1
ATOM 2539 O O . ARG A 1 319 ? 1.147 -6.570 46.492 1.00 89.88 319 ARG A O 1
ATOM 2546 N N . ALA A 1 320 ? 1.491 -5.739 44.434 1.00 88.50 320 ALA A N 1
ATOM 2547 C CA . ALA A 1 320 ? 2.809 -6.345 44.258 1.00 88.50 320 ALA A CA 1
ATOM 2548 C C . ALA A 1 320 ? 3.813 -5.830 45.304 1.00 88.50 320 ALA A C 1
ATOM 2550 O O . ALA A 1 320 ? 4.518 -6.625 45.923 1.00 88.50 320 ALA A O 1
ATOM 2551 N N . ARG A 1 321 ? 3.825 -4.516 45.577 1.00 89.00 321 ARG A N 1
ATOM 2552 C CA . ARG A 1 321 ? 4.656 -3.925 46.641 1.00 89.00 321 ARG A CA 1
ATOM 2553 C C . ARG A 1 321 ? 4.299 -4.460 48.027 1.00 89.00 321 ARG A C 1
ATOM 2555 O O . ARG A 1 321 ? 5.201 -4.825 48.773 1.00 89.00 321 ARG A O 1
ATOM 2562 N N . LEU A 1 322 ? 3.010 -4.555 48.358 1.00 89.12 322 LEU A N 1
ATOM 2563 C CA . LEU A 1 322 ? 2.551 -5.113 49.636 1.00 89.12 322 LEU A CA 1
ATOM 2564 C C . LEU A 1 322 ? 2.904 -6.600 49.780 1.00 89.12 322 LEU A C 1
ATOM 2566 O O . LEU A 1 322 ? 3.302 -7.025 50.860 1.00 89.12 322 LEU A O 1
ATOM 2570 N N . ALA A 1 323 ? 2.828 -7.382 48.701 1.00 88.50 323 ALA A N 1
ATOM 2571 C CA . ALA A 1 323 ? 3.237 -8.786 48.708 1.00 88.50 323 ALA A CA 1
ATOM 2572 C C . ALA A 1 323 ? 4.752 -8.952 48.924 1.00 88.50 323 ALA A C 1
ATOM 2574 O O . ALA A 1 323 ? 5.174 -9.854 49.647 1.00 88.50 323 ALA A O 1
ATOM 2575 N N . ILE A 1 324 ? 5.575 -8.075 48.336 1.00 88.56 324 ILE A N 1
ATOM 2576 C CA . ILE A 1 324 ? 7.027 -8.052 48.573 1.00 88.56 324 ILE A CA 1
ATOM 2577 C C . ILE A 1 324 ? 7.324 -7.667 50.025 1.00 88.56 324 ILE A C 1
ATOM 2579 O O . ILE A 1 324 ? 8.113 -8.350 50.678 1.00 88.56 324 ILE A O 1
ATOM 2583 N N . LEU A 1 325 ? 6.660 -6.631 50.552 1.00 86.88 325 LEU A N 1
ATOM 2584 C CA . LEU A 1 325 ? 6.817 -6.225 51.951 1.00 86.88 325 LEU A CA 1
ATOM 2585 C C . LEU A 1 325 ? 6.422 -7.362 52.903 1.00 86.88 325 LEU A C 1
ATOM 2587 O O . LEU A 1 325 ? 7.178 -7.691 53.808 1.00 86.88 325 LEU A O 1
ATOM 2591 N N . GLY A 1 326 ? 5.289 -8.022 52.649 1.00 85.44 326 GLY A N 1
ATOM 2592 C CA . GLY A 1 326 ? 4.826 -9.159 53.445 1.00 85.44 326 GLY A CA 1
ATOM 2593 C C . GLY A 1 326 ? 5.798 -10.342 53.426 1.00 85.44 326 GLY A C 1
ATOM 2594 O O . GLY A 1 326 ? 6.057 -10.940 54.471 1.00 85.44 326 GLY A O 1
ATOM 2595 N N . LYS A 1 327 ? 6.405 -10.650 52.270 1.00 86.19 327 LYS A N 1
ATOM 2596 C CA . LYS A 1 327 ? 7.452 -11.682 52.166 1.00 86.19 327 LYS A CA 1
ATOM 2597 C C . LYS A 1 327 ? 8.718 -11.302 52.933 1.00 86.19 327 LYS A C 1
ATOM 2599 O O . LYS A 1 327 ? 9.271 -12.156 53.620 1.00 86.19 327 LYS A O 1
ATOM 2604 N N . ALA A 1 328 ? 9.149 -10.042 52.863 1.00 79.62 328 ALA A N 1
ATOM 2605 C CA . ALA A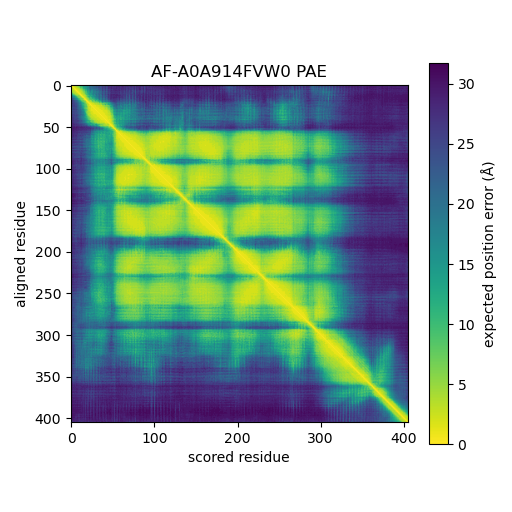 1 328 ? 10.302 -9.556 53.617 1.00 79.62 328 ALA A CA 1
ATOM 2606 C C . ALA A 1 328 ? 10.053 -9.617 55.135 1.00 79.62 328 ALA A C 1
ATOM 2608 O O . ALA A 1 328 ? 10.908 -10.085 55.885 1.00 79.62 328 ALA A O 1
ATOM 2609 N N . THR A 1 329 ? 8.859 -9.231 55.595 1.00 84.12 329 THR A N 1
ATOM 2610 C CA . THR A 1 329 ? 8.469 -9.337 57.009 1.00 84.12 329 THR A CA 1
ATOM 2611 C C . THR A 1 329 ? 8.399 -10.792 57.471 1.00 84.12 329 THR A C 1
ATOM 2613 O O . THR A 1 329 ? 8.901 -11.114 58.546 1.00 84.12 329 THR A O 1
ATOM 2616 N N . SER A 1 330 ? 7.844 -11.694 56.655 1.00 80.31 330 SER A N 1
ATOM 2617 C CA . SER A 1 330 ? 7.797 -13.129 56.961 1.00 80.31 330 SER A CA 1
ATOM 2618 C C . SER A 1 330 ? 9.199 -13.753 57.021 1.00 80.31 330 SER A C 1
ATOM 2620 O O . SER A 1 330 ? 9.499 -14.482 57.964 1.00 80.31 330 SER A O 1
ATOM 2622 N N . GLN A 1 331 ? 10.099 -13.400 56.094 1.00 79.38 331 GLN A N 1
ATOM 2623 C CA . GLN A 1 331 ? 11.504 -13.824 56.141 1.00 79.38 331 GLN A CA 1
ATOM 2624 C C . GLN A 1 331 ? 12.245 -13.279 57.366 1.00 79.38 331 GLN A C 1
ATOM 2626 O O . GLN A 1 331 ? 13.030 -14.006 57.973 1.00 79.38 331 GLN A O 1
ATOM 2631 N N . ASN A 1 332 ? 11.986 -12.032 57.763 1.00 78.44 332 ASN A N 1
ATOM 2632 C CA . ASN A 1 332 ? 12.579 -11.456 58.969 1.00 78.44 332 ASN A CA 1
ATOM 2633 C C . ASN A 1 332 ? 12.060 -12.138 60.245 1.00 78.44 332 ASN A C 1
ATOM 2635 O O . ASN A 1 332 ? 12.857 -12.404 61.143 1.00 78.44 332 ASN A O 1
ATOM 2639 N N . MET A 1 333 ? 10.771 -12.496 60.312 1.00 74.94 333 MET A N 1
ATOM 2640 C CA . MET A 1 333 ? 10.231 -13.287 61.428 1.00 74.94 333 MET A CA 1
ATOM 2641 C C . MET A 1 333 ? 10.818 -14.703 61.478 1.00 74.94 333 MET A C 1
ATOM 2643 O O . MET A 1 333 ? 11.183 -15.169 62.556 1.00 74.94 333 MET A O 1
ATOM 2647 N N . LEU A 1 334 ? 10.983 -15.367 60.328 1.00 76.38 334 LEU A N 1
ATOM 2648 C CA . LEU A 1 334 ? 11.639 -16.678 60.253 1.00 76.38 334 LEU A CA 1
ATOM 2649 C C . LEU A 1 334 ? 13.099 -16.608 60.723 1.00 76.38 334 LEU A C 1
ATOM 2651 O O . LEU A 1 334 ? 13.515 -17.425 61.543 1.00 76.38 334 LEU A O 1
ATOM 2655 N N . ARG A 1 335 ? 13.860 -15.593 60.291 1.00 71.94 335 ARG A N 1
ATOM 2656 C CA . ARG A 1 335 ? 15.238 -15.363 60.764 1.00 71.94 335 ARG A CA 1
ATOM 2657 C C . ARG A 1 335 ? 15.305 -15.079 62.265 1.00 71.94 335 ARG A C 1
ATOM 2659 O O . ARG A 1 335 ? 16.188 -15.599 62.940 1.00 71.94 335 ARG A O 1
ATOM 2666 N N . ALA A 1 336 ? 14.370 -14.297 62.806 1.00 72.62 336 ALA A N 1
ATOM 2667 C CA . ALA A 1 336 ? 14.312 -14.022 64.241 1.00 72.62 336 ALA A CA 1
ATOM 2668 C C . ALA A 1 336 ? 14.045 -15.299 65.062 1.00 72.62 336 ALA A C 1
ATOM 2670 O O . ALA A 1 336 ? 14.715 -15.535 66.068 1.00 72.62 336 ALA A O 1
ATOM 2671 N N . SER A 1 337 ? 13.134 -16.163 64.600 1.00 73.44 337 SER A N 1
ATOM 2672 C CA . SER A 1 337 ? 12.848 -17.457 65.237 1.00 73.44 337 SER A CA 1
ATOM 2673 C C . SER A 1 337 ? 14.041 -18.425 65.173 1.00 73.44 337 SER A C 1
ATOM 2675 O O . SER A 1 337 ? 14.358 -19.102 66.158 1.00 73.44 337 SER A O 1
ATOM 2677 N N . GLN A 1 338 ? 14.763 -18.445 64.048 1.00 72.19 338 GLN A N 1
ATOM 2678 C CA . GLN A 1 338 ? 15.944 -19.291 63.858 1.00 72.19 338 GLN A CA 1
ATOM 2679 C C . GLN A 1 338 ? 17.122 -18.845 64.746 1.00 72.19 338 GLN A C 1
ATOM 2681 O O . GLN A 1 338 ? 17.807 -19.669 65.355 1.00 72.19 338 GLN A O 1
ATOM 2686 N N . ASN A 1 339 ? 17.313 -17.535 64.922 1.00 67.38 339 ASN A N 1
ATOM 2687 C CA . ASN A 1 339 ? 18.316 -17.005 65.850 1.00 67.38 339 ASN A CA 1
ATOM 2688 C C . ASN A 1 339 ? 18.006 -17.376 67.313 1.00 67.38 339 ASN A C 1
ATOM 2690 O O . ASN A 1 339 ? 18.917 -17.694 68.077 1.00 67.38 339 ASN A O 1
ATOM 2694 N N . GLN A 1 340 ? 16.729 -17.411 67.703 1.00 69.94 340 GLN A N 1
ATOM 2695 C CA . GLN A 1 340 ? 16.324 -17.760 69.069 1.00 69.94 340 GLN A CA 1
ATOM 2696 C C . GLN A 1 340 ? 16.503 -19.258 69.387 1.00 69.94 340 GLN A C 1
ATOM 2698 O O . GLN A 1 340 ? 16.884 -19.617 70.503 1.00 69.94 340 GLN A O 1
ATOM 2703 N N . THR A 1 341 ? 16.286 -20.141 68.409 1.00 67.75 341 THR A N 1
ATOM 2704 C CA . THR A 1 341 ? 16.544 -21.590 68.545 1.00 67.75 341 THR A CA 1
ATOM 2705 C C . THR A 1 341 ? 18.037 -21.918 68.562 1.00 67.75 341 THR A C 1
ATOM 2707 O O . THR A 1 341 ? 18.468 -22.789 69.323 1.00 67.75 341 THR A O 1
ATOM 2710 N N . THR A 1 342 ? 18.842 -21.173 67.803 1.00 63.75 342 THR A N 1
ATOM 2711 C CA . THR A 1 342 ? 20.306 -21.321 67.799 1.00 63.75 342 THR A CA 1
ATOM 2712 C C . THR A 1 342 ? 20.905 -20.881 69.140 1.00 63.75 342 THR A C 1
ATOM 2714 O O . THR A 1 342 ? 21.712 -21.603 69.721 1.00 63.75 342 THR A O 1
ATOM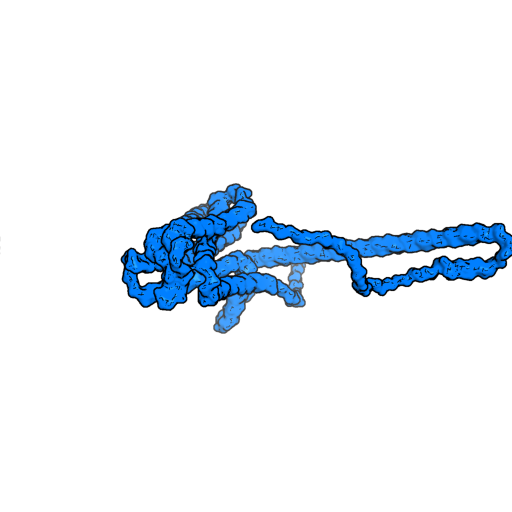 2717 N N . ALA A 1 343 ? 20.427 -19.766 69.707 1.00 59.94 343 ALA A N 1
ATOM 2718 C CA . ALA A 1 343 ? 20.841 -19.304 71.034 1.00 59.94 343 ALA A CA 1
ATOM 2719 C C . ALA A 1 343 ? 20.523 -20.326 72.145 1.00 59.94 343 ALA A C 1
ATOM 2721 O O . ALA A 1 343 ? 21.363 -20.585 73.009 1.00 59.94 343 ALA A O 1
ATOM 2722 N N . ARG A 1 344 ? 19.344 -20.969 72.101 1.00 62.59 344 ARG A N 1
ATOM 2723 C CA . ARG A 1 344 ? 18.996 -22.040 73.053 1.00 62.59 344 ARG A CA 1
ATOM 2724 C C . ARG A 1 344 ? 19.875 -23.279 72.884 1.00 62.59 344 ARG A C 1
ATOM 2726 O O . ARG A 1 344 ? 20.335 -23.823 73.885 1.00 62.59 344 ARG A O 1
ATOM 2733 N N . SER A 1 345 ? 20.165 -23.690 71.650 1.00 61.84 345 SER A N 1
ATOM 2734 C CA . SER A 1 345 ? 21.018 -24.861 71.392 1.00 61.84 345 SER A CA 1
ATOM 2735 C C . SER A 1 345 ? 22.457 -24.652 71.877 1.00 61.84 345 SER A C 1
ATOM 2737 O O . SER A 1 345 ? 23.010 -25.547 72.511 1.00 61.84 345 SER A O 1
ATOM 2739 N N . CYS A 1 346 ? 23.032 -23.455 71.696 1.00 60.50 346 CYS A N 1
ATOM 2740 C CA . CYS A 1 346 ? 24.340 -23.126 72.277 1.00 60.50 346 CYS A CA 1
ATOM 2741 C C . CYS A 1 346 ? 24.330 -23.198 73.810 1.00 60.50 346 CYS A C 1
ATOM 2743 O O . CYS A 1 346 ? 25.261 -23.749 74.393 1.00 60.50 346 CYS A O 1
ATOM 2745 N N . SER A 1 347 ? 23.274 -22.713 74.475 1.00 62.31 347 SER A N 1
ATOM 2746 C CA . SER A 1 347 ? 23.193 -22.781 75.943 1.00 62.31 347 SER A CA 1
ATOM 2747 C C . SER A 1 347 ? 23.151 -24.221 76.482 1.00 62.31 347 SER A C 1
ATOM 2749 O O . SER A 1 347 ? 23.781 -24.515 77.494 1.00 62.31 347 SER A O 1
ATOM 2751 N N . ILE A 1 348 ? 22.483 -25.142 75.776 1.00 68.88 348 ILE A N 1
ATOM 2752 C CA . ILE A 1 348 ? 22.401 -26.560 76.167 1.00 68.88 348 ILE A CA 1
ATOM 2753 C C . ILE A 1 348 ? 23.746 -27.268 75.958 1.00 68.88 348 ILE A C 1
ATOM 2755 O O . ILE A 1 348 ? 24.175 -28.034 76.819 1.00 68.88 348 ILE A O 1
ATOM 2759 N N . ILE A 1 349 ? 24.440 -26.998 74.846 1.00 68.75 349 ILE A N 1
ATOM 2760 C CA . ILE A 1 349 ? 25.753 -27.603 74.562 1.00 68.75 349 ILE A CA 1
ATOM 2761 C C . ILE A 1 349 ? 26.797 -27.146 75.588 1.00 68.75 349 ILE A C 1
ATOM 2763 O O . ILE A 1 349 ? 27.551 -27.977 76.091 1.00 68.75 349 ILE A O 1
ATOM 2767 N N . VAL A 1 350 ? 26.813 -25.856 75.945 1.00 67.69 350 VAL A N 1
ATOM 2768 C CA . VAL A 1 350 ? 27.733 -25.321 76.963 1.00 67.69 350 VAL A CA 1
ATOM 2769 C C . VAL A 1 350 ? 27.461 -25.941 78.338 1.00 67.69 350 VAL A C 1
ATOM 2771 O O . VAL A 1 350 ? 28.404 -26.360 79.009 1.00 67.69 350 VAL A O 1
ATOM 2774 N N . ASN A 1 351 ? 26.193 -26.084 78.734 1.00 66.06 351 ASN A N 1
ATOM 2775 C CA . ASN A 1 351 ? 25.848 -26.705 80.016 1.00 66.06 351 ASN A CA 1
ATOM 2776 C C . ASN A 1 351 ? 26.246 -28.191 80.073 1.00 66.06 351 ASN A C 1
ATOM 2778 O O . ASN A 1 351 ? 26.883 -28.609 81.038 1.00 66.06 351 ASN A O 1
ATOM 2782 N N . ASN A 1 352 ? 25.982 -28.967 79.014 1.00 67.25 352 ASN A N 1
ATOM 2783 C CA . ASN A 1 352 ? 26.370 -30.383 78.954 1.00 67.25 352 ASN A CA 1
ATOM 2784 C C . ASN A 1 352 ? 27.897 -30.589 78.898 1.00 67.25 352 ASN A C 1
ATOM 2786 O O . ASN A 1 352 ? 28.409 -31.596 79.392 1.00 67.25 352 ASN A O 1
ATOM 2790 N N . ALA A 1 353 ? 28.641 -29.660 78.287 1.00 62.41 353 ALA A N 1
ATOM 2791 C CA . ALA A 1 353 ? 30.103 -29.708 78.260 1.00 62.41 353 ALA A CA 1
ATOM 2792 C C . ALA A 1 353 ? 30.711 -29.434 79.647 1.00 62.41 353 ALA A C 1
ATOM 2794 O O . ALA A 1 353 ? 31.641 -30.134 80.049 1.00 62.41 353 ALA A O 1
ATOM 2795 N N . CYS A 1 354 ? 30.153 -28.481 80.402 1.00 60.94 354 CYS A N 1
ATOM 2796 C CA . CYS A 1 354 ? 30.544 -28.233 81.793 1.00 60.94 354 CYS A CA 1
ATOM 2797 C C . CYS A 1 354 ? 30.256 -29.438 82.700 1.00 60.94 354 CYS A C 1
ATOM 2799 O O . CYS A 1 354 ? 31.098 -29.797 83.520 1.00 60.94 354 CYS A O 1
ATOM 2801 N N . GLU A 1 355 ? 29.113 -30.105 82.523 1.00 64.94 355 GLU A N 1
ATOM 2802 C CA . GLU A 1 355 ? 28.738 -31.267 83.336 1.00 64.94 355 GLU A CA 1
ATOM 2803 C C . GLU A 1 355 ? 29.679 -32.467 83.108 1.00 64.94 355 GLU A C 1
ATOM 2805 O O . GLU A 1 355 ? 30.115 -33.113 84.060 1.00 64.94 355 GLU A O 1
ATOM 2810 N N . LYS A 1 356 ? 30.113 -32.714 81.862 1.00 61.41 356 LYS A N 1
ATOM 2811 C CA . LYS A 1 356 ? 31.083 -33.784 81.554 1.00 61.41 356 LYS A CA 1
ATOM 2812 C C . LYS A 1 356 ? 32.509 -33.512 82.046 1.00 61.41 356 LYS A C 1
ATOM 2814 O O . LYS A 1 356 ? 33.277 -34.460 82.213 1.00 61.41 356 LYS A O 1
ATOM 2819 N N . LEU A 1 357 ? 32.884 -32.256 82.281 1.00 59.25 357 LEU A N 1
ATOM 2820 C CA . LEU A 1 357 ? 34.213 -31.891 82.790 1.00 59.25 357 LEU A CA 1
ATOM 2821 C C . LEU A 1 357 ? 34.312 -31.950 84.325 1.00 59.25 357 LEU A C 1
ATOM 2823 O O . LEU A 1 357 ? 35.423 -31.986 84.850 1.00 59.25 357 LEU A O 1
ATOM 2827 N N . ALA A 1 358 ? 33.188 -32.051 85.043 1.00 56.06 358 ALA A N 1
ATOM 2828 C CA . ALA A 1 358 ? 33.149 -32.103 86.508 1.00 56.06 358 ALA A CA 1
ATOM 2829 C C . ALA A 1 358 ? 33.648 -33.431 87.124 1.00 56.06 358 ALA A C 1
ATOM 2831 O O . ALA A 1 358 ? 33.847 -33.509 88.334 1.00 56.06 358 ALA A O 1
ATOM 2832 N N . HIS A 1 359 ? 33.899 -34.470 86.317 1.00 55.88 359 HIS A N 1
ATOM 2833 C CA . HIS A 1 359 ? 34.341 -35.790 86.794 1.00 55.88 359 HIS A CA 1
ATOM 2834 C C . HIS A 1 359 ? 35.858 -36.045 86.726 1.00 55.88 359 HIS A C 1
ATOM 2836 O O . HIS A 1 359 ? 36.301 -37.160 87.001 1.00 55.88 359 HIS A O 1
ATOM 2842 N N . LYS A 1 360 ? 36.682 -35.038 86.404 1.00 52.12 360 LYS A N 1
ATOM 2843 C CA . LYS A 1 360 ? 38.147 -35.149 86.516 1.00 52.12 360 LYS A CA 1
ATOM 2844 C C . LYS A 1 360 ? 38.648 -34.427 87.774 1.00 52.12 360 LYS A C 1
ATOM 2846 O O . LYS A 1 360 ? 38.490 -33.210 87.861 1.00 52.12 360 LYS A O 1
ATOM 2851 N N . PRO A 1 361 ? 39.285 -35.122 88.733 1.00 53.03 361 PRO A N 1
ATOM 2852 C CA . PRO A 1 361 ? 39.915 -34.462 89.863 1.00 53.03 361 PRO A CA 1
ATOM 2853 C C . PRO A 1 361 ? 41.241 -33.857 89.385 1.00 53.03 361 PRO A C 1
ATOM 2855 O O . PRO A 1 361 ? 42.080 -34.593 88.875 1.00 53.03 361 PRO A O 1
ATOM 2858 N N . LEU A 1 362 ? 41.389 -32.535 89.560 1.00 54.38 362 LEU A N 1
ATOM 2859 C CA . LEU A 1 362 ? 42.578 -31.672 89.356 1.00 54.38 362 LEU A CA 1
ATOM 2860 C C . LEU A 1 362 ? 42.430 -30.557 88.304 1.00 54.38 362 LEU A C 1
ATOM 2862 O O . LEU A 1 362 ? 43.378 -30.290 87.577 1.00 54.38 362 LEU A O 1
ATOM 2866 N N . ILE A 1 363 ? 41.304 -29.833 88.238 1.00 53.22 363 ILE A N 1
ATOM 2867 C CA . ILE A 1 363 ? 41.312 -28.468 87.670 1.00 53.22 363 ILE A CA 1
ATOM 2868 C C . ILE A 1 363 ? 40.405 -27.555 88.508 1.00 53.22 363 ILE A C 1
ATOM 2870 O O . ILE A 1 363 ? 39.225 -27.829 88.704 1.00 53.22 363 ILE A O 1
ATOM 2874 N N . SER A 1 364 ? 40.987 -26.467 89.017 1.00 52.50 364 SER A N 1
ATOM 2875 C CA . SER A 1 364 ? 40.322 -25.402 89.777 1.00 52.50 364 SER A CA 1
ATOM 2876 C C . SER A 1 364 ? 39.176 -24.756 88.982 1.00 52.50 364 SER A C 1
ATOM 2878 O O . SER A 1 364 ? 39.323 -24.417 87.804 1.00 52.50 364 SER A O 1
ATOM 2880 N N . THR A 1 365 ? 38.040 -24.539 89.650 1.00 55.78 365 THR A N 1
ATOM 2881 C CA . THR A 1 365 ? 36.773 -24.013 89.107 1.00 55.78 365 THR A CA 1
ATOM 2882 C C . THR A 1 365 ? 36.890 -22.641 88.430 1.00 55.78 365 THR A C 1
ATOM 2884 O O . THR A 1 365 ? 36.058 -22.306 87.588 1.00 55.78 365 THR A O 1
ATOM 2887 N N . ASN A 1 366 ? 37.959 -21.881 88.687 1.00 56.66 366 ASN A N 1
ATOM 2888 C CA . ASN A 1 366 ? 38.188 -20.574 88.060 1.00 56.66 366 ASN A CA 1
ATOM 2889 C C . ASN A 1 366 ? 38.751 -20.640 86.622 1.00 56.66 366 ASN A C 1
ATOM 2891 O O . ASN A 1 366 ? 38.738 -19.624 85.932 1.00 56.66 366 ASN A O 1
ATOM 2895 N N . SER A 1 367 ? 39.197 -21.805 86.125 1.00 52.47 367 SER A N 1
ATOM 2896 C CA . SER A 1 367 ? 39.694 -21.952 84.737 1.00 52.47 367 SER A CA 1
ATOM 2897 C C . SER A 1 367 ? 38.612 -22.284 83.699 1.00 52.47 367 SER A C 1
ATOM 2899 O O . SER A 1 367 ? 38.796 -22.021 82.512 1.00 52.47 367 SER A O 1
ATOM 2901 N N . CYS A 1 368 ? 37.453 -22.813 84.106 1.00 51.38 368 CYS A N 1
ATOM 2902 C CA . CYS A 1 368 ? 36.417 -23.237 83.152 1.00 51.38 368 CYS A CA 1
ATOM 2903 C C . CYS A 1 368 ? 35.681 -22.042 82.510 1.00 51.38 368 CYS A C 1
ATOM 2905 O O . CYS A 1 368 ? 35.374 -22.054 81.319 1.00 51.38 368 CYS A O 1
ATOM 2907 N N . ALA A 1 369 ? 35.480 -20.956 83.266 1.00 55.00 369 ALA A N 1
ATOM 2908 C CA . ALA A 1 369 ? 34.838 -19.739 82.763 1.00 55.00 369 ALA A CA 1
ATOM 2909 C C . ALA A 1 369 ? 35.706 -18.948 81.761 1.00 55.00 369 ALA A C 1
ATOM 2911 O O . ALA A 1 369 ? 35.163 -18.185 80.963 1.00 55.00 369 ALA A O 1
ATOM 2912 N N . ALA A 1 370 ? 37.033 -19.132 81.777 1.00 53.88 370 ALA A N 1
ATOM 2913 C CA . ALA A 1 370 ? 37.955 -18.486 80.841 1.00 53.88 370 ALA A CA 1
ATOM 2914 C C . ALA A 1 370 ? 38.039 -19.241 79.500 1.00 53.88 370 ALA A C 1
ATOM 2916 O O . ALA A 1 370 ? 37.948 -18.620 78.445 1.00 53.88 370 ALA A O 1
ATOM 2917 N N . ILE A 1 371 ? 38.087 -20.579 79.532 1.00 53.91 371 ILE A N 1
ATOM 2918 C CA . ILE A 1 371 ? 38.204 -21.417 78.323 1.00 53.91 371 ILE A CA 1
ATOM 2919 C C . ILE A 1 371 ? 36.912 -21.403 77.486 1.00 53.91 371 ILE A C 1
ATOM 2921 O O . ILE A 1 371 ? 36.961 -21.354 76.257 1.00 53.91 371 ILE A O 1
ATOM 2925 N N . VAL A 1 372 ? 35.735 -21.359 78.122 1.00 53.78 372 VAL A N 1
ATOM 2926 C CA . VAL A 1 372 ? 34.453 -21.244 77.394 1.00 53.78 372 VAL A CA 1
ATOM 2927 C C . VAL A 1 372 ? 34.285 -19.857 76.753 1.00 53.78 372 VAL A C 1
ATOM 2929 O O . VAL A 1 372 ? 33.630 -19.727 75.717 1.00 53.78 372 VAL A O 1
ATOM 2932 N N . ARG A 1 373 ? 34.917 -18.816 77.313 1.00 50.09 373 ARG A N 1
ATOM 2933 C CA . ARG A 1 373 ? 34.834 -17.446 76.789 1.00 50.09 373 ARG A CA 1
ATOM 2934 C C . ARG A 1 373 ? 35.723 -17.228 75.552 1.00 50.09 373 ARG A C 1
ATOM 2936 O O . ARG A 1 373 ? 35.371 -16.392 74.727 1.00 50.09 373 ARG A O 1
ATOM 2943 N N . GLU A 1 374 ? 36.788 -18.015 75.369 1.00 49.19 374 GLU A N 1
ATOM 2944 C CA . GLU A 1 374 ? 37.640 -17.969 74.163 1.00 49.19 374 GLU A CA 1
ATOM 2945 C C . GLU A 1 374 ? 37.164 -18.881 73.018 1.00 49.19 374 GLU A C 1
ATOM 2947 O O . GLU A 1 374 ? 37.367 -18.543 71.854 1.00 49.19 374 GLU A O 1
ATOM 2952 N N . HIS A 1 375 ? 36.463 -19.988 73.302 1.00 50.84 375 HIS A N 1
ATOM 2953 C CA . HIS A 1 375 ? 36.109 -20.975 72.268 1.00 50.84 375 HIS A CA 1
ATOM 2954 C C . HIS A 1 375 ? 34.653 -20.962 71.766 1.00 50.84 375 HIS A C 1
ATOM 2956 O O . HIS A 1 375 ? 34.320 -21.756 70.889 1.00 50.84 375 HIS A O 1
ATOM 2962 N N . SER A 1 376 ? 33.761 -20.093 72.265 1.00 48.12 376 SER A N 1
ATOM 2963 C CA . SER A 1 376 ? 32.326 -20.131 71.890 1.00 48.12 376 SER A CA 1
ATOM 2964 C C . SER A 1 376 ? 31.695 -18.819 71.406 1.00 48.12 376 SER A C 1
ATOM 2966 O O . SER A 1 376 ? 30.475 -18.740 71.324 1.00 48.12 376 SER A O 1
ATOM 2968 N N . CYS A 1 377 ? 32.480 -17.813 71.004 1.00 45.94 377 CYS A N 1
ATOM 2969 C CA . CYS A 1 377 ? 31.953 -16.644 70.273 1.00 45.94 377 CYS A CA 1
ATOM 2970 C C . CYS A 1 377 ? 32.995 -16.000 69.333 1.00 45.94 377 CYS A C 1
ATOM 2972 O O . CYS A 1 377 ? 33.077 -14.779 69.197 1.00 45.94 377 CYS A O 1
ATOM 2974 N N . GLY A 1 378 ? 33.807 -16.826 68.667 1.00 40.19 378 GLY A N 1
ATOM 2975 C CA . GLY A 1 378 ? 34.700 -16.383 67.596 1.00 40.19 378 GLY A CA 1
ATOM 2976 C C . GLY A 1 378 ? 33.920 -16.003 66.334 1.00 40.19 378 GLY A C 1
ATOM 2977 O O . GLY A 1 378 ? 33.517 -16.868 65.568 1.00 40.19 378 GLY A O 1
ATOM 2978 N N . GLN A 1 379 ? 33.721 -14.697 66.144 1.00 43.16 379 GLN A N 1
ATOM 2979 C CA . GLN A 1 379 ? 33.471 -14.004 64.872 1.00 43.16 379 GLN A CA 1
ATOM 2980 C C . GLN A 1 379 ? 32.378 -14.560 63.934 1.00 43.16 379 GLN A C 1
ATOM 2982 O O . GLN A 1 379 ? 32.653 -15.103 62.869 1.00 43.16 379 GLN A O 1
ATOM 2987 N N . LEU A 1 380 ? 31.120 -14.207 64.211 1.00 43.00 380 LEU A N 1
ATOM 2988 C CA . LEU A 1 380 ? 30.180 -13.863 63.134 1.00 43.00 380 LEU A CA 1
ATOM 2989 C C . LEU A 1 380 ? 30.388 -12.384 62.773 1.00 43.00 380 LEU A C 1
ATOM 2991 O O . LEU A 1 380 ? 29.675 -11.499 63.240 1.00 43.00 380 LEU A O 1
ATOM 2995 N N . SER A 1 381 ? 31.414 -12.119 61.962 1.00 35.72 381 SER A N 1
ATOM 2996 C CA . SER A 1 381 ? 31.593 -10.842 61.264 1.00 35.72 381 SER A CA 1
ATOM 2997 C C . SER A 1 381 ? 31.062 -10.994 59.833 1.00 35.72 381 SER A C 1
ATOM 2999 O O . SER A 1 381 ? 31.532 -11.879 59.116 1.00 35.72 381 SER A O 1
ATOM 3001 N N . PRO A 1 382 ? 30.085 -10.189 59.372 1.00 42.66 382 PRO A N 1
ATOM 3002 C CA . PRO A 1 382 ? 29.614 -10.260 57.997 1.00 42.66 382 PRO A CA 1
ATOM 3003 C C . PRO A 1 382 ? 30.583 -9.475 57.106 1.00 42.66 382 PRO A C 1
ATOM 3005 O O . PRO A 1 382 ? 30.400 -8.282 56.862 1.00 42.66 382 PRO A O 1
ATOM 3008 N N . GLN A 1 383 ? 31.635 -10.132 56.614 1.00 37.31 383 GLN A N 1
ATOM 3009 C CA . GLN A 1 383 ? 32.527 -9.522 55.633 1.00 37.31 383 GLN A CA 1
ATOM 3010 C C . GLN A 1 383 ? 31.952 -9.698 54.221 1.00 37.31 383 GLN A C 1
ATOM 3012 O O . GLN A 1 383 ? 32.150 -10.698 53.538 1.00 37.31 383 GLN A O 1
ATOM 3017 N N . ASN A 1 384 ? 31.227 -8.668 53.785 1.00 44.59 384 ASN A N 1
ATOM 3018 C CA . ASN A 1 384 ? 31.015 -8.348 52.379 1.00 44.59 384 ASN A CA 1
ATOM 3019 C C . ASN A 1 384 ? 32.367 -8.282 51.645 1.00 44.59 384 ASN A C 1
ATOM 3021 O O . ASN A 1 384 ? 33.136 -7.352 51.892 1.00 44.59 384 ASN A O 1
ATOM 3025 N N . ARG A 1 385 ? 32.627 -9.196 50.701 1.00 35.66 385 ARG A N 1
ATOM 3026 C CA . ARG A 1 385 ? 33.455 -8.947 49.503 1.00 35.66 385 ARG A CA 1
ATOM 3027 C C . ARG A 1 385 ? 33.404 -10.132 48.534 1.00 35.66 385 ARG A C 1
ATOM 3029 O O . ARG A 1 385 ? 34.082 -11.129 48.733 1.00 35.66 385 ARG A O 1
ATOM 3036 N N . HIS A 1 386 ? 32.691 -9.960 47.423 1.00 34.16 386 HIS A N 1
ATOM 3037 C CA . HIS A 1 386 ? 33.107 -10.542 46.149 1.00 34.16 386 HIS A CA 1
ATOM 3038 C C . HIS A 1 386 ? 33.690 -9.408 45.302 1.00 34.16 386 HIS A C 1
ATOM 3040 O O . HIS A 1 386 ? 32.984 -8.479 44.912 1.00 34.16 386 HIS A O 1
ATOM 3046 N N . LYS A 1 387 ? 34.997 -9.480 45.052 1.00 39.56 387 LYS A N 1
ATOM 3047 C CA . LYS A 1 387 ? 35.668 -8.827 43.929 1.00 39.56 387 LYS A CA 1
ATOM 3048 C C . LYS A 1 387 ? 36.492 -9.898 43.212 1.00 39.56 387 LYS A C 1
ATOM 3050 O O . LYS A 1 387 ? 36.929 -10.854 43.845 1.00 39.56 387 LYS A O 1
ATOM 3055 N N . SER A 1 388 ? 36.597 -9.706 41.904 1.00 40.12 388 SER A N 1
ATOM 3056 C CA . SER A 1 388 ? 37.324 -10.474 40.892 1.00 40.12 388 SER A CA 1
ATOM 3057 C C . SER A 1 388 ? 38.690 -11.008 41.326 1.00 40.12 388 SER A C 1
ATOM 3059 O O . SER A 1 388 ? 39.348 -10.371 42.146 1.00 40.12 388 SER A O 1
ATOM 3061 N N . SER A 1 389 ? 39.149 -12.082 40.675 1.00 36.34 389 SER A N 1
ATOM 3062 C CA . SER A 1 389 ? 40.288 -12.014 39.740 1.00 36.34 389 SER A CA 1
ATOM 3063 C C . SER A 1 389 ? 40.571 -13.368 39.079 1.00 36.34 389 SER A C 1
ATOM 3065 O O . SER A 1 389 ? 40.316 -14.426 39.649 1.00 36.34 389 SER A O 1
ATOM 3067 N N . ASP A 1 390 ? 41.085 -13.268 37.858 1.00 37.25 390 ASP A N 1
ATOM 3068 C CA . ASP A 1 390 ? 41.538 -14.305 36.933 1.00 37.25 390 ASP A CA 1
ATOM 3069 C C . ASP A 1 390 ? 42.590 -15.269 37.502 1.00 37.25 390 ASP A C 1
ATOM 3071 O O . ASP A 1 390 ? 43.426 -14.855 38.304 1.00 37.25 390 ASP A O 1
ATOM 3075 N N . THR A 1 391 ? 42.645 -16.509 36.989 1.00 34.50 391 THR A N 1
ATOM 3076 C CA . THR A 1 391 ? 43.874 -17.102 36.403 1.00 34.50 391 THR A CA 1
ATOM 3077 C C . THR A 1 391 ? 43.629 -18.469 35.733 1.00 34.50 391 THR A C 1
ATOM 3079 O O . THR A 1 391 ? 43.090 -19.390 36.332 1.00 34.50 391 THR A O 1
ATOM 3082 N N . SER A 1 392 ? 44.045 -18.546 34.463 1.00 32.66 392 SER A N 1
ATOM 3083 C CA . SER A 1 392 ? 44.756 -19.619 33.737 1.00 32.66 392 SER A CA 1
ATOM 3084 C C . SER A 1 392 ? 44.645 -21.096 34.166 1.00 32.66 392 SER A C 1
ATOM 3086 O O . SER A 1 392 ? 45.078 -21.452 35.253 1.00 32.66 392 SER A O 1
ATOM 3088 N N . ALA A 1 393 ? 44.300 -21.986 33.219 1.00 32.25 393 ALA A N 1
ATOM 3089 C CA . ALA A 1 393 ? 45.255 -22.871 32.511 1.00 32.25 393 ALA A CA 1
ATOM 3090 C C . ALA A 1 393 ? 44.624 -24.181 31.968 1.00 32.25 393 ALA A C 1
ATOM 3092 O O . ALA A 1 393 ? 43.939 -24.910 32.675 1.00 32.25 393 ALA A O 1
ATOM 3093 N N . THR A 1 394 ? 44.996 -24.491 30.716 1.00 31.42 394 THR A N 1
ATOM 3094 C CA . THR A 1 394 ? 45.239 -25.823 30.112 1.00 31.42 394 THR A CA 1
ATOM 3095 C C . THR A 1 394 ? 44.129 -26.881 30.056 1.00 31.42 394 THR A C 1
ATOM 3097 O O . THR A 1 394 ? 43.861 -27.571 31.031 1.00 31.42 394 THR A O 1
ATOM 3100 N N . THR A 1 395 ? 43.665 -27.189 28.838 1.00 32.59 395 THR A N 1
ATOM 3101 C CA . THR A 1 395 ? 43.687 -28.570 28.310 1.00 32.59 395 THR A CA 1
ATOM 3102 C C . THR A 1 395 ? 43.830 -28.538 26.786 1.00 32.59 395 THR A C 1
ATOM 3104 O O . THR A 1 395 ? 43.047 -27.910 26.078 1.00 32.59 395 THR A O 1
ATOM 3107 N N . SER A 1 396 ? 44.876 -29.203 26.313 1.00 31.20 396 SER A N 1
ATOM 3108 C CA . SER A 1 396 ? 45.242 -29.449 24.921 1.00 31.20 396 SER A CA 1
ATOM 3109 C C . SER A 1 396 ? 44.378 -30.558 24.311 1.00 31.20 396 SER A C 1
ATOM 3111 O O . SER A 1 396 ? 44.103 -31.541 24.991 1.00 31.20 396 SER A O 1
ATOM 3113 N N . CYS A 1 397 ? 44.055 -30.474 23.017 1.00 28.97 397 CYS A N 1
ATOM 3114 C CA . CYS A 1 397 ? 43.939 -31.646 22.140 1.00 28.97 397 CYS A CA 1
ATOM 3115 C C . CYS A 1 397 ? 44.299 -31.257 20.702 1.00 28.97 397 CYS A C 1
ATOM 3117 O O . CYS A 1 397 ? 43.926 -30.199 20.203 1.00 28.97 397 CYS A O 1
ATOM 3119 N N . LEU A 1 398 ? 45.091 -32.135 20.099 1.00 30.03 398 LEU A N 1
ATOM 3120 C CA . LEU A 1 398 ? 45.888 -32.010 18.889 1.00 30.03 398 LEU A CA 1
ATOM 3121 C C . LEU A 1 398 ? 45.432 -33.125 17.939 1.00 30.03 398 LEU A C 1
ATOM 3123 O O . LEU A 1 398 ? 45.371 -34.257 18.399 1.00 30.03 398 LEU A O 1
ATOM 3127 N N . THR A 1 399 ? 45.144 -32.809 16.670 1.00 32.53 399 THR A N 1
ATOM 3128 C CA . THR A 1 399 ? 45.236 -33.676 15.459 1.00 32.53 399 THR A CA 1
ATOM 3129 C C . THR A 1 399 ? 44.778 -32.818 14.268 1.00 32.53 399 THR A C 1
ATOM 3131 O O . THR A 1 399 ? 43.630 -32.389 14.252 1.00 32.53 399 THR A O 1
ATOM 3134 N N . VAL A 1 400 ? 45.686 -32.238 13.470 1.00 37.25 400 VAL A N 1
ATOM 3135 C CA . VAL A 1 400 ? 46.394 -32.774 12.274 1.00 37.25 400 VAL A CA 1
ATOM 3136 C C . VAL A 1 400 ? 45.466 -32.941 11.046 1.00 37.25 400 VAL A C 1
ATOM 3138 O O . VAL A 1 400 ? 44.403 -33.542 11.185 1.00 37.25 400 VAL A O 1
ATOM 3141 N N . PRO A 1 401 ? 45.848 -32.401 9.865 1.00 45.06 401 PRO A N 1
ATOM 3142 C CA . PRO A 1 401 ? 45.024 -32.351 8.657 1.00 45.06 401 PRO A CA 1
ATOM 3143 C C . PRO A 1 401 ? 45.214 -33.584 7.760 1.00 45.06 401 PRO A C 1
ATOM 3145 O O . PRO A 1 401 ? 46.239 -34.257 7.831 1.00 45.06 401 PRO A O 1
ATOM 3148 N N . ILE A 1 402 ? 44.257 -33.815 6.859 1.00 42.16 402 ILE A N 1
ATOM 3149 C CA . ILE A 1 402 ? 44.425 -34.676 5.684 1.00 42.16 402 ILE A CA 1
ATOM 3150 C C . ILE A 1 402 ? 44.179 -33.806 4.447 1.00 42.16 402 ILE A C 1
ATOM 3152 O O . ILE A 1 402 ? 43.093 -33.258 4.265 1.00 42.16 402 ILE A O 1
ATOM 3156 N N . SER A 1 403 ? 45.248 -33.643 3.671 1.00 40.91 403 SER A N 1
ATOM 3157 C CA . SER A 1 403 ? 45.239 -33.372 2.234 1.00 40.91 403 SER A CA 1
ATOM 3158 C C . SER A 1 403 ? 44.983 -34.697 1.517 1.00 40.91 403 SER A C 1
ATOM 3160 O O . SER A 1 403 ? 45.490 -35.711 1.992 1.00 40.91 403 SER A O 1
ATOM 3162 N N . ASP A 1 404 ? 44.191 -34.674 0.444 1.00 47.03 404 ASP A N 1
ATOM 3163 C CA . ASP A 1 404 ? 44.488 -35.269 -0.876 1.00 47.03 404 ASP A CA 1
ATOM 3164 C C . ASP A 1 404 ? 43.179 -35.483 -1.660 1.00 47.03 404 ASP A C 1
ATOM 3166 O O . ASP A 1 404 ? 42.371 -36.344 -1.311 1.00 47.03 404 ASP A O 1
ATOM 3170 N N . ASP A 1 405 ? 42.947 -34.581 -2.627 1.00 48.78 405 ASP A N 1
ATOM 3171 C CA . ASP A 1 405 ? 42.522 -34.794 -4.033 1.00 48.78 405 ASP A CA 1
ATOM 3172 C C . ASP A 1 405 ? 41.865 -33.540 -4.645 1.00 48.78 405 ASP A C 1
ATOM 3174 O O . ASP A 1 405 ? 40.856 -33.031 -4.094 1.00 48.78 405 ASP A O 1
#

Mean predicted aligned error: 16.72 Å

Secondary structure (DSSP, 8-state):
-PPPP--------------HHHHHHHHHHHHHHHHHHHHHHHHHHHTTT--S-HHHHHHHHHHHHHHHHHHHHHHHHHHHHHHHHHH-GGGGGG--HHHHHHHHHHHHHHHHHHHHHHHHHSTTSTT-SS--EEEETTEEETGGGGG-HHHHHHHHHHHHHHHHHHHHHHHHHHHHHHHHHT-GGGS--HHHHHHHHHHHHHHHHHHHHHHHHHHHHHHHHHHHHH-STTSS----HHHHHHHHHHHHHHHHHHHHHHHHHHHHHSHHHHHHHHHHHHHHHHTSTT----TT-PPPHHHHHHHHHHHHHHHHHHHHHHHHHHHHHHHHHHHHHHHHHHHHHHHHHHHHHHHHHHHHHTTSSS--TTTHHHHHHHHS-----------------------------